Protein AF-A0A4Z2JAX6-F1 (afdb_monomer_lite)

Sequence (403 aa):
MQEQLRQREAERLARDRQQQAGMRGEESFERRRNQRQAQEELKERRMESAMLTREEADLARKMKSECERGDVEMQKLEEKRHEELVQCQRELQQQLVERERQRQEAYEEFLKEKLVVDEIVRKIYEEDQMERELKLEKVRATQQHIEAFKKQRAEWRRMEQEKMEAENKRIMEFVSHQENMEESRMAKIREKEKGKEHLHKILSEKMEGERQQREEMQQVREELYLEEQEEANRQRDIEEMEKKIQQRLMMQQTCRQQMAFKEMRRQAEKEEEEAFRRMMMAKFAEDDRLEQMNAQKRRMKQLEHKREVENLLEDRRLQREADLELEAKERAIEQEREALRRQIIEEERQRLLKRHATKLLGYLPKGLLREDDLEHFDEDFRKNFKPRQAEDVFSEDDWDGDE

Radius of gyration: 159.27 Å; chains: 1; bounding box: 256×72×446 Å

InterPro domains:
  IPR026504 Meiosis-specific nuclear structural protein 1 [PTHR19265] (54-388)
  IPR043597 Trichohyalin-plectin-homology domain [PF13868] (42-366)

pLDDT: mean 77.08, std 15.28, range [27.34, 95.88]

Structure (mmCIF, N/CA/C/O backbone):
data_AF-A0A4Z2JAX6-F1
#
_entry.id   AF-A0A4Z2JAX6-F1
#
loop_
_atom_site.group_PDB
_atom_site.id
_atom_site.type_symbol
_atom_site.label_atom_id
_atom_site.label_alt_id
_atom_site.label_comp_id
_atom_site.label_asym_id
_atom_site.label_entity_id
_atom_site.label_seq_id
_atom_site.pdbx_PDB_ins_code
_atom_site.Cartn_x
_atom_site.Cartn_y
_atom_site.Cartn_z
_atom_site.occupancy
_atom_site.B_iso_or_equiv
_atom_site.auth_seq_id
_atom_site.auth_comp_id
_atom_site.auth_asym_id
_atom_site.auth_atom_id
_atom_site.pdbx_PDB_model_num
ATOM 1 N N . MET A 1 1 ? 81.035 50.826 -234.204 1.00 47.97 1 MET A N 1
ATOM 2 C CA . MET A 1 1 ? 80.279 49.570 -234.019 1.00 47.97 1 MET A CA 1
ATOM 3 C C . MET A 1 1 ? 80.863 48.806 -232.839 1.00 47.97 1 MET A C 1
ATOM 5 O O . MET A 1 1 ? 82.035 48.470 -232.856 1.00 47.97 1 MET A O 1
ATOM 9 N N . GLN A 1 2 ? 80.029 48.622 -231.815 1.00 50.62 2 GLN A N 1
ATOM 10 C CA . GLN A 1 2 ? 79.976 47.523 -230.837 1.00 50.62 2 GLN A CA 1
ATOM 11 C C . GLN A 1 2 ? 81.143 47.192 -229.882 1.00 50.62 2 GLN A C 1
ATOM 13 O O . GLN A 1 2 ? 80.847 46.642 -228.823 1.00 50.62 2 GLN A O 1
ATOM 18 N N . GLU A 1 3 ? 82.398 47.580 -230.117 1.00 54.50 3 GLU A N 1
ATOM 19 C CA . GLU A 1 3 ? 83.488 47.218 -229.178 1.00 54.50 3 GLU A CA 1
ATOM 20 C C . GLU A 1 3 ? 83.734 48.234 -228.048 1.00 54.50 3 GLU A C 1
ATOM 22 O O . GLU A 1 3 ? 84.088 47.844 -226.938 1.00 54.50 3 GLU A O 1
ATOM 27 N N . GLN A 1 4 ? 83.435 49.522 -228.247 1.00 52.41 4 GLN A N 1
ATOM 28 C CA . GLN A 1 4 ? 83.677 50.553 -227.219 1.00 52.41 4 GLN A CA 1
ATOM 29 C C . GLN A 1 4 ? 82.582 50.652 -226.135 1.00 52.41 4 GLN A C 1
ATOM 31 O O . GLN A 1 4 ? 82.801 51.266 -225.092 1.00 52.41 4 GLN A O 1
ATOM 36 N N . LEU A 1 5 ? 81.413 50.032 -226.341 1.00 55.00 5 LEU A N 1
ATOM 37 C CA . LEU A 1 5 ? 80.316 50.033 -225.359 1.00 55.00 5 LEU A CA 1
ATOM 38 C C . LEU A 1 5 ? 80.434 48.890 -224.335 1.00 55.00 5 LEU A C 1
ATOM 40 O O . LEU A 1 5 ? 80.066 49.081 -223.181 1.00 55.00 5 LEU A O 1
ATOM 44 N N . ARG A 1 6 ? 81.044 47.751 -224.698 1.00 57.06 6 ARG A N 1
ATOM 45 C CA . ARG A 1 6 ? 81.220 46.609 -223.776 1.00 57.06 6 ARG A CA 1
ATOM 46 C C . ARG A 1 6 ? 82.331 46.824 -222.743 1.00 57.06 6 ARG A C 1
ATOM 48 O O . ARG A 1 6 ? 82.233 46.313 -221.633 1.00 57.06 6 ARG A O 1
ATOM 55 N N . GLN A 1 7 ? 83.353 47.620 -223.062 1.00 57.19 7 GLN A N 1
ATOM 56 C CA . GLN A 1 7 ? 84.436 47.924 -222.114 1.00 57.19 7 GLN A CA 1
ATOM 57 C C . GLN A 1 7 ? 84.003 48.903 -221.007 1.00 57.19 7 GLN A C 1
ATOM 59 O O . GLN A 1 7 ? 84.463 48.786 -219.876 1.00 57.19 7 GLN A O 1
ATOM 64 N N . ARG A 1 8 ? 83.049 49.807 -221.278 1.00 55.62 8 ARG A N 1
ATOM 65 C CA . ARG A 1 8 ? 82.552 50.772 -220.277 1.00 55.62 8 ARG A CA 1
ATOM 66 C C . ARG A 1 8 ? 81.543 50.182 -219.282 1.00 55.62 8 ARG A C 1
ATOM 68 O O . ARG A 1 8 ? 81.438 50.690 -218.168 1.00 55.62 8 ARG A O 1
ATOM 75 N N . GLU A 1 9 ? 80.827 49.115 -219.638 1.00 56.47 9 GLU A N 1
ATOM 76 C CA . GLU A 1 9 ? 79.912 48.426 -218.710 1.00 56.47 9 GLU A CA 1
ATOM 77 C C . GLU A 1 9 ? 80.642 47.477 -217.744 1.00 56.47 9 GLU A C 1
ATOM 79 O O . GLU A 1 9 ? 80.257 47.378 -216.577 1.00 56.47 9 GLU A O 1
ATOM 84 N N . ALA A 1 10 ? 81.750 46.860 -218.170 1.00 58.72 10 ALA A N 1
ATOM 85 C CA . ALA A 1 10 ? 82.583 46.020 -217.304 1.00 58.72 10 ALA A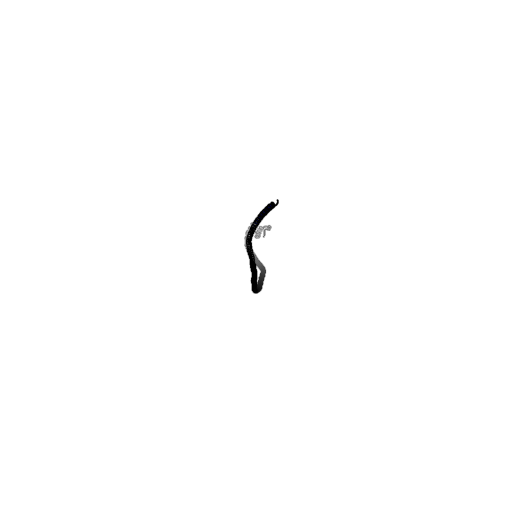 CA 1
ATOM 86 C C . ALA A 1 10 ? 83.256 46.807 -216.156 1.00 58.72 10 ALA A C 1
ATOM 88 O O . ALA A 1 10 ? 83.357 46.299 -215.039 1.00 58.72 10 ALA A O 1
ATOM 89 N N . GLU A 1 11 ? 83.653 48.065 -216.381 1.00 57.50 11 GLU A N 1
ATOM 90 C CA . GLU A 1 11 ? 84.298 48.886 -215.343 1.00 57.50 11 GLU A CA 1
ATOM 91 C C . GLU A 1 11 ? 83.326 49.432 -214.280 1.00 57.50 11 GLU A C 1
ATOM 93 O O . GLU A 1 11 ? 83.736 49.654 -213.139 1.00 57.50 11 GLU A O 1
ATOM 98 N N . ARG A 1 12 ? 82.031 49.605 -214.594 1.00 57.69 12 ARG A N 1
ATOM 99 C CA . ARG A 1 12 ? 81.024 50.021 -213.594 1.00 57.69 12 ARG A CA 1
ATOM 100 C C . ARG A 1 12 ? 80.687 48.895 -212.615 1.00 57.69 12 ARG A C 1
ATOM 102 O O . ARG A 1 12 ? 80.712 49.111 -211.408 1.00 57.69 12 ARG A O 1
ATOM 109 N N . LEU A 1 13 ? 80.478 47.677 -213.118 1.00 58.03 13 LEU A N 1
ATOM 110 C CA . LEU A 1 13 ? 80.141 46.511 -212.287 1.00 58.03 13 LEU A CA 1
ATOM 111 C C . LEU A 1 13 ? 81.291 46.064 -211.365 1.00 58.03 13 LEU A C 1
ATOM 113 O O . LEU A 1 13 ? 81.046 45.478 -210.309 1.00 58.03 13 LEU A O 1
ATOM 117 N N . ALA A 1 14 ? 82.543 46.362 -211.724 1.00 60.00 14 ALA A N 1
ATOM 118 C CA . ALA A 1 14 ? 83.698 46.103 -210.866 1.00 60.00 14 ALA A CA 1
ATOM 119 C C . ALA A 1 14 ? 83.777 47.064 -209.661 1.00 60.00 14 ALA A C 1
ATOM 121 O O . ALA A 1 14 ? 84.123 46.630 -208.561 1.00 60.00 14 ALA A O 1
ATOM 122 N N . ARG A 1 15 ? 83.407 48.343 -209.831 1.00 57.75 15 ARG A N 1
ATOM 123 C CA . ARG A 1 15 ? 83.430 49.336 -208.738 1.00 57.75 15 ARG A CA 1
ATOM 124 C C . ARG A 1 15 ? 82.331 49.090 -207.703 1.00 57.75 15 ARG A C 1
ATOM 126 O O . ARG A 1 15 ? 82.608 49.165 -206.506 1.00 57.75 15 ARG A O 1
ATOM 133 N N . ASP A 1 16 ? 81.143 48.679 -208.141 1.00 57.22 16 ASP A N 1
ATOM 134 C CA . ASP A 1 16 ? 80.025 48.399 -207.228 1.00 57.22 16 ASP A CA 1
ATOM 135 C C . ASP A 1 16 ? 80.281 47.163 -206.343 1.00 57.22 16 ASP A C 1
ATOM 137 O O . ASP A 1 16 ? 79.916 47.143 -205.164 1.00 57.22 16 ASP A O 1
ATOM 141 N N . ARG A 1 17 ? 80.999 46.149 -206.851 1.00 58.56 17 ARG A N 1
ATOM 142 C CA . ARG A 1 17 ? 81.405 44.983 -206.040 1.00 58.56 17 ARG A CA 1
ATOM 143 C C . ARG A 1 17 ? 82.447 45.321 -204.976 1.00 58.56 17 ARG A C 1
ATOM 145 O O . ARG A 1 17 ? 82.442 44.704 -203.912 1.00 58.56 17 ARG A O 1
ATOM 152 N N . GLN A 1 18 ? 83.323 46.292 -205.231 1.00 60.75 18 GLN A N 1
ATOM 153 C CA . GLN A 1 18 ? 84.368 46.665 -204.277 1.00 60.75 18 GLN A CA 1
ATOM 154 C C . GLN A 1 18 ? 83.810 47.495 -203.106 1.00 60.75 18 GLN A C 1
ATOM 156 O O . GLN A 1 18 ? 84.266 47.331 -201.977 1.00 60.75 18 GLN A O 1
ATOM 161 N N . GLN A 1 19 ? 82.765 48.300 -203.334 1.00 59.00 19 GLN A N 1
ATOM 162 C CA . GLN A 1 19 ? 82.097 49.063 -202.269 1.00 59.00 19 GLN A CA 1
ATOM 163 C C . GLN A 1 19 ? 81.204 48.188 -201.370 1.00 59.00 19 GLN A C 1
ATOM 165 O O . GLN A 1 19 ? 81.175 48.387 -200.156 1.00 59.00 19 GLN A O 1
ATOM 170 N N . GLN A 1 20 ? 80.547 47.155 -201.912 1.00 56.94 20 GLN A N 1
ATOM 171 C CA . GLN A 1 20 ? 79.730 46.238 -201.098 1.00 56.94 20 GLN A CA 1
ATOM 172 C C . GLN A 1 20 ? 80.553 45.312 -200.182 1.00 56.94 20 GLN A C 1
ATOM 174 O O . GLN A 1 20 ? 80.046 44.857 -199.154 1.00 56.94 20 GLN A O 1
ATOM 179 N N . ALA A 1 21 ? 81.821 45.042 -200.510 1.00 59.50 21 ALA A N 1
ATOM 180 C CA . ALA A 1 21 ? 82.698 44.218 -199.675 1.00 59.50 21 ALA A CA 1
ATOM 181 C C . ALA A 1 21 ? 83.205 44.954 -198.415 1.00 59.50 21 ALA A C 1
ATOM 183 O O . ALA A 1 21 ? 83.396 44.313 -197.382 1.00 59.50 21 ALA A O 1
ATOM 184 N N . GLY A 1 22 ? 83.372 46.282 -198.472 1.00 60.06 22 GLY A N 1
ATOM 185 C CA . GLY A 1 22 ? 83.824 47.095 -197.332 1.00 60.06 22 GLY A CA 1
ATOM 186 C C . GLY A 1 22 ? 82.798 47.175 -196.195 1.00 60.06 22 GLY A C 1
ATOM 187 O O . GLY A 1 22 ? 83.132 46.904 -195.044 1.00 60.06 22 GLY A O 1
ATOM 188 N N . MET A 1 23 ? 81.525 47.422 -196.524 1.00 55.03 23 MET A N 1
ATOM 189 C CA . MET A 1 23 ? 80.450 47.596 -195.529 1.00 55.03 23 MET A CA 1
ATOM 190 C C . MET A 1 23 ? 80.173 46.321 -194.712 1.00 55.03 23 MET A C 1
ATOM 192 O O . MET A 1 23 ? 79.914 46.382 -193.513 1.00 55.03 23 MET A O 1
ATOM 196 N N . ARG A 1 24 ? 80.310 45.133 -195.321 1.00 59.22 24 ARG A N 1
ATOM 197 C CA . ARG A 1 24 ? 80.188 43.856 -194.590 1.00 59.22 24 ARG A CA 1
ATOM 198 C C . ARG A 1 24 ? 81.335 43.628 -193.600 1.00 59.22 24 ARG A C 1
ATOM 200 O O . ARG A 1 24 ? 81.152 42.922 -192.608 1.00 59.22 24 ARG A O 1
ATOM 207 N N . GLY A 1 25 ? 82.512 44.198 -193.863 1.00 59.88 25 GLY A N 1
ATOM 208 C CA . GLY A 1 25 ? 83.671 44.111 -192.976 1.00 59.88 25 GLY A CA 1
ATOM 209 C C . GLY A 1 25 ? 83.481 44.901 -191.680 1.00 59.88 25 GLY A C 1
ATOM 210 O O . GLY A 1 25 ? 83.768 44.374 -190.603 1.00 59.88 25 GLY A O 1
ATOM 211 N N . GLU A 1 26 ? 82.933 46.115 -191.771 1.00 58.19 26 GLU A N 1
ATOM 212 C CA . GLU A 1 26 ? 82.693 46.994 -190.615 1.00 58.19 26 GLU A CA 1
ATOM 213 C C . GLU A 1 26 ? 81.571 46.463 -189.704 1.00 58.19 26 GLU A C 1
ATOM 215 O O . GLU A 1 26 ? 81.786 46.311 -188.498 1.00 58.19 26 GLU A O 1
ATOM 220 N N . GLU A 1 27 ? 80.443 46.008 -190.268 1.00 57.81 27 GLU A N 1
ATOM 221 C CA . GLU A 1 27 ? 79.350 45.391 -189.489 1.00 57.81 27 GLU A CA 1
ATOM 222 C C . GLU A 1 27 ? 79.801 44.131 -188.720 1.00 57.81 27 GLU A C 1
ATOM 224 O O . GLU A 1 27 ? 79.324 43.829 -187.621 1.00 57.81 27 GLU A O 1
ATOM 229 N N . SER A 1 28 ? 80.757 43.381 -189.278 1.00 57.66 28 SER A N 1
ATOM 230 C CA . SER A 1 28 ? 81.316 42.174 -188.655 1.00 57.66 28 SER A CA 1
ATOM 231 C C . SER A 1 28 ? 82.219 42.479 -187.454 1.00 57.66 28 SER A C 1
ATOM 233 O O . SER A 1 28 ? 82.391 41.630 -186.568 1.00 57.66 28 SER A O 1
ATOM 235 N N . PHE A 1 29 ? 82.846 43.656 -187.431 1.00 60.50 29 PHE A N 1
ATOM 236 C CA . PHE A 1 29 ? 83.735 44.078 -186.351 1.00 60.50 29 PHE A CA 1
ATOM 237 C C . PHE A 1 29 ? 82.934 44.660 -185.180 1.00 60.50 29 PHE A C 1
ATOM 239 O O . PHE A 1 29 ? 83.169 44.278 -184.030 1.00 60.50 29 PHE A O 1
ATOM 246 N N . GLU A 1 30 ? 81.914 45.474 -185.465 1.00 59.38 30 GLU A N 1
ATOM 247 C CA . GLU A 1 30 ? 80.996 46.003 -184.447 1.00 59.38 30 GLU A CA 1
ATOM 248 C C . GLU A 1 30 ? 80.207 44.896 -183.738 1.00 59.38 30 GLU A C 1
ATOM 250 O O . GLU A 1 30 ? 80.127 44.896 -182.509 1.00 59.38 30 GLU A O 1
ATOM 255 N N . ARG A 1 31 ? 79.730 43.868 -184.459 1.00 61.41 31 ARG A N 1
ATOM 256 C CA . ARG A 1 31 ? 79.084 42.702 -183.824 1.00 61.41 31 ARG A CA 1
ATOM 257 C C . ARG A 1 31 ? 80.003 41.987 -182.834 1.00 61.41 31 ARG A C 1
ATOM 259 O O . ARG A 1 31 ? 79.552 41.615 -181.755 1.00 61.41 31 ARG A O 1
ATOM 266 N N . ARG A 1 32 ? 81.293 41.821 -183.159 1.00 64.88 32 ARG A N 1
ATOM 267 C CA . ARG A 1 32 ? 82.274 41.203 -182.246 1.00 64.88 32 ARG A CA 1
ATOM 268 C C . ARG A 1 32 ? 82.573 42.076 -181.030 1.00 64.88 32 ARG A C 1
ATOM 270 O O . ARG A 1 32 ? 82.758 41.533 -179.944 1.00 64.88 32 ARG A O 1
ATOM 277 N N . ARG A 1 33 ? 82.602 43.402 -181.190 1.00 63.34 33 ARG A N 1
ATOM 278 C CA . ARG A 1 33 ? 82.767 44.347 -180.076 1.00 63.34 33 ARG A CA 1
ATOM 279 C C . ARG A 1 33 ? 81.569 44.294 -179.125 1.00 63.34 33 ARG A C 1
ATOM 281 O O . ARG A 1 33 ? 81.769 44.087 -177.931 1.00 63.34 33 ARG A O 1
ATOM 288 N N . ASN A 1 34 ? 80.351 44.351 -179.659 1.00 66.88 34 ASN A N 1
ATOM 289 C CA . ASN A 1 34 ? 79.120 44.273 -178.868 1.00 66.88 34 ASN A CA 1
ATOM 290 C C . ASN A 1 34 ? 78.973 42.907 -178.177 1.00 66.88 34 ASN A C 1
ATOM 292 O O . ASN A 1 34 ? 78.532 42.827 -177.035 1.00 66.88 34 ASN A O 1
ATOM 296 N N . GLN A 1 35 ? 79.406 41.822 -178.826 1.00 68.88 35 GLN A N 1
ATOM 297 C CA . GLN A 1 35 ? 79.385 40.483 -178.232 1.00 68.88 35 GLN A CA 1
ATOM 298 C C . GLN A 1 35 ? 80.378 40.333 -177.066 1.00 68.88 35 GLN A C 1
ATOM 300 O O . GLN A 1 35 ? 80.088 39.606 -176.118 1.00 68.88 35 GLN A O 1
ATOM 305 N N . ARG A 1 36 ? 81.525 41.029 -177.100 1.00 65.62 36 ARG A N 1
ATOM 306 C CA . ARG A 1 36 ? 82.466 41.083 -175.965 1.00 65.62 36 ARG A CA 1
ATOM 307 C C . ARG A 1 36 ? 81.911 41.907 -174.808 1.00 65.62 36 ARG A C 1
ATOM 309 O O . ARG A 1 36 ? 81.940 41.420 -173.686 1.00 65.62 36 ARG A O 1
ATOM 316 N N . GLN A 1 37 ? 81.339 43.078 -175.091 1.00 66.19 37 GLN A N 1
ATOM 317 C CA . GLN A 1 37 ? 80.698 43.913 -174.067 1.00 66.19 37 GLN A CA 1
ATOM 318 C C . GLN A 1 37 ? 79.551 43.166 -173.373 1.00 66.19 37 GLN A C 1
ATOM 320 O O . GLN A 1 37 ? 79.518 43.096 -172.151 1.00 66.19 37 GLN A O 1
ATOM 325 N N . ALA A 1 38 ? 78.694 42.474 -174.131 1.00 71.19 38 ALA A N 1
ATOM 326 C CA . ALA A 1 38 ? 77.637 41.641 -173.555 1.00 71.19 38 ALA A CA 1
ATOM 327 C C . ALA A 1 38 ? 78.181 40.477 -172.699 1.00 71.19 38 ALA A C 1
ATOM 329 O O . ALA A 1 38 ? 77.558 40.089 -171.712 1.00 71.19 38 ALA A O 1
ATOM 330 N N . GLN A 1 39 ? 79.339 39.901 -173.053 1.00 69.25 39 GLN A N 1
ATOM 331 C CA . GLN A 1 39 ? 79.988 38.872 -172.231 1.00 69.25 39 GLN A CA 1
ATOM 332 C C . GLN A 1 39 ? 80.593 39.433 -170.940 1.00 69.25 39 GLN A C 1
ATOM 334 O O . GLN A 1 39 ? 80.586 38.729 -169.931 1.00 69.25 39 GLN A O 1
ATOM 339 N N . GLU A 1 40 ? 81.126 40.653 -170.963 1.00 71.50 40 GLU A N 1
ATOM 340 C CA . GLU A 1 40 ? 81.653 41.333 -169.776 1.00 71.50 40 GLU A CA 1
ATOM 341 C C . GLU A 1 40 ? 80.516 41.726 -168.824 1.00 71.50 40 GLU A C 1
ATOM 343 O O . GLU A 1 40 ? 80.546 41.308 -167.669 1.00 71.50 40 GLU A O 1
ATOM 348 N N . GLU A 1 41 ? 79.439 42.341 -169.321 1.00 72.88 41 GLU A N 1
ATOM 349 C CA . GLU A 1 41 ? 78.245 42.665 -168.519 1.00 72.88 41 GLU A CA 1
ATOM 350 C C . GLU A 1 41 ? 77.592 41.413 -167.900 1.00 72.88 41 GLU A C 1
ATOM 352 O O . GLU A 1 41 ? 77.151 41.421 -166.750 1.00 72.88 41 GLU A O 1
ATOM 357 N N . LEU A 1 42 ? 77.549 40.291 -168.634 1.00 74.06 42 LEU A N 1
ATOM 358 C CA . LEU A 1 42 ? 77.058 39.015 -168.098 1.00 74.06 42 LEU A CA 1
ATOM 359 C C . LEU A 1 42 ? 77.959 38.458 -166.991 1.00 74.06 42 LEU A C 1
ATOM 361 O O . LEU A 1 42 ? 77.457 37.795 -166.082 1.00 74.06 42 LEU A O 1
ATOM 365 N N . LYS A 1 43 ? 79.276 38.677 -167.061 1.00 76.06 43 LYS A N 1
ATOM 366 C CA . LYS A 1 43 ? 80.202 38.279 -165.992 1.00 76.06 43 LYS A CA 1
ATOM 367 C C . LYS A 1 43 ? 80.038 39.176 -164.773 1.00 76.06 43 LYS A C 1
ATOM 369 O O . LYS A 1 43 ? 79.969 38.639 -163.674 1.00 76.06 43 LYS A O 1
ATOM 374 N N . GLU A 1 44 ? 79.915 40.486 -164.958 1.00 74.31 44 GLU A N 1
ATOM 375 C CA . GLU A 1 44 ? 79.687 41.440 -163.867 1.00 74.31 44 GLU A CA 1
ATOM 376 C C . GLU A 1 44 ? 78.382 41.134 -163.130 1.00 74.31 44 GLU A C 1
ATOM 378 O O . GLU A 1 44 ? 78.422 40.868 -161.933 1.00 74.31 44 GLU A O 1
ATOM 383 N N . ARG A 1 45 ? 77.257 40.975 -163.841 1.00 71.94 45 ARG A N 1
ATOM 384 C CA . ARG A 1 45 ? 75.975 40.579 -163.225 1.00 71.94 45 ARG A CA 1
ATOM 385 C C . ARG A 1 45 ? 76.034 39.229 -162.511 1.00 71.94 45 ARG A C 1
ATOM 387 O O . ARG A 1 45 ? 75.372 39.038 -161.494 1.00 71.94 45 ARG A O 1
ATOM 394 N N . ARG A 1 46 ? 76.813 38.267 -163.026 1.00 73.31 46 ARG A N 1
ATOM 395 C CA . ARG A 1 46 ? 77.036 36.975 -162.349 1.00 73.31 46 ARG A CA 1
ATOM 396 C C . ARG A 1 46 ? 77.849 37.138 -161.068 1.00 73.31 46 ARG A C 1
ATOM 398 O O . ARG A 1 46 ? 77.544 36.461 -160.092 1.00 73.31 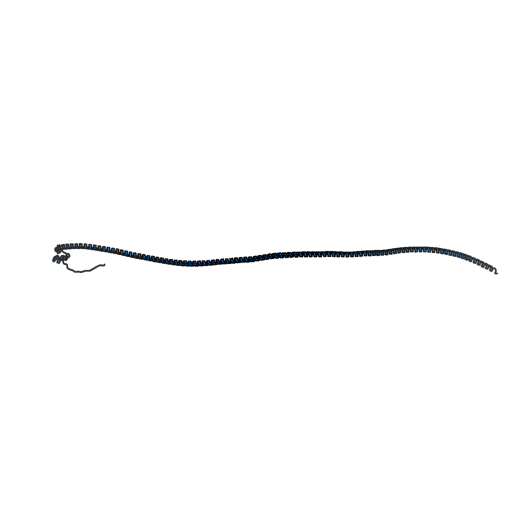46 ARG A O 1
ATOM 405 N N . MET A 1 47 ? 78.855 38.010 -161.065 1.00 67.50 47 MET A N 1
ATOM 406 C CA . MET A 1 47 ? 79.649 38.315 -159.874 1.00 67.50 47 MET A CA 1
ATOM 407 C C . MET A 1 47 ? 78.818 39.079 -158.841 1.00 67.50 47 MET A C 1
ATOM 409 O O . MET A 1 47 ? 78.820 38.689 -157.681 1.00 67.50 47 MET A O 1
ATOM 413 N N . GLU A 1 48 ? 78.052 40.089 -159.252 1.00 74.25 48 GLU A N 1
ATOM 414 C CA . GLU A 1 48 ? 77.129 40.835 -158.387 1.00 74.25 48 GLU A CA 1
ATOM 415 C C . GLU A 1 48 ? 76.059 39.921 -157.787 1.00 74.25 48 GLU A C 1
ATOM 417 O O . GLU A 1 48 ? 75.866 39.920 -156.577 1.00 74.25 48 GLU A O 1
ATOM 422 N N . SER A 1 49 ? 75.425 39.066 -158.595 1.00 73.75 49 SER A N 1
ATOM 423 C CA . SER A 1 49 ? 74.466 38.076 -158.096 1.00 73.75 49 SER A CA 1
ATOM 424 C C . SER A 1 49 ? 75.126 37.083 -157.135 1.00 73.75 49 SER A C 1
ATOM 426 O O . SER A 1 49 ? 74.570 36.800 -156.079 1.00 73.75 49 SER A O 1
ATOM 428 N N . ALA A 1 50 ? 76.339 36.602 -157.426 1.00 79.25 50 ALA A N 1
ATOM 429 C CA . ALA A 1 50 ? 77.070 35.727 -156.511 1.00 79.25 50 ALA A CA 1
ATOM 430 C C . ALA A 1 50 ? 77.431 36.427 -155.186 1.00 79.25 50 ALA A C 1
ATOM 432 O O . ALA A 1 50 ? 77.357 35.801 -154.129 1.00 79.25 50 ALA A O 1
ATOM 433 N N . MET A 1 51 ? 77.788 37.713 -155.217 1.00 69.19 51 MET A N 1
ATOM 434 C CA . MET A 1 51 ? 78.049 38.512 -154.015 1.00 69.19 51 MET A CA 1
ATOM 435 C C . MET A 1 51 ? 76.765 38.751 -153.215 1.00 69.19 51 MET A C 1
ATOM 437 O O . MET A 1 51 ? 76.759 38.484 -152.019 1.00 69.19 51 MET A O 1
ATOM 441 N N . LEU A 1 52 ? 75.659 39.114 -153.872 1.00 76.06 52 LEU A N 1
ATOM 442 C CA . LEU A 1 52 ? 74.348 39.258 -153.232 1.00 76.06 52 LEU A CA 1
ATOM 443 C C . LEU A 1 52 ? 73.883 37.943 -152.601 1.00 76.06 52 LEU A C 1
ATOM 445 O O . LEU A 1 52 ? 73.504 37.935 -151.440 1.00 76.06 52 LEU A O 1
ATOM 449 N N . THR A 1 53 ? 74.004 36.805 -153.295 1.00 76.69 53 THR A N 1
ATOM 450 C CA . THR A 1 53 ? 73.660 35.501 -152.694 1.00 76.69 53 THR A CA 1
ATOM 451 C C . THR A 1 53 ? 74.558 35.132 -151.510 1.00 76.69 53 THR A C 1
ATOM 453 O O . THR A 1 53 ? 74.102 34.452 -150.592 1.00 76.69 53 THR A O 1
ATOM 456 N N . ARG A 1 54 ? 75.825 35.577 -151.488 1.00 73.56 54 ARG A N 1
ATOM 457 C CA . ARG A 1 54 ? 76.708 35.423 -150.319 1.00 73.56 54 ARG A CA 1
ATOM 458 C C . ARG A 1 54 ? 76.249 36.295 -149.156 1.00 73.56 54 ARG A C 1
ATOM 460 O O . ARG A 1 54 ? 76.144 35.786 -148.046 1.00 73.56 54 ARG A O 1
ATOM 467 N N . GLU A 1 55 ? 75.939 37.561 -149.409 1.00 76.44 55 GLU A N 1
ATOM 468 C CA . GLU A 1 55 ? 75.439 38.492 -148.395 1.00 76.44 55 GLU A CA 1
ATOM 469 C C . GLU A 1 55 ? 74.079 38.049 -147.838 1.00 76.44 55 GLU A C 1
ATOM 471 O O . GLU A 1 55 ? 73.897 38.017 -146.624 1.00 76.44 55 GLU A O 1
ATOM 476 N N . GLU A 1 56 ? 73.155 37.613 -148.697 1.00 76.25 56 GLU A N 1
ATOM 477 C CA . GLU A 1 56 ? 71.869 37.025 -148.312 1.00 76.25 56 GLU A CA 1
ATOM 478 C C . GLU A 1 56 ? 72.055 35.736 -147.504 1.00 76.25 56 GLU A C 1
ATOM 480 O O . GLU A 1 56 ? 71.379 35.544 -146.494 1.00 76.25 56 GLU A O 1
ATOM 485 N N . ALA A 1 57 ? 72.994 34.863 -147.888 1.00 78.44 57 ALA A N 1
ATOM 486 C CA . ALA A 1 57 ? 73.306 33.659 -147.122 1.00 78.44 57 ALA A CA 1
ATOM 487 C C . ALA A 1 57 ? 73.906 33.990 -145.746 1.00 78.44 57 ALA A C 1
ATOM 489 O O . ALA A 1 57 ? 73.570 33.333 -144.759 1.00 78.44 57 ALA A O 1
ATOM 490 N N . ASP A 1 58 ? 74.760 35.009 -145.654 1.00 81.44 58 ASP A N 1
ATOM 491 C CA . ASP A 1 58 ? 75.351 35.452 -144.392 1.00 81.44 58 ASP A CA 1
ATOM 492 C C . ASP A 1 58 ? 74.330 36.173 -143.497 1.00 81.44 58 ASP A C 1
ATOM 494 O O . ASP A 1 58 ? 74.327 35.962 -142.282 1.00 81.44 58 ASP A O 1
ATOM 498 N N . LEU A 1 59 ? 73.404 36.948 -144.070 1.00 77.19 59 LEU A N 1
ATOM 499 C CA . LEU A 1 59 ? 72.253 37.509 -143.355 1.00 77.19 59 LEU A CA 1
ATOM 500 C C . LEU A 1 59 ? 71.305 36.406 -142.875 1.00 77.19 59 LEU A C 1
ATOM 502 O O . LEU A 1 59 ? 70.920 36.402 -141.708 1.00 77.19 59 LEU A O 1
ATOM 506 N N . ALA A 1 60 ? 70.988 35.419 -143.714 1.00 80.62 60 ALA A N 1
ATOM 507 C CA . ALA A 1 60 ? 70.157 34.282 -143.330 1.00 80.62 60 ALA A CA 1
ATOM 508 C C . ALA A 1 60 ? 70.810 33.442 -142.221 1.00 80.62 60 ALA A C 1
ATOM 510 O O . ALA A 1 60 ? 70.117 32.965 -141.325 1.00 80.62 60 ALA A O 1
ATOM 511 N N . ARG A 1 61 ? 72.140 33.283 -142.237 1.00 80.75 61 ARG A N 1
ATOM 512 C CA . ARG A 1 61 ? 72.892 32.649 -141.140 1.00 80.75 61 ARG A CA 1
ATOM 513 C C . ARG A 1 61 ? 72.800 33.453 -139.847 1.00 80.75 61 ARG A C 1
ATOM 515 O O . ARG A 1 61 ? 72.573 32.854 -138.803 1.00 80.75 61 ARG A O 1
ATOM 522 N N . LYS A 1 62 ? 72.937 34.783 -139.906 1.00 79.94 62 LYS A N 1
ATOM 523 C CA . LYS A 1 62 ? 72.783 35.658 -138.731 1.00 79.94 62 LYS A CA 1
ATOM 524 C C . LYS A 1 62 ? 71.371 35.577 -138.155 1.00 79.94 62 LYS A C 1
ATOM 526 O O . LYS A 1 62 ? 71.241 35.284 -136.973 1.00 79.94 62 LYS A O 1
ATOM 531 N N . MET A 1 63 ? 70.342 35.703 -138.993 1.00 77.56 63 MET A N 1
ATOM 532 C CA . MET A 1 63 ? 68.939 35.571 -138.582 1.00 77.56 63 MET A CA 1
ATOM 533 C C . MET A 1 63 ? 68.652 34.202 -137.965 1.00 77.56 63 MET A C 1
ATOM 535 O O . MET A 1 63 ? 68.056 34.138 -136.900 1.00 77.56 63 MET A O 1
ATOM 539 N N . LYS A 1 64 ? 69.135 33.106 -138.568 1.00 78.94 64 LYS A N 1
ATOM 540 C CA . LYS A 1 64 ? 69.025 31.767 -137.969 1.00 78.94 64 LYS A CA 1
ATOM 541 C C . LYS A 1 64 ? 69.730 31.691 -136.622 1.00 78.94 64 LYS A C 1
ATOM 543 O O . LYS A 1 64 ? 69.130 31.217 -135.674 1.00 78.94 64 LYS A O 1
ATOM 548 N N . SER A 1 65 ? 70.948 32.223 -136.510 1.00 78.44 65 SER A N 1
ATOM 549 C CA . SER A 1 65 ? 71.677 32.231 -135.239 1.00 78.44 65 SER A CA 1
ATOM 550 C C . SER A 1 65 ? 70.993 33.082 -134.163 1.00 78.44 65 SER A C 1
ATOM 552 O O . SER A 1 65 ? 71.099 32.769 -132.985 1.00 78.44 65 SER A O 1
ATOM 554 N N . GLU A 1 66 ? 70.288 34.151 -134.539 1.00 80.75 66 GLU A N 1
ATOM 555 C CA . GLU A 1 66 ? 69.513 34.987 -133.616 1.00 80.75 66 GLU A CA 1
ATOM 556 C C . GLU A 1 66 ? 68.184 34.335 -133.228 1.00 80.75 66 GLU A C 1
ATOM 558 O O . GLU A 1 66 ? 67.846 34.344 -132.049 1.00 80.75 66 GLU A O 1
ATOM 563 N N . CYS A 1 67 ? 67.477 33.703 -134.170 1.00 71.50 67 CYS A N 1
ATOM 564 C CA . CYS A 1 67 ? 66.301 32.884 -133.878 1.00 71.50 67 CYS A CA 1
ATOM 565 C C . CYS A 1 67 ? 66.663 31.707 -132.968 1.00 71.50 67 CYS A C 1
ATOM 567 O O . CYS A 1 67 ? 66.023 31.527 -131.946 1.00 71.50 67 CYS A O 1
ATOM 569 N N . GLU A 1 68 ? 67.743 30.980 -133.265 1.00 82.69 68 GLU A N 1
ATOM 570 C CA . GLU A 1 68 ? 68.253 29.893 -132.423 1.00 82.69 68 GLU A CA 1
ATOM 571 C C . GLU A 1 68 ? 68.639 30.400 -131.027 1.00 82.69 68 GLU A C 1
ATOM 573 O O . GLU A 1 68 ? 68.343 29.747 -130.030 1.00 82.69 68 GLU A O 1
ATOM 578 N N . ARG A 1 69 ? 69.260 31.586 -130.917 1.00 80.50 69 ARG A N 1
ATOM 579 C CA . ARG A 1 69 ? 69.525 32.218 -129.612 1.00 80.50 69 ARG A CA 1
ATOM 580 C C . ARG A 1 69 ? 68.231 32.556 -128.872 1.00 80.50 69 ARG A C 1
ATOM 582 O O . ARG A 1 69 ? 68.149 32.266 -127.684 1.00 80.50 69 ARG A O 1
ATOM 589 N N . GLY A 1 70 ? 67.238 33.123 -129.556 1.00 82.56 70 GLY A N 1
ATOM 590 C CA . GLY A 1 70 ? 65.929 33.441 -128.984 1.00 82.56 70 GLY A CA 1
ATOM 591 C C . GLY A 1 70 ? 65.165 32.197 -128.526 1.00 82.56 70 GLY A C 1
ATOM 592 O O . GLY A 1 70 ? 64.639 32.181 -127.417 1.00 82.56 70 GLY A O 1
ATOM 593 N N . ASP A 1 71 ? 65.177 31.129 -129.323 1.00 79.81 71 ASP A N 1
ATOM 594 C CA . ASP A 1 71 ? 64.564 29.841 -128.992 1.00 79.81 71 ASP A CA 1
ATOM 595 C C . ASP A 1 71 ? 65.243 29.210 -127.771 1.00 79.81 71 ASP A C 1
ATOM 597 O O . ASP A 1 71 ? 64.566 28.748 -126.855 1.00 79.81 71 ASP A O 1
ATOM 601 N N . VAL A 1 72 ? 66.578 29.257 -127.700 1.00 85.06 72 VAL A N 1
ATOM 602 C CA . VAL A 1 72 ? 67.341 28.786 -126.532 1.00 85.06 72 VAL A CA 1
ATOM 603 C C . VAL A 1 72 ? 67.047 29.633 -125.288 1.00 85.06 72 VAL A C 1
ATOM 605 O O . VAL A 1 72 ? 66.972 29.100 -124.182 1.00 85.06 72 VAL A O 1
ATOM 608 N N . GLU A 1 73 ? 66.889 30.950 -125.419 1.00 83.62 73 GLU A N 1
ATOM 609 C CA . GLU A 1 73 ? 66.521 31.822 -124.297 1.00 83.62 73 GLU A CA 1
ATOM 610 C C . GLU A 1 73 ? 65.088 31.573 -123.809 1.00 83.62 73 GLU A C 1
ATOM 612 O O . GLU A 1 73 ? 64.859 31.517 -122.598 1.00 83.62 73 GLU A O 1
ATOM 617 N N . MET A 1 74 ? 64.143 31.353 -124.725 1.00 77.69 74 MET A N 1
ATOM 618 C CA . MET A 1 74 ? 62.767 30.975 -124.399 1.00 77.69 74 MET A CA 1
ATOM 619 C C . MET A 1 74 ? 62.704 29.605 -123.725 1.00 77.69 74 MET A C 1
ATOM 621 O O . MET A 1 74 ? 62.061 29.484 -122.685 1.00 77.69 74 MET A O 1
ATOM 625 N N . GLN A 1 75 ? 63.444 28.615 -124.232 1.00 82.19 75 GLN A N 1
ATOM 626 C CA . GLN A 1 75 ? 63.574 27.301 -123.597 1.00 82.19 75 GLN A CA 1
ATOM 627 C C . GLN A 1 75 ? 64.122 27.423 -122.175 1.00 82.19 75 GLN A C 1
ATOM 629 O O . GLN A 1 75 ? 63.534 26.874 -121.255 1.00 82.19 75 GLN A O 1
ATOM 634 N N . LYS A 1 76 ? 65.167 28.229 -121.947 1.00 85.88 76 LYS A N 1
ATOM 635 C CA . LYS A 1 76 ? 65.696 28.472 -120.592 1.00 85.88 76 LYS A CA 1
ATOM 636 C C . LYS A 1 76 ? 64.682 29.140 -119.662 1.00 85.88 76 LYS A C 1
ATOM 638 O O . LYS A 1 76 ? 64.688 28.885 -118.461 1.00 85.88 76 LYS A O 1
ATOM 643 N N . LEU A 1 77 ? 63.850 30.049 -120.171 1.00 84.75 77 LEU A N 1
ATOM 644 C CA . LEU A 1 77 ? 62.793 30.686 -119.378 1.00 84.75 77 LEU A CA 1
ATOM 645 C C . LEU A 1 77 ? 61.661 29.707 -119.055 1.00 84.75 77 LEU A C 1
ATOM 647 O O . LEU A 1 77 ? 61.138 29.730 -117.943 1.00 84.75 77 LEU A O 1
ATOM 651 N N . GLU A 1 78 ? 61.290 28.849 -120.001 1.00 82.50 78 GLU A N 1
ATOM 652 C CA . GLU A 1 78 ? 60.315 27.778 -119.793 1.00 82.50 78 GLU A CA 1
ATOM 653 C C . GLU A 1 78 ? 60.838 26.721 -118.819 1.00 82.50 78 GLU A C 1
ATOM 655 O O . GLU A 1 78 ? 60.112 26.351 -117.902 1.00 82.50 78 GLU A O 1
ATOM 660 N N . GLU A 1 79 ? 62.108 26.328 -118.935 1.00 83.44 79 GLU A N 1
ATOM 661 C CA . GLU A 1 79 ? 62.808 25.459 -117.986 1.00 83.44 79 GLU A CA 1
ATOM 662 C C . GLU A 1 79 ? 62.780 26.055 -116.580 1.00 83.44 79 GLU A C 1
ATOM 664 O O . GLU A 1 79 ? 62.337 25.382 -115.657 1.00 83.44 79 GLU A O 1
ATOM 669 N N . LYS A 1 80 ? 63.122 27.340 -116.409 1.00 85.81 80 LYS A N 1
ATOM 670 C CA . LYS A 1 80 ? 63.030 28.023 -115.105 1.00 85.81 80 LYS A CA 1
ATOM 671 C C . LYS A 1 80 ? 61.609 28.035 -114.546 1.00 85.81 80 LYS A C 1
ATOM 673 O O . LYS A 1 80 ? 61.411 27.747 -113.372 1.00 85.81 80 LYS A O 1
ATOM 678 N N . ARG A 1 81 ? 60.601 28.322 -115.375 1.00 82.69 81 ARG A N 1
ATOM 679 C CA . ARG A 1 81 ? 59.190 28.275 -114.950 1.00 82.69 81 ARG A CA 1
ATOM 680 C C . ARG A 1 81 ? 58.765 26.860 -114.572 1.00 82.69 81 ARG A C 1
ATOM 682 O O . ARG A 1 81 ? 58.002 26.682 -113.630 1.00 82.69 81 ARG A O 1
ATOM 689 N N . HIS A 1 82 ? 59.224 25.850 -115.304 1.00 83.50 82 HIS A N 1
ATOM 690 C CA . HIS A 1 82 ? 58.975 24.450 -114.978 1.00 83.50 82 HIS A CA 1
ATOM 691 C C . HIS A 1 82 ? 59.677 24.052 -113.680 1.00 83.50 82 HIS A C 1
ATOM 693 O O . HIS A 1 82 ? 59.059 23.399 -112.847 1.00 83.50 82 HIS A O 1
ATOM 699 N N . GLU A 1 83 ? 60.913 24.492 -113.460 1.00 87.19 83 GLU A N 1
ATOM 700 C CA . GLU A 1 83 ? 61.647 24.296 -112.210 1.00 87.19 83 GLU A CA 1
ATOM 701 C C . GLU A 1 83 ? 60.924 24.947 -111.025 1.00 87.19 83 GLU A C 1
ATOM 703 O O . GLU A 1 83 ? 60.711 24.276 -110.018 1.00 87.19 83 GLU A O 1
ATOM 708 N N . GLU A 1 84 ? 60.478 26.200 -111.154 1.00 87.69 84 GLU A N 1
ATOM 709 C CA . GLU A 1 84 ? 59.693 26.916 -110.137 1.00 87.69 84 GLU A CA 1
ATOM 710 C C . GLU A 1 84 ? 58.355 26.214 -109.855 1.00 87.69 84 GLU A C 1
ATOM 712 O O . GLU A 1 84 ? 58.007 25.980 -108.700 1.00 87.69 84 GLU A O 1
ATOM 717 N N . LEU A 1 85 ? 57.619 25.793 -110.891 1.00 87.88 85 LEU A N 1
ATOM 718 C CA . LEU A 1 85 ? 56.373 25.036 -110.724 1.00 87.88 85 LEU A CA 1
ATOM 719 C C . LEU A 1 85 ? 56.610 23.689 -110.040 1.00 87.88 85 LEU A C 1
ATOM 721 O O . LEU A 1 85 ? 55.823 23.294 -109.181 1.00 87.88 85 LEU A O 1
ATOM 725 N N . VAL A 1 86 ? 57.688 22.987 -110.390 1.00 91.12 86 VAL A N 1
ATOM 726 C CA . VAL A 1 86 ? 58.079 21.728 -109.747 1.00 91.12 86 VAL A CA 1
ATOM 727 C C . VAL A 1 86 ? 58.472 21.971 -108.290 1.00 91.12 86 VAL A C 1
ATOM 729 O O . VAL A 1 86 ? 58.122 21.160 -107.435 1.00 91.12 86 VAL A O 1
ATOM 732 N N . GLN A 1 87 ? 59.149 23.077 -107.975 1.00 88.44 87 GLN A N 1
ATOM 733 C CA . GLN A 1 87 ? 59.458 23.471 -106.597 1.00 88.44 87 GLN A CA 1
ATOM 734 C C . GLN A 1 87 ? 58.178 23.767 -105.805 1.00 88.44 87 GLN A C 1
ATOM 736 O O . GLN A 1 87 ? 57.963 23.136 -104.773 1.00 88.44 87 GLN A O 1
ATOM 741 N N . CYS A 1 88 ? 57.266 24.595 -106.325 1.00 86.69 88 CYS A N 1
ATOM 742 C CA . CYS A 1 88 ? 55.981 24.867 -105.675 1.00 86.69 88 CYS A CA 1
ATOM 743 C C . CYS A 1 88 ? 55.125 23.600 -105.509 1.00 86.69 88 CYS A C 1
ATOM 745 O O . CYS A 1 88 ? 54.485 23.412 -104.476 1.00 86.69 88 CYS A O 1
ATOM 747 N N . GLN A 1 89 ? 55.115 22.698 -106.497 1.00 88.56 89 GLN A N 1
ATOM 748 C CA . GLN A 1 89 ? 54.434 21.406 -106.378 1.00 88.56 89 GLN A CA 1
ATOM 749 C C . GLN A 1 89 ? 55.059 20.531 -105.287 1.00 88.56 89 GLN A C 1
ATOM 751 O O . GLN A 1 89 ? 54.323 19.922 -104.513 1.00 88.56 89 GLN A O 1
ATOM 756 N N . ARG A 1 90 ? 56.394 20.483 -105.192 1.00 90.12 90 ARG A N 1
ATOM 757 C CA . ARG A 1 90 ? 57.102 19.757 -104.126 1.00 90.12 90 ARG A CA 1
ATOM 758 C C . ARG A 1 90 ? 56.782 20.336 -102.749 1.00 90.12 90 ARG A C 1
ATOM 760 O O . ARG A 1 90 ? 56.500 19.566 -101.839 1.00 90.12 90 ARG A O 1
ATOM 767 N N . GLU A 1 91 ? 56.765 21.657 -102.601 1.00 91.12 91 GLU A N 1
ATOM 768 C CA . GLU A 1 91 ? 56.408 22.333 -101.346 1.00 91.12 91 GLU A CA 1
ATOM 769 C C . GLU A 1 91 ? 54.951 22.064 -100.945 1.00 91.12 91 GLU A C 1
ATOM 771 O O . GLU A 1 91 ? 54.675 21.737 -99.793 1.00 91.12 91 GLU A O 1
ATOM 776 N N . LEU A 1 92 ? 54.006 22.120 -101.891 1.00 89.88 92 LEU A N 1
ATOM 777 C CA . LEU A 1 92 ? 52.604 21.774 -101.632 1.00 89.88 92 LEU A CA 1
ATOM 778 C C . LEU A 1 92 ? 52.445 20.304 -101.225 1.00 89.88 92 LEU A C 1
ATOM 780 O O . LEU A 1 92 ? 51.690 20.000 -100.303 1.00 89.88 92 LEU A O 1
ATOM 784 N N . GLN A 1 93 ? 53.166 19.389 -101.879 1.00 90.19 93 GLN A N 1
ATOM 785 C CA . GLN A 1 93 ? 53.187 17.977 -101.493 1.00 90.19 93 GLN A CA 1
ATOM 786 C C . GLN A 1 93 ? 53.760 17.790 -100.086 1.00 90.19 93 GLN A C 1
ATOM 788 O O . GLN A 1 93 ? 53.179 17.052 -99.294 1.00 90.19 93 GLN A O 1
ATOM 793 N N . GLN A 1 94 ? 54.841 18.496 -99.743 1.00 91.69 94 GLN A N 1
ATOM 794 C CA . GLN A 1 94 ? 55.406 18.486 -98.392 1.00 91.69 94 GLN A CA 1
ATOM 795 C C . GLN A 1 94 ? 54.394 18.995 -97.360 1.00 91.69 94 GLN A C 1
ATOM 797 O O . GLN A 1 94 ? 54.165 18.312 -96.369 1.00 91.69 94 GLN A O 1
ATOM 802 N N . GLN A 1 95 ? 53.695 20.104 -97.622 1.00 93.19 95 GLN A N 1
ATOM 803 C CA . GLN A 1 95 ? 52.658 20.625 -96.721 1.00 93.19 95 GLN A CA 1
ATOM 804 C C . GLN A 1 95 ? 51.485 19.654 -96.529 1.00 93.19 95 GLN A C 1
ATOM 806 O O . GLN A 1 95 ? 50.919 19.576 -95.437 1.00 93.19 95 GLN A O 1
ATOM 811 N N . LEU A 1 96 ? 51.083 18.923 -97.575 1.00 90.88 96 LEU A N 1
ATOM 812 C CA . LEU A 1 96 ? 50.042 17.898 -97.458 1.00 90.88 96 LEU A CA 1
ATOM 813 C C . LEU A 1 96 ? 50.514 16.730 -96.591 1.00 90.88 96 LEU A C 1
ATOM 815 O O . LEU A 1 96 ? 49.795 16.342 -95.673 1.00 90.88 96 LEU A O 1
ATOM 819 N N . VAL A 1 97 ? 51.732 16.236 -96.824 1.00 93.81 97 VAL A N 1
ATOM 820 C CA . VAL A 1 97 ? 52.333 15.161 -96.022 1.00 93.81 97 VAL A CA 1
ATOM 821 C C . VAL A 1 97 ? 52.511 15.595 -94.567 1.00 93.81 97 VAL A C 1
ATOM 823 O O . VAL A 1 97 ? 52.183 14.839 -93.659 1.00 93.81 97 VAL A O 1
ATOM 826 N N . GLU A 1 98 ? 52.968 16.820 -94.314 1.00 92.62 98 GLU A N 1
ATOM 827 C CA . GLU A 1 98 ? 53.097 17.375 -92.963 1.00 92.62 98 GLU A CA 1
ATOM 828 C C . GLU A 1 98 ? 51.741 17.495 -92.263 1.00 92.62 98 GLU A C 1
ATOM 830 O O . GLU A 1 98 ? 51.621 17.130 -91.096 1.00 92.62 98 GLU A O 1
ATOM 835 N N . ARG A 1 99 ? 50.692 17.937 -92.968 1.00 90.31 99 ARG A N 1
ATOM 836 C CA . ARG A 1 99 ? 49.325 17.982 -92.421 1.00 90.31 99 ARG A CA 1
ATOM 837 C C . ARG A 1 99 ? 48.776 16.594 -92.118 1.00 90.31 99 ARG A C 1
ATOM 839 O O . ARG A 1 99 ? 48.094 16.418 -91.110 1.00 90.31 99 ARG A O 1
ATOM 846 N N . GLU A 1 100 ? 49.032 15.615 -92.977 1.00 90.75 100 GLU A N 1
ATOM 847 C CA . GLU A 1 100 ? 48.644 14.224 -92.733 1.00 90.75 100 GLU A CA 1
ATOM 848 C C . GLU A 1 100 ? 49.402 13.637 -91.546 1.00 90.75 100 GLU A C 1
ATOM 850 O O . GLU A 1 100 ? 48.786 13.014 -90.683 1.00 90.75 100 GLU A O 1
ATOM 855 N N . ARG A 1 101 ? 50.702 13.917 -91.441 1.00 92.25 101 ARG A N 1
ATOM 856 C CA . ARG A 1 101 ? 51.528 13.521 -90.303 1.00 92.25 101 ARG A CA 1
ATOM 857 C C . ARG A 1 101 ? 51.037 14.149 -88.999 1.00 92.25 101 ARG A C 1
ATOM 859 O O . ARG A 1 101 ? 50.854 13.429 -88.030 1.00 92.25 101 ARG A O 1
ATOM 866 N N . GLN A 1 102 ? 50.731 15.445 -88.983 1.00 92.88 102 GLN A N 1
ATOM 867 C CA . GLN A 1 102 ? 50.156 16.115 -87.809 1.00 92.88 102 GLN A CA 1
ATOM 868 C C . GLN A 1 102 ? 48.802 15.516 -87.409 1.00 92.88 102 GLN A C 1
ATOM 870 O O . GLN A 1 102 ? 48.514 15.369 -86.226 1.00 92.88 102 GLN A O 1
ATOM 875 N N . ARG A 1 103 ? 47.961 15.135 -88.382 1.00 92.62 103 ARG A N 1
ATOM 876 C CA . ARG A 1 103 ? 46.701 14.426 -88.101 1.00 92.62 103 ARG A CA 1
ATOM 877 C C . ARG A 1 103 ? 46.944 13.046 -87.495 1.00 92.62 103 ARG A C 1
ATOM 879 O O . ARG A 1 103 ? 46.198 12.656 -86.604 1.00 92.62 103 ARG A O 1
ATOM 886 N N . GLN A 1 104 ? 47.951 12.318 -87.978 1.00 91.69 104 GLN A N 1
ATOM 887 C CA . GLN A 1 104 ? 48.341 11.021 -87.422 1.00 91.69 104 GLN A CA 1
ATOM 888 C C . GLN A 1 104 ? 48.881 11.175 -85.998 1.00 91.69 104 GLN A C 1
ATOM 890 O O . GLN A 1 104 ? 48.388 10.496 -85.105 1.00 91.69 104 GLN A O 1
ATOM 895 N N . GLU A 1 105 ? 49.800 12.114 -85.765 1.00 93.38 105 GLU A N 1
ATOM 896 C CA . GLU A 1 105 ? 50.362 12.411 -84.441 1.00 93.38 105 GLU A CA 1
ATOM 897 C C . GLU A 1 105 ? 49.256 12.810 -83.448 1.00 93.38 105 GLU A C 1
ATOM 899 O O . GLU A 1 105 ? 49.152 12.210 -82.380 1.00 93.38 105 GLU A O 1
ATOM 904 N N . ALA A 1 106 ? 48.342 13.710 -83.831 1.00 94.06 106 ALA A N 1
ATOM 905 C CA . ALA A 1 106 ? 47.205 14.098 -82.990 1.00 94.06 106 ALA A CA 1
ATOM 906 C C . ALA A 1 106 ? 46.239 12.931 -82.709 1.00 94.06 106 ALA A C 1
ATOM 908 O O . ALA A 1 106 ? 45.672 12.828 -81.621 1.00 94.06 106 ALA A O 1
ATOM 909 N N . TYR A 1 107 ? 46.033 12.034 -83.677 1.00 93.00 107 TYR A N 1
ATOM 910 C CA . TYR A 1 107 ? 45.208 10.844 -83.476 1.00 93.00 107 TYR A CA 1
ATOM 911 C C . TYR A 1 107 ? 45.885 9.829 -82.545 1.00 93.00 107 TYR A C 1
ATOM 913 O O . TYR A 1 107 ? 45.225 9.237 -81.692 1.00 93.00 107 TYR A O 1
ATOM 921 N N . GLU A 1 108 ? 47.200 9.646 -82.662 1.00 93.44 108 GLU A N 1
ATOM 922 C CA . GLU A 1 108 ? 47.979 8.815 -81.744 1.00 93.44 108 GLU A CA 1
ATOM 923 C C . GLU A 1 108 ? 47.973 9.377 -80.320 1.00 93.44 108 GLU A C 1
ATOM 925 O O . GLU A 1 108 ? 47.826 8.616 -79.364 1.00 93.44 108 GLU A O 1
ATOM 930 N N . GLU A 1 109 ? 48.109 10.694 -80.167 1.00 92.81 109 GLU A N 1
ATOM 931 C CA . GLU A 1 109 ? 47.974 11.385 -78.882 1.00 92.81 109 GLU A CA 1
ATOM 932 C C . GLU A 1 109 ? 46.577 11.185 -78.294 1.00 92.81 109 GLU A C 1
ATOM 934 O O . GLU A 1 109 ? 46.463 10.736 -77.156 1.00 92.81 109 GLU A O 1
ATOM 939 N N . PHE A 1 110 ? 45.520 11.374 -79.088 1.00 95.12 110 PHE A N 1
ATOM 940 C CA . PHE A 1 110 ? 44.146 11.110 -78.660 1.00 95.12 110 PHE A CA 1
ATOM 941 C C . PHE A 1 110 ? 43.942 9.661 -78.194 1.00 95.12 110 PHE A C 1
ATOM 943 O O . PHE A 1 110 ? 43.284 9.420 -77.182 1.00 95.12 110 PHE A O 1
ATOM 950 N N . LEU A 1 111 ? 44.504 8.675 -78.901 1.00 94.81 111 LEU A N 1
ATOM 951 C CA . LEU A 1 111 ? 44.415 7.275 -78.482 1.00 94.81 111 LEU A CA 1
ATOM 952 C C . LEU A 1 111 ? 45.165 7.021 -77.171 1.00 94.81 111 LEU A C 1
ATOM 954 O O . LEU A 1 111 ? 44.649 6.301 -76.316 1.00 94.81 111 LEU A O 1
ATOM 958 N N . LYS A 1 112 ? 46.347 7.620 -76.987 1.00 94.81 112 LYS A N 1
ATOM 959 C CA . LYS A 1 112 ? 47.098 7.537 -75.724 1.00 94.81 112 LYS A CA 1
ATOM 960 C C . LYS A 1 112 ? 46.306 8.166 -74.580 1.00 94.81 112 LYS A C 1
ATOM 962 O O . LYS A 1 112 ? 46.155 7.534 -73.540 1.00 94.81 112 LYS A O 1
ATOM 967 N N . GLU A 1 113 ? 45.752 9.359 -74.779 1.00 93.94 113 GLU A N 1
ATOM 968 C CA . GLU A 1 113 ? 44.913 10.039 -73.788 1.00 93.94 113 GLU A CA 1
ATOM 969 C C . GLU A 1 113 ? 43.668 9.225 -73.450 1.00 93.94 113 GLU A C 1
ATOM 971 O O . GLU A 1 113 ? 43.361 9.037 -72.276 1.00 93.94 113 GLU A O 1
ATOM 976 N N . LYS A 1 114 ? 42.984 8.671 -74.456 1.00 95.44 114 LYS A N 1
ATOM 977 C CA . LYS A 1 114 ? 41.818 7.816 -74.242 1.00 95.44 114 LYS A CA 1
ATOM 978 C C . LYS A 1 114 ? 42.167 6.590 -73.400 1.00 95.44 114 LYS A C 1
ATOM 980 O O . LYS A 1 114 ? 41.437 6.292 -72.464 1.00 95.44 114 LYS A O 1
ATOM 985 N N . LEU A 1 115 ? 43.282 5.915 -73.689 1.00 95.38 115 LEU A N 1
ATOM 986 C CA . LEU A 1 115 ? 43.738 4.776 -72.885 1.00 95.38 115 LEU A CA 1
ATOM 987 C C . LEU A 1 115 ? 44.029 5.187 -71.439 1.00 95.38 115 LEU A C 1
ATOM 989 O O . LEU A 1 115 ? 43.604 4.498 -70.517 1.00 95.38 115 LEU A O 1
ATOM 993 N N . VAL A 1 116 ? 44.693 6.327 -71.230 1.00 94.19 116 VAL A N 1
ATOM 994 C CA . VAL A 1 116 ? 44.951 6.856 -69.883 1.00 94.19 116 VAL A CA 1
ATOM 995 C C . VAL A 1 116 ? 43.640 7.167 -69.156 1.00 94.19 116 VAL A C 1
ATOM 997 O O . VAL A 1 116 ? 43.490 6.816 -67.988 1.00 94.19 116 VAL A O 1
ATOM 1000 N N . VAL A 1 117 ? 42.667 7.780 -69.833 1.00 93.75 117 VAL A N 1
ATOM 1001 C CA . VAL A 1 117 ? 41.343 8.067 -69.262 1.00 93.75 117 VAL A CA 1
ATOM 1002 C C . VAL A 1 117 ? 40.598 6.776 -68.927 1.00 93.75 117 VAL A C 1
ATOM 1004 O O . VAL A 1 117 ? 40.078 6.656 -67.820 1.00 93.75 117 VAL A O 1
ATOM 1007 N N . ASP A 1 118 ? 40.586 5.794 -69.827 1.00 94.62 118 ASP A N 1
ATOM 1008 C CA . ASP A 1 118 ? 39.946 4.495 -69.601 1.00 94.62 118 ASP A CA 1
ATOM 1009 C C . ASP A 1 118 ? 40.595 3.760 -68.409 1.00 94.62 118 ASP A C 1
ATOM 1011 O O . ASP A 1 118 ? 39.897 3.165 -67.584 1.00 94.62 118 ASP A O 1
ATOM 1015 N N . GLU A 1 119 ? 41.919 3.854 -68.247 1.00 93.75 119 GLU A N 1
ATOM 1016 C CA . GLU A 1 119 ? 42.633 3.329 -67.078 1.00 93.75 119 GLU A CA 1
ATOM 1017 C C . GLU A 1 119 ? 42.285 4.066 -65.781 1.00 93.75 119 GLU A C 1
ATOM 1019 O O . GLU A 1 119 ? 42.122 3.418 -64.745 1.00 93.75 119 GLU A O 1
ATOM 1024 N N . ILE A 1 120 ? 42.161 5.397 -65.812 1.00 93.69 120 ILE A N 1
ATOM 1025 C CA . ILE A 1 120 ? 41.735 6.194 -64.652 1.00 93.69 120 ILE A CA 1
ATOM 1026 C C . ILE A 1 120 ? 40.314 5.803 -64.249 1.00 93.69 120 ILE A C 1
ATOM 1028 O O . ILE A 1 120 ? 40.065 5.531 -63.078 1.00 93.69 120 ILE A O 1
ATOM 1032 N N . VAL A 1 121 ? 39.389 5.718 -65.207 1.00 94.75 121 VAL A N 1
ATOM 1033 C CA . VAL A 1 121 ? 38.001 5.315 -64.951 1.00 94.75 121 VAL A CA 1
ATOM 1034 C C . VAL A 1 121 ? 37.953 3.906 -64.367 1.00 94.75 121 VAL A C 1
ATOM 1036 O O . VAL A 1 121 ? 37.252 3.684 -63.380 1.00 94.75 121 VAL A O 1
ATOM 1039 N N . ARG A 1 122 ? 38.734 2.962 -64.912 1.00 95.62 122 ARG A N 1
ATOM 1040 C CA . ARG A 1 122 ? 38.835 1.605 -64.359 1.00 95.62 122 ARG A CA 1
ATOM 1041 C C . ARG A 1 122 ? 39.319 1.623 -62.905 1.00 95.62 122 ARG A C 1
ATOM 1043 O O . ARG A 1 122 ? 38.684 0.991 -62.067 1.00 95.62 122 ARG A O 1
ATOM 1050 N N . LYS A 1 123 ? 40.378 2.382 -62.596 1.00 95.88 123 LYS A N 1
ATOM 1051 C CA . LYS A 1 123 ? 40.893 2.526 -61.222 1.00 95.88 123 LYS A CA 1
ATOM 1052 C C . LYS A 1 123 ? 39.859 3.129 -60.275 1.00 95.88 123 LYS A C 1
ATOM 1054 O O . LYS A 1 123 ? 39.695 2.608 -59.183 1.00 95.88 123 LYS A O 1
ATOM 1059 N N . ILE A 1 124 ? 39.115 4.153 -60.700 1.00 94.25 124 ILE A N 1
ATOM 1060 C CA . ILE A 1 124 ? 38.038 4.741 -59.885 1.00 94.25 124 ILE A CA 1
ATOM 1061 C C . ILE A 1 124 ? 36.970 3.690 -59.570 1.00 94.25 124 ILE A C 1
ATOM 1063 O O . ILE A 1 124 ? 36.550 3.577 -58.425 1.00 94.25 124 ILE A O 1
ATOM 1067 N N . TYR A 1 125 ? 36.546 2.888 -60.553 1.00 94.25 125 TYR A N 1
ATOM 1068 C CA . TYR A 1 125 ? 35.565 1.827 -60.303 1.00 94.25 125 TYR A CA 1
ATOM 1069 C C . TYR A 1 125 ? 36.084 0.748 -59.348 1.00 94.25 125 TYR A C 1
ATOM 1071 O O . TYR A 1 125 ? 35.323 0.290 -58.494 1.00 94.25 125 TYR A O 1
ATOM 1079 N N . GLU A 1 126 ? 37.347 0.343 -59.483 1.00 94.56 126 GLU A N 1
ATOM 1080 C CA . GLU A 1 126 ? 37.998 -0.610 -58.577 1.00 94.56 126 GLU A CA 1
ATOM 1081 C C . GLU A 1 126 ? 38.095 -0.035 -57.153 1.00 94.56 126 GLU A C 1
ATOM 1083 O O . GLU A 1 126 ? 37.676 -0.686 -56.197 1.00 94.56 126 GLU A O 1
ATOM 1088 N N . GLU A 1 127 ? 38.560 1.207 -57.003 1.00 94.12 127 GLU A N 1
ATOM 1089 C CA . GLU A 1 127 ? 38.645 1.910 -55.717 1.00 94.12 127 GLU A CA 1
ATOM 1090 C C . GLU A 1 127 ? 37.266 2.065 -55.061 1.00 94.12 127 GLU A C 1
ATOM 1092 O O . GLU A 1 127 ? 37.105 1.744 -53.883 1.00 94.12 127 GLU A O 1
ATOM 1097 N N . ASP A 1 128 ? 36.246 2.459 -55.826 1.00 93.75 128 ASP A N 1
ATOM 1098 C CA . ASP A 1 128 ? 34.860 2.558 -55.368 1.00 93.75 128 ASP A CA 1
ATOM 1099 C C . ASP A 1 128 ? 34.299 1.206 -54.904 1.00 93.75 128 ASP A C 1
ATOM 1101 O O . ASP A 1 128 ? 33.548 1.137 -53.926 1.00 93.75 128 ASP A O 1
ATOM 1105 N N . GLN A 1 129 ? 34.604 0.116 -55.617 1.00 91.62 129 GLN A N 1
ATOM 1106 C CA . GLN A 1 129 ? 34.185 -1.231 -55.220 1.00 91.62 129 GLN A CA 1
ATOM 1107 C C . GLN A 1 129 ? 34.853 -1.645 -53.910 1.00 91.62 129 GLN A C 1
ATOM 1109 O O . GLN A 1 129 ? 34.150 -2.014 -52.966 1.00 91.62 129 GLN A O 1
ATOM 1114 N N . MET A 1 130 ? 36.174 -1.487 -53.813 1.00 91.62 130 MET A N 1
ATOM 1115 C CA . MET A 1 130 ? 36.928 -1.791 -52.597 1.00 91.62 130 MET A CA 1
ATOM 1116 C C . MET A 1 130 ? 36.452 -0.946 -51.409 1.00 91.62 130 MET A C 1
ATOM 1118 O O . MET A 1 130 ? 36.297 -1.453 -50.297 1.00 91.62 130 MET A O 1
ATOM 1122 N N . GLU A 1 131 ? 36.156 0.340 -51.615 1.00 93.12 131 GLU A N 1
ATOM 1123 C CA . GLU A 1 131 ? 35.654 1.208 -50.552 1.00 93.12 131 GLU A CA 1
ATOM 1124 C C . GLU A 1 131 ? 34.260 0.769 -50.069 1.00 93.12 131 GLU A C 1
ATOM 1126 O O . GLU A 1 131 ? 33.987 0.776 -48.862 1.00 93.12 131 GLU A O 1
ATOM 1131 N N . ARG A 1 132 ? 33.375 0.342 -50.982 1.00 91.12 132 ARG A N 1
ATOM 1132 C CA . ARG A 1 132 ? 32.062 -0.223 -50.624 1.00 91.12 132 ARG A CA 1
ATOM 1133 C C . ARG A 1 132 ? 32.209 -1.514 -49.825 1.00 91.12 132 ARG A C 1
ATOM 1135 O O . ARG A 1 132 ? 31.521 -1.666 -48.815 1.00 91.12 132 ARG A O 1
ATOM 1142 N N . GLU A 1 133 ? 33.100 -2.412 -50.231 1.00 91.50 133 GLU A N 1
ATOM 1143 C CA . GLU A 1 133 ? 33.367 -3.663 -49.515 1.00 91.50 133 GLU A CA 1
ATOM 1144 C C . GLU A 1 133 ? 33.895 -3.397 -48.102 1.00 91.50 133 GLU A C 1
ATOM 1146 O O . GLU A 1 133 ? 33.304 -3.869 -47.130 1.00 91.50 133 GLU A O 1
ATOM 1151 N N . LEU A 1 134 ? 34.898 -2.528 -47.957 1.00 93.19 134 LEU A N 1
ATOM 1152 C CA . LEU A 1 134 ? 35.433 -2.130 -46.651 1.00 93.19 134 LEU A CA 1
ATOM 1153 C C . LEU A 1 134 ? 34.373 -1.464 -45.761 1.00 93.19 134 LEU A C 1
ATOM 1155 O O . LEU A 1 134 ? 34.341 -1.686 -44.547 1.00 93.19 134 LEU A O 1
ATOM 1159 N N . LYS A 1 135 ? 33.484 -0.638 -46.330 1.00 93.62 135 LYS A N 1
ATOM 1160 C CA . LYS A 1 135 ? 32.350 -0.055 -45.590 1.00 93.62 135 LYS A CA 1
ATOM 1161 C C . LYS A 1 135 ? 31.400 -1.147 -45.099 1.00 93.62 135 LYS A C 1
ATOM 1163 O O . LYS A 1 135 ? 31.009 -1.120 -43.931 1.00 93.62 135 LYS A O 1
ATOM 1168 N N . LEU A 1 136 ? 31.057 -2.118 -45.946 1.00 93.31 136 LEU A N 1
ATOM 1169 C CA . LEU A 1 136 ? 30.210 -3.250 -45.565 1.00 93.31 136 LEU A CA 1
ATOM 1170 C C . LEU A 1 136 ? 30.861 -4.108 -44.477 1.00 93.31 136 LEU A C 1
ATOM 1172 O O . LEU A 1 136 ? 30.180 -4.495 -43.529 1.00 93.31 136 LEU A O 1
ATOM 1176 N N . GLU A 1 137 ? 32.163 -4.367 -44.558 1.00 93.88 137 GLU A N 1
ATOM 1177 C CA . GLU A 1 137 ? 32.908 -5.094 -43.528 1.00 93.88 137 GLU A CA 1
ATOM 1178 C C . GLU A 1 137 ? 32.906 -4.358 -42.187 1.00 93.88 137 GLU A C 1
ATOM 1180 O O . GLU A 1 137 ? 32.600 -4.962 -41.158 1.00 93.88 137 GLU A O 1
ATOM 1185 N N . LYS A 1 138 ? 33.142 -3.040 -42.182 1.00 94.38 138 LYS A N 1
ATOM 1186 C CA . LYS A 1 138 ? 33.047 -2.209 -40.968 1.00 94.38 138 LYS A CA 1
ATOM 1187 C C . LYS A 1 138 ? 31.641 -2.246 -40.365 1.00 94.38 138 LYS A C 1
ATOM 1189 O O . LYS A 1 138 ? 31.489 -2.373 -39.148 1.00 94.38 138 LYS A O 1
ATOM 1194 N N . VAL A 1 139 ? 30.602 -2.180 -41.198 1.00 94.12 139 VAL A N 1
ATOM 1195 C CA . VAL A 1 139 ? 29.210 -2.299 -40.740 1.00 94.12 139 VAL A CA 1
ATOM 1196 C C . VAL A 1 139 ? 28.950 -3.688 -40.152 1.00 94.12 139 VAL A C 1
ATOM 1198 O O . VAL A 1 139 ? 28.406 -3.786 -39.057 1.00 94.12 139 VAL A O 1
ATOM 1201 N N . ARG A 1 140 ? 29.398 -4.766 -40.803 1.00 94.00 140 ARG A N 1
ATOM 1202 C CA . ARG A 1 140 ? 29.256 -6.136 -40.279 1.00 94.00 140 ARG A CA 1
ATOM 1203 C C . ARG A 1 140 ? 29.993 -6.323 -38.952 1.00 94.00 140 ARG A C 1
ATOM 1205 O O . ARG A 1 140 ? 29.418 -6.871 -38.017 1.00 94.00 140 ARG A O 1
ATOM 1212 N N . ALA A 1 141 ? 31.224 -5.828 -38.836 1.00 94.50 141 ALA A N 1
ATOM 1213 C CA . ALA A 1 141 ? 32.007 -5.908 -37.604 1.00 94.50 141 ALA A CA 1
ATOM 1214 C C . ALA A 1 141 ? 31.324 -5.151 -36.452 1.00 94.50 141 ALA A C 1
ATOM 1216 O O . ALA A 1 141 ? 31.135 -5.691 -35.363 1.00 94.50 141 ALA A O 1
ATOM 1217 N N . THR A 1 142 ? 30.873 -3.917 -36.699 1.00 92.69 142 THR A N 1
ATOM 1218 C CA . THR A 1 142 ? 30.144 -3.134 -35.687 1.00 92.69 142 THR A CA 1
ATOM 1219 C C . THR A 1 142 ? 28.814 -3.783 -35.302 1.00 92.69 142 THR A C 1
ATOM 1221 O O . THR A 1 142 ? 28.493 -3.831 -34.116 1.00 92.69 142 THR A O 1
ATOM 1224 N N . GLN A 1 143 ? 28.073 -4.360 -36.253 1.00 93.75 143 GLN A N 1
ATOM 1225 C CA . GLN A 1 143 ? 26.862 -5.139 -35.975 1.00 93.75 143 GLN A CA 1
ATOM 1226 C C . GLN A 1 143 ? 27.149 -6.344 -35.073 1.00 93.75 143 GLN A C 1
ATOM 1228 O O . GLN A 1 143 ? 26.465 -6.509 -34.065 1.00 93.75 143 GLN A O 1
ATOM 1233 N N . GLN A 1 144 ? 28.190 -7.131 -35.359 1.00 94.75 144 GLN A N 1
ATOM 1234 C CA . GLN A 1 144 ? 28.591 -8.265 -34.517 1.00 94.75 144 GLN A CA 1
ATOM 1235 C C . GLN A 1 144 ? 28.949 -7.825 -33.092 1.00 94.75 144 GLN A C 1
ATOM 1237 O O . GLN A 1 144 ? 28.516 -8.454 -32.125 1.00 94.75 144 GLN A O 1
ATOM 1242 N N . HIS A 1 145 ? 29.680 -6.715 -32.936 1.00 94.19 145 HIS A N 1
ATOM 1243 C CA . HIS A 1 145 ? 29.980 -6.153 -31.616 1.00 94.19 145 HIS A CA 1
ATOM 1244 C C . HIS A 1 145 ? 28.715 -5.701 -30.874 1.00 94.19 145 HIS A C 1
ATOM 1246 O O . HIS A 1 145 ? 28.563 -5.985 -29.685 1.00 94.19 145 HIS A O 1
ATOM 1252 N N . ILE A 1 146 ? 27.780 -5.044 -31.567 1.00 94.81 146 ILE A N 1
ATOM 1253 C CA . ILE A 1 146 ? 26.493 -4.626 -30.993 1.00 94.81 146 ILE A CA 1
ATOM 1254 C C . ILE A 1 146 ? 25.673 -5.845 -30.563 1.00 94.81 146 ILE A C 1
ATOM 1256 O O . ILE A 1 146 ? 25.083 -5.841 -29.482 1.00 94.81 146 ILE A O 1
ATOM 1260 N N . GLU A 1 147 ? 25.618 -6.893 -31.381 1.00 95.38 147 GLU A N 1
ATOM 1261 C CA . GLU A 1 147 ? 24.906 -8.129 -31.059 1.00 95.38 147 GLU A CA 1
ATOM 1262 C C . GLU A 1 147 ? 25.525 -8.852 -29.865 1.00 95.38 147 GLU A C 1
ATOM 1264 O O . GLU A 1 147 ? 24.796 -9.252 -28.956 1.00 95.38 147 GLU A O 1
ATOM 1269 N N . ALA A 1 148 ? 26.854 -8.969 -29.819 1.00 95.56 148 ALA A N 1
ATOM 1270 C CA . ALA A 1 148 ? 27.566 -9.533 -28.677 1.00 95.56 148 ALA A CA 1
ATOM 1271 C C . ALA A 1 148 ? 27.263 -8.746 -27.392 1.00 95.56 148 ALA A C 1
ATOM 1273 O O . ALA A 1 148 ? 26.907 -9.340 -26.375 1.00 95.56 148 ALA A O 1
ATOM 1274 N N . PHE A 1 149 ? 27.292 -7.411 -27.451 1.00 94.88 149 PHE A N 1
ATOM 1275 C CA . PHE A 1 149 ? 26.955 -6.559 -26.310 1.00 94.88 149 PHE A CA 1
ATOM 1276 C C . PHE A 1 149 ? 25.486 -6.703 -25.882 1.00 94.88 149 PHE A C 1
ATOM 1278 O O . PHE A 1 149 ? 25.179 -6.761 -24.691 1.00 94.88 149 PHE A O 1
ATOM 1285 N N . LYS A 1 150 ? 24.551 -6.815 -26.836 1.00 93.69 150 LYS A N 1
ATOM 1286 C CA . LYS A 1 150 ? 23.132 -7.074 -26.542 1.00 93.69 150 LYS A CA 1
ATOM 1287 C C . LYS A 1 150 ? 22.930 -8.427 -25.859 1.00 93.69 150 LYS A C 1
ATOM 1289 O O . LYS A 1 150 ? 22.145 -8.487 -24.912 1.00 93.69 150 LYS A O 1
ATOM 1294 N N . LYS A 1 151 ? 23.630 -9.478 -26.306 1.00 95.88 151 LYS A N 1
ATOM 1295 C CA . LYS A 1 151 ? 23.603 -10.811 -25.681 1.00 95.88 151 LYS A CA 1
ATOM 1296 C C . LYS A 1 151 ? 24.144 -10.756 -24.256 1.00 95.88 151 LYS A C 1
ATOM 1298 O O . LYS A 1 151 ? 23.412 -11.104 -23.338 1.00 95.88 151 LYS A O 1
ATOM 1303 N N . GLN A 1 152 ? 25.330 -10.181 -24.057 1.00 93.12 152 GLN A N 1
ATOM 1304 C CA . GLN A 1 152 ? 25.923 -9.999 -22.726 1.00 93.12 152 GLN A CA 1
ATOM 1305 C C . GLN A 1 152 ? 25.010 -9.197 -21.791 1.00 93.12 152 GLN A C 1
ATOM 1307 O O . GLN A 1 152 ? 24.814 -9.563 -20.637 1.00 93.12 152 GLN A O 1
ATOM 1312 N N . ARG A 1 153 ? 24.375 -8.126 -22.282 1.00 91.75 153 ARG A N 1
ATOM 1313 C CA . ARG A 1 153 ? 23.415 -7.341 -21.492 1.00 91.75 153 ARG A CA 1
ATOM 1314 C C . ARG A 1 153 ? 22.131 -8.116 -21.177 1.00 91.75 153 ARG A C 1
ATOM 1316 O O . ARG A 1 153 ? 21.498 -7.859 -20.154 1.00 91.75 153 ARG A O 1
ATOM 1323 N N . ALA A 1 154 ? 21.683 -9.004 -22.061 1.00 93.19 154 ALA A N 1
ATOM 1324 C CA . ALA A 1 154 ? 20.531 -9.867 -21.807 1.00 93.19 154 ALA A CA 1
ATOM 1325 C C . ALA A 1 154 ? 20.864 -10.946 -20.770 1.00 93.19 154 ALA A C 1
ATOM 1327 O O . ALA A 1 154 ? 20.097 -11.122 -19.829 1.00 93.19 154 ALA A O 1
ATOM 1328 N N . GLU A 1 155 ? 22.023 -11.589 -20.897 1.00 94.88 155 GLU A N 1
ATOM 1329 C CA . GLU A 1 155 ? 22.550 -12.546 -19.921 1.00 94.88 155 GLU A CA 1
ATOM 1330 C C . GLU A 1 155 ? 22.732 -11.887 -18.555 1.00 94.88 155 GLU A C 1
ATOM 1332 O O . GLU A 1 155 ? 22.239 -12.406 -17.562 1.00 94.88 155 GLU A O 1
ATOM 1337 N N . TRP A 1 156 ? 23.327 -10.693 -18.502 1.00 93.94 156 TRP A N 1
ATOM 1338 C CA . TRP A 1 156 ? 23.470 -9.936 -17.260 1.00 93.94 156 TRP A CA 1
ATOM 1339 C C . TRP A 1 156 ? 22.116 -9.634 -16.606 1.00 93.94 156 TRP A C 1
ATOM 1341 O O . TRP A 1 156 ? 21.943 -9.887 -15.419 1.00 93.94 156 TRP A O 1
ATOM 1351 N N . ARG A 1 157 ? 21.122 -9.170 -17.381 1.00 93.81 157 ARG A N 1
ATOM 1352 C CA . ARG A 1 157 ? 19.761 -8.942 -16.863 1.00 93.81 157 ARG A CA 1
ATOM 1353 C C . ARG A 1 157 ? 19.113 -10.223 -16.346 1.00 93.81 157 ARG A C 1
ATOM 1355 O O . ARG A 1 157 ? 18.451 -10.174 -15.319 1.00 93.81 157 ARG A O 1
ATOM 1362 N N . ARG A 1 158 ? 19.302 -11.347 -17.040 1.00 93.50 158 ARG A N 1
ATOM 1363 C CA . ARG A 1 158 ? 18.779 -12.649 -16.617 1.00 93.50 158 ARG A CA 1
ATOM 1364 C C . ARG A 1 158 ? 19.426 -13.107 -15.310 1.00 93.50 158 ARG A C 1
ATOM 1366 O O . ARG A 1 158 ? 18.712 -13.474 -14.390 1.00 93.50 158 ARG A O 1
ATOM 1373 N N . MET A 1 159 ? 20.752 -13.022 -15.207 1.00 91.25 159 MET A N 1
ATOM 1374 C CA . MET A 1 159 ? 21.474 -13.360 -13.978 1.00 91.25 159 MET A CA 1
ATOM 1375 C C . MET A 1 159 ? 21.038 -12.475 -12.806 1.00 91.25 159 MET A C 1
ATOM 1377 O O . MET A 1 159 ? 20.919 -12.956 -11.683 1.00 91.25 159 MET A O 1
ATOM 1381 N N . GLU A 1 160 ? 20.782 -11.190 -13.054 1.00 91.38 160 GLU A N 1
ATOM 1382 C CA . GLU A 1 160 ? 20.301 -10.270 -12.024 1.00 91.38 160 GLU A CA 1
ATOM 1383 C C . GLU A 1 160 ? 18.865 -10.592 -11.588 1.00 91.38 160 GLU A C 1
ATOM 1385 O O . GLU A 1 160 ? 18.570 -10.602 -10.396 1.00 91.38 160 GLU A O 1
ATOM 1390 N N . GLN A 1 161 ? 17.986 -10.938 -12.533 1.00 89.38 161 GLN A N 1
ATOM 1391 C CA . GLN A 1 161 ? 16.635 -11.420 -12.230 1.00 89.38 161 GLN A CA 1
ATOM 1392 C C . GLN A 1 161 ? 16.665 -12.714 -11.413 1.00 89.38 161 GLN A C 1
ATOM 1394 O O . GLN A 1 161 ? 15.973 -12.801 -10.407 1.00 89.38 161 GLN A O 1
ATOM 1399 N N . GLU A 1 162 ? 17.501 -13.686 -11.782 1.00 93.50 162 GLU A N 1
ATOM 1400 C CA . GLU A 1 162 ? 17.640 -14.949 -11.047 1.00 93.50 162 GLU A CA 1
ATOM 1401 C C . GLU A 1 162 ? 18.155 -14.722 -9.612 1.00 93.50 162 GLU A C 1
ATOM 1403 O O . GLU A 1 162 ? 17.661 -15.347 -8.670 1.00 93.50 162 GLU A O 1
ATOM 1408 N N . LYS A 1 163 ? 19.097 -13.787 -9.411 1.00 93.06 163 LYS A N 1
ATOM 1409 C CA . LYS A 1 163 ? 19.542 -13.375 -8.068 1.00 93.06 163 LYS A CA 1
ATOM 1410 C C . LYS A 1 163 ? 18.420 -12.715 -7.273 1.00 93.06 163 LYS A C 1
ATOM 1412 O O . LYS A 1 163 ? 18.193 -13.105 -6.131 1.00 93.06 163 LYS A O 1
ATOM 1417 N N . MET A 1 164 ? 17.700 -11.770 -7.877 1.00 88.25 164 MET A N 1
ATOM 1418 C CA . MET A 1 164 ? 16.573 -11.090 -7.238 1.00 88.25 164 MET A CA 1
ATOM 1419 C C . MET A 1 164 ? 15.467 -12.082 -6.861 1.00 88.25 164 MET A C 1
ATOM 1421 O O . MET A 1 164 ? 14.930 -12.025 -5.763 1.00 88.25 164 MET A O 1
ATOM 1425 N N . GLU A 1 165 ? 15.140 -13.032 -7.736 1.00 91.75 165 GLU A N 1
ATOM 1426 C CA . GLU A 1 165 ? 14.172 -14.091 -7.450 1.00 91.75 165 GLU A CA 1
ATOM 1427 C C . GLU A 1 165 ? 14.636 -15.002 -6.309 1.00 91.75 165 GLU A C 1
ATOM 1429 O O . GLU A 1 165 ? 13.824 -15.391 -5.469 1.00 91.75 165 GLU A O 1
ATOM 1434 N N . ALA A 1 166 ? 15.927 -15.335 -6.244 1.00 94.75 166 ALA A N 1
ATOM 1435 C CA . ALA A 1 166 ? 16.485 -16.115 -5.144 1.00 94.75 166 ALA A CA 1
ATOM 1436 C C . ALA A 1 166 ? 16.445 -15.348 -3.811 1.00 94.75 166 ALA A C 1
ATOM 1438 O O . ALA A 1 166 ? 16.100 -15.931 -2.782 1.00 94.75 166 ALA A O 1
ATOM 1439 N N . GLU A 1 167 ? 16.753 -14.050 -3.814 1.00 93.69 167 GLU A N 1
ATOM 1440 C CA . GLU A 1 167 ? 16.615 -13.188 -2.635 1.00 93.69 167 GLU A CA 1
ATOM 1441 C C . GLU A 1 167 ? 15.152 -13.047 -2.214 1.00 93.69 167 GLU A C 1
ATOM 1443 O O . GLU A 1 167 ? 14.835 -13.249 -1.045 1.00 93.69 167 GLU A O 1
ATOM 1448 N N . ASN A 1 168 ? 14.242 -12.824 -3.161 1.00 92.56 168 ASN A N 1
ATOM 1449 C CA . ASN A 1 168 ? 12.809 -12.756 -2.894 1.00 92.56 168 ASN A CA 1
ATOM 1450 C C . ASN A 1 168 ? 12.281 -14.062 -2.292 1.00 92.56 168 ASN A C 1
ATOM 1452 O O . ASN A 1 168 ? 11.504 -14.014 -1.344 1.00 92.56 168 ASN A O 1
ATOM 1456 N N . LYS A 1 169 ? 12.727 -15.231 -2.772 1.00 95.06 169 LYS A N 1
ATOM 1457 C CA . LYS A 1 169 ? 12.376 -16.525 -2.160 1.00 95.06 169 LYS A CA 1
ATOM 1458 C C . LYS A 1 169 ? 12.843 -16.609 -0.707 1.00 95.06 169 LYS A C 1
ATOM 1460 O O . LYS A 1 169 ? 12.048 -16.972 0.151 1.00 95.06 169 LYS A O 1
ATOM 1465 N N . ARG A 1 170 ? 14.080 -16.193 -0.412 1.00 93.88 170 ARG A N 1
ATOM 1466 C CA . ARG A 1 170 ? 14.598 -16.147 0.969 1.00 93.88 170 ARG A CA 1
ATOM 1467 C C . ARG A 1 170 ? 13.800 -15.187 1.850 1.00 93.88 170 ARG A C 1
ATOM 1469 O O . ARG A 1 170 ? 13.534 -15.506 3.004 1.00 93.88 170 ARG A O 1
ATOM 1476 N N . ILE A 1 171 ? 13.404 -14.031 1.315 1.00 92.75 171 ILE A N 1
ATOM 1477 C CA . ILE A 1 171 ? 12.551 -13.069 2.023 1.00 92.75 171 ILE A CA 1
ATOM 1478 C C . ILE A 1 171 ? 11.187 -13.699 2.317 1.00 92.75 171 ILE A C 1
ATOM 1480 O O . ILE A 1 171 ? 10.729 -13.634 3.451 1.00 92.75 171 ILE A O 1
ATOM 1484 N N . MET A 1 172 ? 10.561 -14.358 1.340 1.00 89.31 172 MET A N 1
ATOM 1485 C CA . MET A 1 172 ? 9.266 -15.024 1.523 1.00 89.31 172 MET A CA 1
ATOM 1486 C C . MET A 1 172 ? 9.330 -16.153 2.556 1.00 89.31 172 MET A C 1
ATOM 1488 O O . MET A 1 172 ? 8.449 -16.256 3.405 1.00 89.31 172 MET A O 1
ATOM 1492 N N . GLU A 1 173 ? 10.379 -16.976 2.521 1.00 92.31 173 GLU A N 1
ATOM 1493 C CA . GLU A 1 173 ? 10.616 -18.019 3.526 1.00 92.31 173 GLU A CA 1
ATOM 1494 C C . GLU A 1 173 ? 10.794 -17.417 4.925 1.00 92.31 173 GLU A C 1
ATOM 1496 O O . GLU A 1 173 ? 10.216 -17.916 5.891 1.00 92.31 173 GLU A O 1
ATOM 1501 N N . PHE A 1 174 ? 11.543 -16.316 5.038 1.00 92.50 174 PHE A N 1
ATOM 1502 C CA . PHE A 1 174 ? 11.729 -15.606 6.301 1.00 92.50 174 PHE A CA 1
ATOM 1503 C C . PHE A 1 174 ? 10.418 -15.010 6.830 1.00 92.50 174 PHE A C 1
ATOM 1505 O O . PHE A 1 174 ? 10.115 -15.177 8.011 1.00 92.50 174 PHE A O 1
ATOM 1512 N N . VAL A 1 175 ? 9.625 -14.369 5.966 1.00 91.50 175 VAL A N 1
ATOM 1513 C CA . VAL A 1 175 ? 8.310 -13.810 6.317 1.00 91.50 175 VAL A CA 1
ATOM 1514 C C . VAL A 1 175 ? 7.369 -14.918 6.776 1.00 91.50 175 VAL A C 1
ATOM 1516 O O . VAL A 1 175 ? 6.833 -14.825 7.873 1.00 91.50 175 VAL A O 1
ATOM 1519 N N . SER A 1 176 ? 7.247 -16.011 6.019 1.00 89.81 176 SER A N 1
ATOM 1520 C CA . SER A 1 176 ? 6.403 -17.147 6.406 1.00 89.81 176 SER A CA 1
ATOM 1521 C C . SER A 1 176 ? 6.857 -17.774 7.729 1.00 89.81 176 SER A C 1
ATOM 1523 O O . SER A 1 176 ? 6.039 -18.102 8.588 1.00 89.81 176 SER A O 1
ATOM 1525 N N . HIS A 1 177 ? 8.168 -17.909 7.944 1.00 91.25 177 HIS A N 1
ATOM 1526 C CA . HIS A 1 177 ? 8.698 -18.376 9.220 1.00 91.25 177 HIS A CA 1
ATOM 1527 C C . HIS A 1 177 ? 8.352 -17.412 10.368 1.00 91.25 177 HIS A C 1
ATOM 1529 O O . HIS A 1 177 ? 7.997 -17.857 11.461 1.00 91.25 177 HIS A O 1
ATOM 1535 N N . GLN A 1 178 ? 8.433 -16.100 10.141 1.00 87.19 178 GLN A N 1
ATOM 1536 C CA . GLN A 1 178 ? 8.065 -15.095 11.132 1.00 87.19 178 GLN A CA 1
ATOM 1537 C C . GLN A 1 178 ? 6.562 -15.131 11.446 1.00 87.19 178 GLN A C 1
ATOM 1539 O O . GLN A 1 178 ? 6.206 -15.177 12.623 1.00 87.19 178 GLN A O 1
ATOM 1544 N N . GLU A 1 179 ? 5.705 -15.201 10.428 1.00 86.94 179 GLU A N 1
ATOM 1545 C CA . GLU A 1 179 ? 4.253 -15.353 10.568 1.00 86.94 179 GLU A CA 1
ATOM 1546 C C . GLU A 1 179 ? 3.909 -16.603 11.383 1.00 86.94 179 GLU A C 1
ATOM 1548 O O . GLU A 1 179 ? 3.211 -16.499 12.384 1.00 86.94 179 GLU A O 1
ATOM 1553 N N . ASN A 1 180 ? 4.490 -17.766 11.068 1.00 88.25 180 ASN A N 1
ATOM 1554 C CA . ASN A 1 180 ? 4.267 -19.003 11.829 1.00 88.25 180 ASN A CA 1
ATOM 1555 C C . ASN A 1 180 ? 4.686 -18.879 13.306 1.00 88.25 180 ASN A C 1
ATOM 1557 O O . ASN A 1 180 ? 4.045 -19.434 14.208 1.00 88.25 180 ASN A O 1
ATOM 1561 N N . MET A 1 181 ? 5.778 -18.159 13.581 1.00 86.38 181 MET A N 1
ATOM 1562 C CA . MET A 1 181 ? 6.244 -17.902 14.946 1.00 86.38 181 MET A CA 1
ATOM 1563 C C . MET A 1 181 ? 5.318 -16.940 15.692 1.00 86.38 181 MET A C 1
ATOM 1565 O O . MET A 1 181 ? 5.046 -17.147 16.879 1.00 86.38 181 MET A O 1
ATOM 1569 N N . GLU A 1 182 ? 4.824 -15.904 15.017 1.00 86.31 182 GLU A N 1
ATOM 1570 C CA . GLU A 1 182 ? 3.826 -14.978 15.547 1.00 86.31 182 GLU A CA 1
ATOM 1571 C C . GLU A 1 182 ? 2.495 -15.691 15.794 1.00 86.31 182 GLU A C 1
ATOM 1573 O O . GLU A 1 182 ? 1.975 -15.615 16.905 1.00 86.31 182 GLU A O 1
ATOM 1578 N N . GLU A 1 183 ? 2.001 -16.487 14.851 1.00 87.88 183 GLU A N 1
ATOM 1579 C CA . GLU A 1 183 ? 0.813 -17.326 15.010 1.00 87.88 183 GLU A CA 1
ATOM 1580 C C . GLU A 1 183 ? 0.959 -18.295 16.182 1.00 87.88 183 GLU A C 1
ATOM 1582 O O . GLU A 1 183 ? 0.065 -18.387 17.021 1.00 87.88 183 GLU A O 1
ATOM 1587 N N . SER A 1 184 ? 2.110 -18.957 16.319 1.00 91.56 184 SER A N 1
ATOM 1588 C CA . SER A 1 184 ? 2.393 -19.844 17.453 1.00 91.56 184 SER A CA 1
ATOM 1589 C C . SER A 1 184 ? 2.400 -19.095 18.791 1.00 91.56 184 SER A C 1
ATOM 1591 O O . SER A 1 184 ? 1.947 -19.622 19.813 1.00 91.56 184 SER A O 1
ATOM 1593 N N . ARG A 1 185 ? 2.911 -17.855 18.821 1.00 89.56 185 ARG A N 1
ATOM 1594 C CA . ARG A 1 185 ? 2.847 -16.984 20.007 1.00 89.56 185 ARG A CA 1
ATOM 1595 C C . ARG A 1 185 ? 1.406 -16.576 20.305 1.00 89.56 185 ARG A C 1
ATOM 1597 O O . ARG A 1 185 ? 0.976 -16.716 21.449 1.00 89.56 185 ARG A O 1
ATOM 1604 N N . MET A 1 186 ? 0.656 -16.141 19.296 1.00 82.62 186 MET A N 1
ATOM 1605 C CA . MET A 1 186 ? -0.747 -15.749 19.420 1.00 82.62 186 MET A CA 1
ATOM 1606 C C . MET A 1 186 ? -1.626 -16.922 19.853 1.00 82.62 186 MET A C 1
ATOM 1608 O O . MET A 1 186 ? -2.481 -16.752 20.716 1.00 82.62 186 MET A O 1
ATOM 1612 N N . ALA A 1 187 ? -1.377 -18.130 19.351 1.00 92.00 187 ALA A N 1
ATOM 1613 C CA . ALA A 1 187 ? -2.055 -19.345 19.786 1.00 92.00 187 ALA A CA 1
ATOM 1614 C C . ALA A 1 187 ? -1.803 -19.623 21.276 1.00 92.00 187 ALA A C 1
ATOM 1616 O O . ALA A 1 187 ? -2.748 -19.851 22.025 1.00 92.00 187 ALA A O 1
ATOM 1617 N N . LYS A 1 188 ? -0.553 -19.508 21.748 1.00 91.81 188 LYS A N 1
ATOM 1618 C CA . LYS A 1 188 ? -0.230 -19.646 23.181 1.00 91.81 188 LYS A CA 1
ATOM 1619 C C . LYS A 1 188 ? -0.896 -18.572 24.045 1.00 91.81 188 LYS A C 1
ATOM 1621 O O . LYS A 1 188 ? -1.268 -18.864 25.179 1.00 91.81 188 LYS A O 1
ATOM 1626 N N . ILE A 1 189 ? -1.025 -17.340 23.546 1.00 91.31 189 ILE A N 1
ATOM 1627 C CA . ILE A 1 189 ? -1.746 -16.265 24.244 1.00 91.31 189 ILE A CA 1
ATOM 1628 C C . ILE A 1 189 ? -3.235 -16.606 24.325 1.00 91.31 189 ILE A C 1
ATOM 1630 O O . ILE A 1 189 ? -3.778 -16.601 25.424 1.00 91.31 189 ILE A O 1
ATOM 1634 N N . ARG A 1 190 ? -3.855 -17.011 23.212 1.00 87.50 190 ARG A N 1
ATOM 1635 C CA . ARG A 1 190 ? -5.265 -17.428 23.166 1.00 87.50 190 ARG A CA 1
ATOM 1636 C C . ARG A 1 190 ? -5.556 -18.593 24.106 1.00 87.50 190 ARG A C 1
ATOM 1638 O O . ARG A 1 190 ? -6.553 -18.564 24.810 1.00 87.50 190 ARG A O 1
ATOM 1645 N N . GLU A 1 191 ? -4.689 -19.601 24.170 1.00 91.00 191 GLU A N 1
ATOM 1646 C CA . GLU A 1 191 ? -4.853 -20.716 25.116 1.00 91.00 191 GLU A CA 1
ATOM 1647 C C . GLU A 1 191 ? -4.768 -20.246 26.579 1.00 91.00 191 GLU A C 1
ATOM 1649 O O . GLU A 1 191 ? -5.560 -20.670 27.421 1.00 91.00 191 GLU A O 1
ATOM 1654 N N . LYS A 1 192 ? -3.867 -19.305 26.891 1.00 87.69 192 LYS A N 1
ATOM 1655 C CA . LYS A 1 192 ? -3.809 -18.682 28.223 1.00 87.69 192 LYS A CA 1
ATOM 1656 C C . LYS A 1 192 ? -5.050 -17.844 28.526 1.00 87.69 192 LYS A C 1
ATOM 1658 O O . LYS A 1 192 ? -5.511 -17.862 29.663 1.00 87.69 192 LYS A O 1
ATOM 1663 N N . GLU A 1 193 ? -5.571 -17.106 27.552 1.00 86.88 193 GLU A N 1
ATOM 1664 C CA . GLU A 1 193 ? -6.796 -16.312 27.691 1.00 86.88 193 GLU A CA 1
ATOM 1665 C C . GLU A 1 193 ? -8.010 -17.204 27.920 1.00 86.88 193 GLU A C 1
ATOM 1667 O O . GLU A 1 193 ? -8.690 -17.014 28.921 1.00 86.88 193 GLU A O 1
ATOM 1672 N N . LYS A 1 194 ? -8.198 -18.259 27.120 1.00 91.00 194 LYS A N 1
ATOM 1673 C CA . LYS A 1 194 ? -9.235 -19.277 27.357 1.00 91.00 194 LYS A CA 1
ATOM 1674 C C . LYS A 1 194 ? -9.122 -19.900 28.749 1.00 91.00 194 LYS A C 1
ATOM 1676 O O . LYS A 1 194 ? -10.127 -20.099 29.425 1.00 91.00 194 LYS A O 1
ATOM 1681 N N . GLY A 1 195 ? -7.899 -20.184 29.207 1.00 91.81 195 GLY A N 1
ATOM 1682 C CA . GLY A 1 195 ? -7.657 -20.669 30.568 1.00 91.81 195 GLY A CA 1
ATOM 1683 C C . GLY A 1 195 ? -8.100 -19.668 31.642 1.00 91.81 195 GLY A C 1
ATOM 1684 O O . GLY A 1 195 ? -8.740 -20.055 32.620 1.00 91.81 195 GLY A O 1
ATOM 1685 N N . LYS A 1 196 ? -7.815 -18.373 31.450 1.00 90.44 196 LYS A N 1
ATOM 1686 C CA . LYS A 1 196 ? -8.292 -17.299 32.337 1.00 90.44 196 LYS A CA 1
ATOM 1687 C C . LYS A 1 196 ? -9.809 -17.151 32.284 1.00 90.44 196 LYS A C 1
ATOM 1689 O O . LYS A 1 196 ? -10.419 -17.040 33.336 1.00 90.44 196 LYS A O 1
ATOM 1694 N N . GLU A 1 197 ? -10.419 -17.169 31.104 1.00 90.19 197 GLU A N 1
ATOM 1695 C CA . GLU A 1 197 ? -11.874 -17.100 30.926 1.00 90.19 197 GLU A CA 1
ATOM 1696 C C . GLU A 1 197 ? -12.576 -18.263 31.626 1.00 90.19 197 GLU A C 1
ATOM 1698 O O . GLU A 1 197 ? -13.568 -18.055 32.320 1.00 90.19 197 GLU A O 1
ATOM 1703 N N . HIS A 1 198 ? -12.029 -19.476 31.520 1.00 92.81 198 HIS A N 1
ATOM 1704 C CA . HIS A 1 198 ? -12.552 -20.637 32.232 1.00 92.81 198 HIS A CA 1
ATOM 1705 C C . HIS A 1 198 ? -12.477 -20.454 33.755 1.00 92.81 198 HIS A C 1
ATOM 1707 O O . HIS A 1 198 ? -13.460 -20.697 34.454 1.00 92.81 198 HIS A O 1
ATOM 1713 N N . LEU A 1 199 ? -11.347 -19.957 34.272 1.00 93.06 199 LEU A N 1
ATOM 1714 C CA . LEU A 1 199 ? -11.203 -19.622 35.693 1.00 93.06 199 LEU A CA 1
ATOM 1715 C C . LEU A 1 199 ? -12.168 -18.512 36.124 1.00 93.06 199 LEU A C 1
ATOM 1717 O O . LEU A 1 199 ? -12.795 -18.632 37.173 1.00 93.06 199 LEU A O 1
ATOM 1721 N N . HIS A 1 200 ? -12.319 -17.457 35.321 1.00 91.06 200 HIS A N 1
ATOM 1722 C CA . HIS A 1 200 ? -13.271 -16.380 35.576 1.00 91.06 200 HIS A CA 1
ATOM 1723 C C . HIS A 1 200 ? -14.698 -16.909 35.636 1.00 91.06 200 HIS A C 1
ATOM 1725 O O . HIS A 1 200 ? -15.409 -16.570 36.572 1.00 91.06 200 HIS A O 1
ATOM 1731 N N . LYS A 1 201 ? -15.092 -17.790 34.712 1.00 94.81 201 LYS A N 1
ATOM 1732 C CA . LYS A 1 201 ? -16.415 -18.415 34.719 1.00 94.81 201 LYS A CA 1
ATOM 1733 C C . LYS A 1 201 ? -16.662 -19.208 36.006 1.00 94.81 201 LYS A C 1
ATOM 1735 O O . LYS A 1 201 ? -17.675 -18.988 36.658 1.00 94.81 201 LYS A O 1
ATOM 1740 N N . ILE A 1 202 ? -15.707 -20.046 36.421 1.00 95.31 202 ILE A N 1
ATOM 1741 C CA . ILE A 1 202 ? -15.804 -20.805 37.682 1.00 95.31 202 ILE A CA 1
ATOM 1742 C C . ILE A 1 202 ? -15.906 -19.862 38.890 1.00 95.31 202 ILE A C 1
ATOM 1744 O O . ILE A 1 202 ? -16.664 -20.120 39.822 1.00 95.31 202 ILE A O 1
ATOM 1748 N N . LEU A 1 203 ? -15.124 -18.779 38.910 1.00 91.62 203 LEU A N 1
ATOM 1749 C CA . LEU A 1 203 ? -15.173 -17.796 39.992 1.00 91.62 203 LEU A CA 1
ATOM 1750 C C . LEU A 1 203 ? -16.506 -17.045 40.014 1.00 91.62 203 LEU A C 1
ATOM 1752 O O . LEU A 1 203 ? -17.059 -16.860 41.091 1.00 91.62 203 LEU A O 1
ATOM 1756 N N . SER A 1 204 ? -17.036 -16.651 38.857 1.00 89.25 204 SER A N 1
ATOM 1757 C CA . SER A 1 204 ? -18.349 -16.016 38.742 1.00 89.25 204 SER A CA 1
ATOM 1758 C C . SER A 1 204 ? -19.458 -16.928 39.258 1.00 89.25 204 SER A C 1
ATOM 1760 O O . SER A 1 204 ? -20.231 -16.490 40.100 1.00 89.25 204 SER A O 1
ATOM 1762 N N . GLU A 1 205 ? -19.477 -18.201 38.854 1.00 93.62 205 GLU A N 1
ATOM 1763 C CA . GLU A 1 205 ? -20.450 -19.190 39.342 1.00 93.62 205 GLU A CA 1
ATOM 1764 C C . GLU A 1 205 ? -20.358 -19.376 40.868 1.00 93.62 205 GLU A C 1
ATOM 1766 O O . GLU A 1 205 ? -21.376 -19.416 41.555 1.00 93.62 205 GLU A O 1
ATOM 1771 N N . LYS A 1 206 ? -19.141 -19.419 41.434 1.00 93.62 206 LYS A N 1
ATOM 1772 C CA . LYS A 1 206 ? -18.946 -19.470 42.895 1.00 93.62 206 LYS A CA 1
ATOM 1773 C C . LYS A 1 206 ? -19.444 -18.208 43.597 1.00 93.62 206 LYS A C 1
ATOM 1775 O O . LYS A 1 206 ? -20.115 -18.309 44.617 1.00 93.62 206 LYS A O 1
ATOM 1780 N N . MET A 1 207 ? -19.128 -17.030 43.059 1.00 88.81 207 MET A N 1
ATOM 1781 C CA . MET A 1 207 ? -19.560 -15.747 43.620 1.00 88.81 207 MET A CA 1
ATOM 1782 C C . MET A 1 207 ? -21.080 -15.578 43.548 1.00 88.81 207 MET A C 1
ATOM 1784 O O . MET A 1 207 ? -21.673 -15.038 44.478 1.00 88.81 207 MET A O 1
ATOM 1788 N N . GLU A 1 208 ? -21.713 -16.030 42.466 1.00 89.00 208 GLU A N 1
ATOM 1789 C CA . GLU A 1 208 ? -23.171 -16.066 42.333 1.00 89.00 208 GLU A CA 1
ATOM 1790 C C . GLU A 1 208 ? -23.792 -17.043 43.330 1.00 89.00 208 GLU A C 1
ATOM 1792 O O . GLU A 1 208 ? -24.723 -16.658 44.031 1.00 89.00 208 GLU A O 1
ATOM 1797 N N . GLY A 1 209 ? -23.229 -18.245 43.484 1.00 92.44 209 GLY A N 1
ATOM 1798 C CA . GLY A 1 209 ? -23.672 -19.200 44.501 1.00 92.44 209 GLY A CA 1
ATOM 1799 C C . GLY A 1 209 ? -23.562 -18.646 45.927 1.00 92.44 209 GLY A C 1
ATOM 1800 O O . GLY A 1 209 ? -24.503 -18.750 46.707 1.00 92.44 209 GLY A O 1
ATOM 1801 N N . GLU A 1 210 ? -22.452 -17.985 46.273 1.00 91.19 210 GLU A N 1
ATOM 1802 C CA . GLU A 1 210 ? -22.301 -17.319 47.574 1.00 91.19 210 GLU A CA 1
ATOM 1803 C C . GLU A 1 210 ? -23.288 -16.159 47.766 1.00 91.19 210 GLU A C 1
ATOM 1805 O O . GLU A 1 210 ? -23.753 -15.929 48.882 1.00 91.19 210 GLU A O 1
ATOM 1810 N N . ARG A 1 211 ? -23.606 -15.403 46.707 1.00 88.06 211 ARG A N 1
ATOM 1811 C CA . ARG A 1 211 ? -24.629 -14.347 46.767 1.00 88.06 211 ARG A CA 1
ATOM 1812 C C . ARG A 1 211 ? -26.013 -14.931 47.000 1.00 88.06 211 ARG A C 1
ATOM 1814 O O . ARG A 1 211 ? -26.684 -14.463 47.909 1.00 88.06 211 ARG A O 1
ATOM 1821 N N . GLN A 1 212 ? -26.385 -15.972 46.259 1.00 88.62 212 GLN A N 1
ATOM 1822 C CA . GLN A 1 212 ? -27.659 -16.669 46.434 1.00 88.62 212 GLN A CA 1
ATOM 1823 C C . GLN A 1 212 ? -27.801 -17.196 47.864 1.00 88.62 212 GLN A C 1
ATOM 1825 O O . GLN A 1 212 ? -28.788 -16.900 48.520 1.00 88.62 212 GLN A O 1
ATOM 1830 N N . GLN A 1 213 ? -26.767 -17.839 48.415 1.00 90.25 213 GLN A N 1
ATOM 1831 C CA . GLN A 1 213 ? -26.778 -18.285 49.815 1.00 90.25 213 GLN A CA 1
ATOM 1832 C C . GLN A 1 213 ? -26.952 -17.131 50.816 1.00 90.25 213 GLN A C 1
ATOM 1834 O O . GLN A 1 213 ? -27.608 -17.288 51.846 1.00 90.25 213 GLN A O 1
ATOM 1839 N N . ARG A 1 214 ? -26.357 -15.958 50.552 1.00 90.06 214 ARG A N 1
ATOM 1840 C CA . ARG A 1 214 ? -26.543 -14.767 51.400 1.00 90.06 214 ARG A CA 1
ATOM 1841 C C . ARG A 1 214 ? -27.954 -14.203 51.288 1.00 90.06 214 ARG A C 1
ATOM 1843 O O . ARG A 1 214 ? -28.491 -13.787 52.308 1.00 90.06 214 ARG A O 1
ATOM 1850 N N . GLU A 1 215 ? -28.520 -14.170 50.086 1.00 90.81 215 GLU A N 1
ATOM 1851 C CA . GLU A 1 215 ? -29.890 -13.720 49.830 1.00 90.81 215 GLU A CA 1
ATOM 1852 C C . GLU A 1 215 ? -30.903 -14.663 50.489 1.00 90.81 215 GLU A C 1
ATOM 1854 O O . GLU A 1 215 ? -31.763 -14.194 51.224 1.00 90.81 215 GLU A O 1
ATOM 1859 N N . GLU A 1 216 ? -30.739 -15.980 50.349 1.00 92.38 216 GLU A N 1
ATOM 1860 C CA . GLU A 1 216 ? -31.544 -16.993 51.048 1.00 92.38 216 GLU A CA 1
ATOM 1861 C C . GLU A 1 216 ? -31.458 -16.820 52.573 1.00 92.38 216 GLU A C 1
ATOM 1863 O O . GLU A 1 216 ? -32.471 -16.792 53.267 1.00 92.38 216 GLU A O 1
ATOM 1868 N N . MET A 1 217 ? -30.254 -16.614 53.120 1.00 88.94 217 MET A N 1
ATOM 1869 C CA . MET A 1 217 ? -30.080 -16.330 54.550 1.00 88.94 217 MET A CA 1
ATOM 1870 C C . MET A 1 217 ? -30.735 -15.015 54.993 1.00 88.94 217 MET A C 1
ATOM 1872 O O . MET A 1 217 ? -31.173 -14.912 56.139 1.00 88.94 217 MET A O 1
ATOM 1876 N N . GLN A 1 218 ? -30.759 -13.990 54.138 1.00 89.44 218 GLN A N 1
ATOM 1877 C CA . GLN A 1 218 ? -31.446 -12.728 54.425 1.00 89.44 218 GLN A CA 1
ATOM 1878 C C . GLN A 1 218 ? -32.960 -12.915 54.410 1.00 89.44 218 GLN A C 1
ATOM 1880 O O . GLN A 1 218 ? -33.606 -12.484 55.358 1.00 89.44 218 GLN A O 1
ATOM 1885 N N . GLN A 1 219 ? -33.497 -13.631 53.421 1.00 92.62 219 GLN A N 1
ATOM 1886 C CA . GLN A 1 219 ? -34.919 -13.971 53.345 1.00 92.62 219 GLN A CA 1
ATOM 1887 C C . GLN A 1 219 ? -35.375 -14.714 54.602 1.00 92.62 219 GLN A C 1
ATOM 1889 O O . GLN A 1 219 ? -36.311 -14.274 55.258 1.00 92.62 219 GLN A O 1
ATOM 1894 N N . VAL A 1 220 ? -34.642 -15.748 55.029 1.00 94.00 220 VAL A N 1
ATOM 1895 C CA . VAL A 1 220 ? -34.961 -16.483 56.266 1.00 94.00 220 VAL A CA 1
ATOM 1896 C C . VAL A 1 220 ? -34.933 -15.568 57.499 1.00 94.00 220 VAL A C 1
ATOM 1898 O O . VAL A 1 220 ? -35.755 -15.711 58.399 1.00 94.00 220 VAL A O 1
ATOM 1901 N N . ARG A 1 221 ? -34.005 -14.603 57.571 1.00 89.88 221 ARG A N 1
ATOM 1902 C CA . ARG A 1 221 ? -33.973 -13.626 58.677 1.00 89.88 221 ARG A CA 1
ATOM 1903 C C . ARG A 1 221 ? -35.157 -12.665 58.645 1.00 89.88 221 ARG A C 1
ATOM 1905 O O . ARG A 1 221 ? -35.663 -12.316 59.706 1.00 89.88 221 ARG A O 1
ATOM 1912 N N . GLU A 1 222 ? -35.556 -12.210 57.463 1.00 91.38 222 GLU A N 1
ATOM 1913 C CA . GLU A 1 222 ? -36.717 -11.336 57.282 1.00 91.38 222 GLU A CA 1
ATOM 1914 C C . GLU A 1 222 ? -38.013 -12.064 57.650 1.00 91.38 222 GLU A C 1
ATOM 1916 O O . GLU A 1 222 ? -38.829 -11.512 58.385 1.00 91.38 222 GLU A O 1
ATOM 1921 N N . GLU A 1 223 ? -38.164 -13.318 57.222 1.00 92.69 223 GLU A N 1
ATOM 1922 C CA . GLU A 1 223 ? -39.281 -14.190 57.597 1.00 92.69 223 GLU A CA 1
ATOM 1923 C C . GLU A 1 223 ? -39.353 -14.384 59.116 1.00 92.69 223 GLU A C 1
ATOM 1925 O O . GLU A 1 223 ? -40.4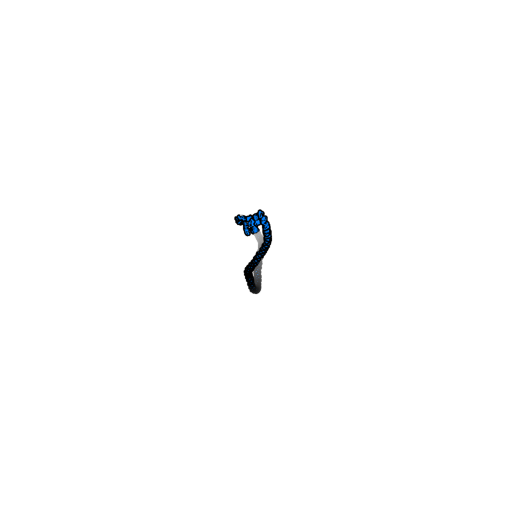01 -14.136 59.711 1.00 92.69 223 GLU A O 1
ATOM 1930 N N . LEU A 1 224 ? -38.229 -14.723 59.760 1.00 92.00 224 LEU A N 1
ATOM 1931 C CA . LEU A 1 224 ? -38.152 -14.851 61.219 1.00 92.00 224 LEU A CA 1
ATOM 1932 C C . LEU A 1 224 ? -38.531 -13.551 61.938 1.00 92.00 224 LEU A C 1
ATOM 1934 O O . LEU A 1 224 ? -39.286 -13.584 62.904 1.00 92.00 224 LEU A O 1
ATOM 1938 N N . TYR A 1 225 ? -38.042 -12.400 61.468 1.00 89.88 225 TYR A N 1
ATOM 1939 C CA . TYR A 1 225 ? -38.379 -11.103 62.061 1.00 89.88 225 TYR A CA 1
ATOM 1940 C C . TYR A 1 225 ? -39.881 -10.793 61.967 1.00 89.88 225 TYR A C 1
ATOM 1942 O O . TYR A 1 225 ? -40.476 -10.289 62.923 1.00 89.88 225 TYR A O 1
ATOM 1950 N N . LEU A 1 226 ? -40.503 -11.096 60.824 1.00 91.56 226 LEU A N 1
ATOM 1951 C CA . LEU A 1 226 ? -41.943 -10.923 60.636 1.00 91.56 226 LEU A CA 1
ATOM 1952 C C . LEU A 1 226 ? -42.740 -11.869 61.539 1.00 91.56 226 LEU A C 1
ATOM 1954 O O . LEU A 1 226 ? -43.710 -11.437 62.158 1.00 91.56 226 LEU A O 1
ATOM 1958 N N . GLU A 1 227 ? -42.312 -13.124 61.667 1.00 86.88 227 GLU A N 1
ATOM 1959 C CA . GLU A 1 227 ? -42.966 -14.107 62.529 1.00 86.88 227 GLU A CA 1
ATOM 1960 C C . GLU A 1 227 ? -42.851 -13.727 64.015 1.00 86.88 227 GLU A C 1
ATOM 1962 O O . GLU A 1 227 ? -43.858 -13.725 64.721 1.00 86.88 227 GLU A O 1
ATOM 1967 N N . GLU A 1 228 ? -41.681 -13.267 64.476 1.00 89.88 228 GLU A N 1
ATOM 1968 C CA . GLU A 1 228 ? -41.503 -12.707 65.825 1.00 89.88 228 GLU A CA 1
ATOM 1969 C C . GLU A 1 228 ? -42.429 -11.501 66.072 1.00 89.88 228 GLU A C 1
ATOM 1971 O O . GLU A 1 228 ? -43.024 -11.362 67.147 1.00 89.88 228 GLU A O 1
ATOM 1976 N N . GLN A 1 229 ? -42.585 -10.617 65.080 1.00 84.44 229 GLN A N 1
ATOM 1977 C CA . GLN A 1 229 ? -43.486 -9.469 65.178 1.00 84.44 229 GLN A CA 1
ATOM 1978 C C . GLN A 1 229 ? -44.958 -9.901 65.245 1.00 84.44 229 GLN A C 1
ATOM 1980 O O . GLN A 1 229 ? -45.734 -9.332 66.023 1.00 84.44 229 GLN A O 1
ATOM 1985 N N . GLU A 1 230 ? -45.356 -10.899 64.456 1.00 87.12 230 GLU A N 1
ATOM 1986 C CA . GLU A 1 230 ? -46.691 -11.489 64.518 1.00 87.12 230 GLU A CA 1
ATOM 1987 C C . GLU A 1 230 ? -46.957 -12.155 65.866 1.00 87.12 230 GLU A C 1
ATOM 1989 O O . GLU A 1 230 ? -48.014 -11.927 66.454 1.00 87.12 230 GLU A O 1
ATOM 1994 N N . GLU A 1 231 ? -46.014 -12.935 66.391 1.00 85.81 231 GLU A N 1
ATOM 1995 C CA . GLU A 1 231 ? -46.130 -13.549 67.713 1.00 85.81 231 GLU A CA 1
ATOM 1996 C C . GLU A 1 231 ? -46.255 -12.497 68.816 1.00 85.81 231 GLU A C 1
ATOM 1998 O O . GLU A 1 231 ? -47.122 -12.619 69.683 1.00 85.81 231 GLU A O 1
ATOM 2003 N N . ALA A 1 232 ? -45.469 -11.420 68.753 1.00 91.88 232 ALA A N 1
ATOM 2004 C CA . ALA A 1 232 ? -45.586 -10.306 69.688 1.00 91.88 232 ALA A CA 1
ATOM 2005 C C . ALA A 1 232 ? -46.965 -9.630 69.607 1.00 91.88 232 ALA A C 1
ATOM 2007 O O . ALA A 1 232 ? -47.537 -9.268 70.635 1.00 91.88 232 ALA A O 1
ATOM 2008 N N . ASN A 1 233 ? -47.533 -9.475 68.407 1.00 90.00 233 ASN A N 1
ATOM 2009 C CA . ASN A 1 233 ? -48.894 -8.961 68.248 1.00 90.00 233 ASN A CA 1
ATOM 2010 C C . ASN A 1 233 ? -49.935 -9.932 68.822 1.00 90.00 233 ASN A C 1
ATOM 2012 O O . ASN A 1 233 ? -50.800 -9.499 69.578 1.00 90.00 233 ASN A O 1
ATOM 2016 N N . ARG A 1 234 ? -49.803 -11.241 68.566 1.00 91.00 234 ARG A N 1
ATOM 2017 C CA . ARG A 1 234 ? -50.672 -12.270 69.165 1.00 91.00 234 ARG A CA 1
ATOM 2018 C C . ARG A 1 234 ? -50.612 -12.226 70.695 1.00 91.00 234 ARG A C 1
ATOM 2020 O O . ARG A 1 234 ? -51.647 -12.313 71.347 1.00 91.00 234 ARG A O 1
ATOM 2027 N N . GLN A 1 235 ? -49.425 -12.052 71.279 1.00 85.56 235 GLN A N 1
ATOM 2028 C CA . GLN A 1 235 ? -49.257 -11.891 72.728 1.00 85.56 235 GLN A CA 1
ATOM 2029 C C . GLN A 1 235 ? -49.935 -10.618 73.247 1.00 85.56 235 GLN A C 1
ATOM 2031 O O . GLN A 1 235 ? -50.658 -10.683 74.239 1.00 85.56 235 GLN A O 1
ATOM 2036 N N . ARG A 1 236 ? -49.783 -9.477 72.559 1.00 88.56 236 ARG A N 1
ATOM 2037 C CA . ARG A 1 236 ? -50.490 -8.232 72.913 1.00 88.56 236 ARG A CA 1
ATOM 2038 C C . ARG A 1 236 ? -52.006 -8.406 72.869 1.00 88.56 236 ARG A C 1
ATOM 2040 O O . ARG A 1 236 ? -52.684 -7.967 73.794 1.00 88.56 236 ARG A O 1
ATOM 2047 N N . ASP A 1 237 ? -52.530 -9.080 71.848 1.00 87.88 237 ASP A N 1
ATOM 2048 C CA . ASP A 1 237 ? -53.961 -9.370 71.735 1.00 87.88 237 ASP A CA 1
ATOM 2049 C C . ASP A 1 237 ? -54.446 -10.232 72.912 1.00 87.88 237 ASP A C 1
ATOM 2051 O O . ASP A 1 237 ? -55.499 -9.956 73.495 1.00 87.88 237 ASP A O 1
ATOM 2055 N N . ILE A 1 238 ? -53.662 -11.241 73.314 1.00 89.31 238 ILE A N 1
ATOM 2056 C CA . ILE A 1 238 ? -53.941 -12.064 74.501 1.00 89.31 238 ILE A CA 1
ATOM 2057 C C . ILE A 1 238 ? -53.942 -11.197 75.766 1.00 89.31 238 ILE A C 1
ATOM 2059 O O . ILE A 1 238 ? -54.913 -11.241 76.521 1.00 89.31 238 ILE A O 1
ATOM 2063 N N . GLU A 1 239 ? -52.928 -10.357 75.981 1.00 89.69 239 GLU A N 1
ATOM 2064 C CA . GLU A 1 239 ? -52.853 -9.458 77.141 1.00 89.69 239 GLU A CA 1
ATOM 2065 C C . GLU A 1 239 ? -54.016 -8.455 77.192 1.00 89.69 239 GLU A C 1
ATOM 2067 O O . GLU A 1 239 ? -54.554 -8.159 78.263 1.00 89.69 239 GLU A O 1
ATOM 2072 N N . GLU A 1 240 ? -54.433 -7.901 76.052 1.00 90.50 240 GLU A N 1
ATOM 2073 C CA . GLU A 1 240 ? -55.601 -7.023 75.979 1.00 90.50 240 GLU A CA 1
ATOM 2074 C C . GLU A 1 240 ? -56.887 -7.763 76.344 1.00 90.50 240 GLU A C 1
ATOM 2076 O O . GLU A 1 240 ? -57.747 -7.222 77.051 1.00 90.50 240 GLU A O 1
ATOM 2081 N N . MET A 1 241 ? -57.028 -9.004 75.878 1.00 85.00 241 MET A N 1
ATOM 2082 C CA . MET A 1 241 ? -58.151 -9.864 76.232 1.00 85.00 241 MET A CA 1
ATOM 2083 C C . MET A 1 241 ? -58.134 -10.214 77.723 1.00 85.00 241 MET A C 1
ATOM 2085 O O . MET A 1 241 ? -59.176 -10.110 78.374 1.00 85.00 241 MET A O 1
ATOM 2089 N N . GLU A 1 242 ? -56.973 -10.522 78.298 1.00 87.38 242 GLU A N 1
ATOM 2090 C CA . GLU A 1 242 ? -56.803 -10.738 79.736 1.00 87.38 242 GLU A CA 1
ATOM 2091 C C . GLU A 1 242 ? -57.174 -9.494 80.546 1.00 87.38 242 GLU A C 1
ATOM 2093 O O . GLU A 1 242 ? -57.964 -9.596 81.485 1.00 87.38 242 GLU A O 1
ATOM 2098 N N . LYS A 1 243 ? -56.708 -8.301 80.155 1.00 89.75 243 LYS A N 1
ATOM 2099 C CA . LYS A 1 243 ? -57.085 -7.031 80.804 1.00 89.75 243 LYS A CA 1
ATOM 2100 C C . LYS A 1 243 ? -58.593 -6.793 80.740 1.00 89.75 243 LYS A C 1
ATOM 2102 O O . LYS A 1 243 ? -59.192 -6.423 81.750 1.00 89.75 243 LYS A O 1
ATOM 2107 N N . LYS A 1 244 ? -59.242 -7.046 79.596 1.00 90.81 244 LYS A N 1
ATOM 2108 C CA . LYS A 1 244 ? -60.711 -6.949 79.457 1.00 90.81 244 LYS A CA 1
ATOM 2109 C C . LYS A 1 244 ? -61.429 -7.939 80.380 1.00 90.81 244 LYS A C 1
ATOM 2111 O O . LYS A 1 244 ? -62.433 -7.578 80.998 1.00 90.81 244 LYS A O 1
ATOM 2116 N N . ILE A 1 245 ? -60.930 -9.169 80.503 1.00 89.81 245 ILE A N 1
ATOM 2117 C CA . ILE A 1 245 ? -61.477 -10.187 81.415 1.00 89.81 245 ILE A CA 1
ATOM 2118 C C . ILE A 1 245 ? -61.289 -9.762 82.877 1.00 89.81 245 ILE A C 1
ATOM 2120 O O . ILE A 1 245 ? -62.250 -9.801 83.646 1.00 89.81 245 ILE A O 1
ATOM 2124 N N . GLN A 1 246 ? -60.100 -9.291 83.254 1.00 87.44 246 GLN A N 1
ATOM 2125 C CA . GLN A 1 246 ? -59.802 -8.788 84.596 1.00 87.44 246 GLN A CA 1
ATOM 2126 C C . GLN A 1 246 ? -60.688 -7.595 84.960 1.00 87.44 246 GLN A C 1
ATOM 2128 O O . GLN A 1 246 ? -61.259 -7.575 86.045 1.00 87.44 246 GLN A O 1
ATOM 2133 N N . GLN A 1 247 ? -60.885 -6.637 84.050 1.00 85.38 247 GLN A N 1
ATOM 2134 C CA . GLN A 1 247 ? -61.793 -5.505 84.260 1.00 85.38 247 GLN A CA 1
ATOM 2135 C C . GLN A 1 247 ? -63.244 -5.961 84.461 1.00 85.38 247 GLN A C 1
ATOM 2137 O O . GLN A 1 247 ? -63.923 -5.461 85.358 1.00 85.38 247 GLN A O 1
ATOM 2142 N N . ARG A 1 248 ? -63.724 -6.937 83.676 1.00 87.50 248 ARG A N 1
ATOM 2143 C CA . ARG A 1 248 ? -65.066 -7.524 83.852 1.00 87.50 248 ARG A CA 1
ATOM 2144 C C . ARG A 1 248 ? -65.207 -8.233 85.199 1.00 87.50 248 ARG A C 1
ATOM 2146 O O . ARG A 1 248 ? -66.208 -8.028 85.882 1.00 87.50 248 ARG A O 1
ATOM 2153 N N . LEU A 1 249 ? -64.213 -9.027 85.597 1.00 87.44 249 LEU A N 1
ATOM 2154 C CA . LEU A 1 249 ? -64.185 -9.703 86.897 1.00 87.44 249 LEU A CA 1
ATOM 2155 C C . LEU A 1 249 ? -64.133 -8.700 88.049 1.00 87.44 249 LEU A C 1
ATOM 2157 O O . LEU A 1 249 ? -64.893 -8.844 89.002 1.00 87.44 249 LEU A O 1
ATOM 2161 N N . MET A 1 250 ? -63.304 -7.662 87.941 1.00 83.75 250 MET A N 1
ATOM 2162 C CA . MET A 1 250 ? -63.214 -6.588 88.927 1.00 83.75 250 MET A CA 1
ATOM 2163 C C . MET A 1 250 ? -64.557 -5.870 89.061 1.00 83.75 250 MET A C 1
ATOM 2165 O O . MET A 1 250 ? -65.048 -5.718 90.171 1.00 83.75 250 MET A O 1
ATOM 2169 N N . MET A 1 251 ? -65.212 -5.518 87.949 1.00 84.88 251 MET A N 1
ATOM 2170 C CA . MET A 1 251 ? -66.548 -4.909 87.961 1.00 84.88 251 MET A CA 1
ATOM 2171 C C . MET A 1 251 ? -67.606 -5.830 88.594 1.00 84.88 251 MET A C 1
ATOM 2173 O O . MET A 1 251 ? -68.486 -5.385 89.329 1.00 84.88 251 MET A O 1
ATOM 2177 N N . GLN A 1 252 ? -67.522 -7.138 88.339 1.00 86.50 252 GLN A N 1
ATOM 2178 C CA . GLN A 1 252 ? -68.411 -8.117 88.961 1.00 86.50 252 GLN A CA 1
ATOM 2179 C C . GLN A 1 252 ? -68.155 -8.235 90.472 1.00 86.50 252 GLN A C 1
ATOM 2181 O O . GLN A 1 252 ? -69.105 -8.308 91.253 1.00 86.50 252 GLN A O 1
ATOM 2186 N N . GLN A 1 253 ? -66.889 -8.243 90.895 1.00 84.38 253 GLN A N 1
ATOM 2187 C CA . GLN A 1 253 ? -66.496 -8.281 92.302 1.00 84.38 253 GLN A CA 1
ATOM 2188 C C . GLN A 1 253 ? -66.904 -7.002 93.039 1.00 84.38 253 GLN A C 1
ATOM 2190 O O . GLN A 1 253 ? -67.493 -7.104 94.112 1.00 84.38 253 GLN A O 1
ATOM 2195 N N . THR A 1 254 ? -66.681 -5.817 92.464 1.00 86.25 254 THR A N 1
ATOM 2196 C CA . THR A 1 254 ? -67.098 -4.540 93.067 1.00 86.25 254 THR A CA 1
ATOM 2197 C C . THR A 1 254 ? -68.615 -4.441 93.172 1.00 86.25 254 THR A C 1
ATOM 2199 O O . THR A 1 254 ? -69.120 -4.016 94.207 1.00 86.25 254 THR A O 1
ATOM 2202 N N . CYS A 1 255 ? -69.363 -4.906 92.165 1.00 83.38 255 CYS A N 1
ATOM 2203 C CA . CYS A 1 255 ? -70.823 -4.986 92.236 1.00 83.38 255 CYS A CA 1
ATOM 2204 C C . CYS A 1 255 ? -71.282 -5.922 93.368 1.00 83.38 255 CYS A C 1
ATOM 2206 O O . CYS A 1 255 ? -72.114 -5.533 94.188 1.00 83.38 255 CYS A O 1
ATOM 2208 N N . ARG A 1 256 ? -70.687 -7.119 93.493 1.00 83.69 256 ARG A N 1
ATOM 2209 C CA . ARG A 1 256 ? -70.968 -8.043 94.611 1.00 83.69 256 ARG A CA 1
ATOM 2210 C C . ARG A 1 256 ? -70.655 -7.414 95.970 1.00 83.69 256 ARG A C 1
ATOM 2212 O O . ARG A 1 256 ? -71.477 -7.505 96.876 1.00 83.69 256 ARG A O 1
ATOM 2219 N N . GLN A 1 257 ? -69.509 -6.750 96.104 1.00 85.44 257 GLN A N 1
ATOM 2220 C CA . GLN A 1 257 ? -69.116 -6.051 97.331 1.00 85.44 257 GLN A CA 1
ATOM 2221 C C . GLN A 1 257 ? -70.064 -4.891 97.658 1.00 85.44 257 GLN A C 1
ATOM 2223 O O . GLN A 1 257 ? -70.450 -4.731 98.811 1.00 85.44 257 GLN A O 1
ATOM 2228 N N . GLN A 1 258 ? -70.494 -4.113 96.662 1.00 81.25 258 GLN A N 1
ATOM 2229 C CA . GLN A 1 258 ? -71.452 -3.024 96.853 1.00 81.25 258 GLN A CA 1
ATOM 2230 C C . GLN A 1 258 ? -72.823 -3.552 97.294 1.00 81.25 258 GLN A C 1
ATOM 2232 O O . GLN A 1 258 ? -73.456 -2.949 98.159 1.00 81.25 258 GLN A O 1
ATOM 2237 N N . MET A 1 259 ? -73.283 -4.670 96.725 1.00 79.75 259 MET A N 1
ATOM 2238 C CA . MET A 1 259 ? -74.528 -5.322 97.141 1.00 79.75 259 MET A CA 1
ATOM 2239 C C . MET A 1 259 ? -74.427 -5.857 98.572 1.00 79.75 259 MET A C 1
ATOM 2241 O O . MET A 1 259 ? -75.296 -5.547 99.380 1.00 79.75 259 MET A O 1
ATOM 2245 N N . ALA A 1 260 ? -73.331 -6.540 98.918 1.00 85.75 260 ALA A N 1
ATOM 2246 C CA . ALA A 1 260 ? -73.074 -6.993 100.285 1.00 85.75 260 ALA A CA 1
ATOM 2247 C C . ALA A 1 260 ? -73.003 -5.817 101.278 1.00 85.75 260 ALA A C 1
ATOM 2249 O O . ALA A 1 260 ? -73.609 -5.864 102.342 1.00 85.75 260 ALA A O 1
ATOM 2250 N N . PHE A 1 261 ? -72.337 -4.714 100.921 1.00 81.12 261 PHE A N 1
ATOM 2251 C CA . PHE A 1 261 ? -72.271 -3.516 101.763 1.00 81.12 261 PHE A CA 1
ATOM 2252 C C . PHE A 1 261 ? -73.647 -2.859 101.952 1.00 81.12 261 PHE A C 1
ATOM 2254 O O . PHE A 1 261 ? -73.983 -2.437 103.056 1.00 81.12 261 PHE A O 1
ATOM 2261 N N . LYS A 1 262 ? -74.473 -2.798 100.898 1.00 82.88 262 LYS A N 1
ATOM 2262 C CA . LYS A 1 262 ? -75.864 -2.321 100.994 1.00 82.88 262 LYS A CA 1
ATOM 2263 C C . LYS A 1 262 ? -76.715 -3.224 101.889 1.00 82.88 262 LYS A C 1
ATOM 2265 O O . LYS A 1 262 ? -77.516 -2.710 102.663 1.00 82.88 262 LYS A O 1
ATOM 2270 N N . GLU A 1 263 ? -76.542 -4.542 101.807 1.00 80.44 263 GLU A N 1
ATOM 2271 C CA . GLU A 1 263 ? -77.228 -5.496 102.684 1.00 80.44 263 GLU A CA 1
ATOM 2272 C C . GLU A 1 263 ? -76.801 -5.338 104.145 1.00 80.44 263 GLU A C 1
ATOM 2274 O O . GLU A 1 263 ? -77.671 -5.242 105.009 1.00 80.44 263 GLU A O 1
ATOM 2279 N N . MET A 1 264 ? -75.498 -5.208 104.413 1.00 77.75 264 MET A N 1
ATOM 2280 C CA . MET A 1 264 ? -74.977 -4.937 105.758 1.00 77.75 264 MET A CA 1
ATOM 2281 C C . MET A 1 264 ? -75.505 -3.608 106.311 1.00 77.75 264 MET A C 1
ATOM 2283 O O . MET A 1 264 ? -75.946 -3.559 107.455 1.00 77.75 264 MET A O 1
ATOM 2287 N N . ARG A 1 265 ? -75.549 -2.538 105.498 1.00 78.00 265 ARG A N 1
ATOM 2288 C CA . ARG A 1 265 ? -76.170 -1.263 105.906 1.00 78.00 265 ARG A CA 1
ATOM 2289 C C . ARG A 1 265 ? -77.646 -1.426 106.246 1.00 78.00 265 ARG A C 1
ATOM 2291 O O . ARG A 1 265 ? -78.089 -0.898 107.254 1.00 78.00 265 ARG A O 1
ATOM 2298 N N . ARG A 1 266 ? -78.398 -2.183 105.445 1.00 78.12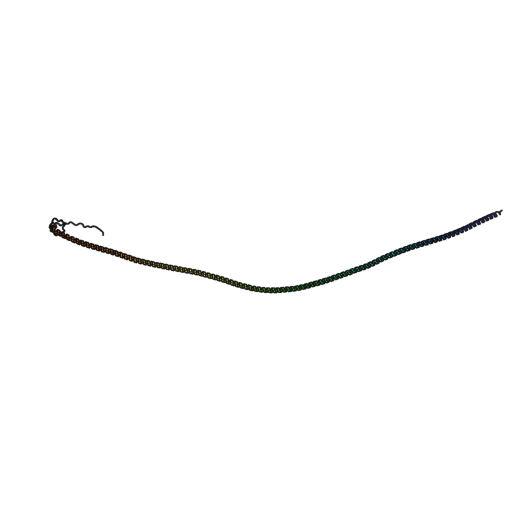 266 ARG A N 1
ATOM 2299 C CA . ARG A 1 266 ? -79.822 -2.432 105.697 1.00 78.12 266 ARG A CA 1
ATOM 2300 C C . ARG A 1 266 ? -80.050 -3.258 106.965 1.00 78.12 266 ARG A C 1
ATOM 2302 O O . ARG A 1 266 ? -81.072 -3.084 107.619 1.00 78.12 266 ARG A O 1
ATOM 2309 N N . GLN A 1 267 ? -79.149 -4.183 107.290 1.00 76.25 267 GLN A N 1
ATOM 2310 C CA . GLN A 1 267 ? -79.194 -4.937 108.546 1.00 76.25 267 GLN A CA 1
ATOM 2311 C C . GLN A 1 267 ? -78.882 -4.031 109.740 1.00 76.25 267 GLN A C 1
ATOM 2313 O O . GLN A 1 267 ? -79.666 -4.020 110.680 1.00 76.25 267 GLN A O 1
ATOM 2318 N N . ALA A 1 268 ? -77.839 -3.202 109.655 1.00 80.31 268 ALA A N 1
ATOM 2319 C CA . ALA A 1 268 ? -77.516 -2.220 110.689 1.00 80.31 268 ALA A CA 1
ATOM 2320 C C . ALA A 1 268 ? -78.661 -1.214 110.912 1.00 80.31 268 ALA A C 1
ATOM 2322 O O . ALA A 1 268 ? -79.046 -0.980 112.047 1.00 80.31 268 ALA A O 1
ATOM 2323 N N . GLU A 1 269 ? -79.284 -0.695 109.847 1.00 75.88 269 GLU A N 1
ATOM 2324 C CA . GLU A 1 269 ? -80.462 0.183 109.951 1.00 75.88 269 GLU A CA 1
ATOM 2325 C C . GLU A 1 269 ? -81.645 -0.522 110.636 1.00 75.88 269 GLU A C 1
ATOM 2327 O O . GLU A 1 269 ? -82.328 0.083 111.457 1.00 75.88 269 GLU A O 1
ATOM 2332 N N . LYS A 1 270 ? -81.874 -1.817 110.369 1.00 77.12 270 LYS A N 1
ATOM 2333 C CA . LYS A 1 270 ? -82.892 -2.600 111.092 1.00 77.12 270 LYS A CA 1
ATOM 2334 C C . LYS A 1 270 ? -82.537 -2.796 112.563 1.00 77.12 270 LYS A C 1
ATOM 2336 O O . LYS A 1 270 ? -83.424 -2.707 113.402 1.00 77.12 270 LYS A O 1
ATOM 2341 N N . GLU A 1 271 ? -81.276 -3.075 112.879 1.00 81.50 271 GLU A N 1
ATOM 2342 C CA . GLU A 1 271 ? -80.804 -3.211 114.260 1.00 81.50 271 GLU A CA 1
ATOM 2343 C C . GLU A 1 271 ? -80.913 -1.884 115.021 1.00 81.50 271 GLU A C 1
ATOM 2345 O O . GLU A 1 271 ? -81.347 -1.879 116.170 1.00 81.50 271 GLU A O 1
ATOM 2350 N N . GLU A 1 272 ? -80.602 -0.758 114.374 1.00 74.50 272 GLU A N 1
ATOM 2351 C CA . GLU A 1 272 ? -80.802 0.591 114.907 1.00 74.50 272 GLU A CA 1
ATOM 2352 C C . GLU A 1 272 ? -82.289 0.912 115.089 1.00 74.50 272 GLU A C 1
ATOM 2354 O O . GLU A 1 272 ? -82.674 1.409 116.145 1.00 74.50 272 GLU A O 1
ATOM 2359 N N . GLU A 1 273 ? -83.153 0.580 114.123 1.00 76.12 273 GLU A N 1
ATOM 2360 C CA . GLU A 1 273 ? -84.607 0.707 114.269 1.00 76.12 273 GLU A CA 1
ATOM 2361 C C . GLU A 1 273 ? -85.141 -0.160 115.416 1.00 76.12 273 GLU A C 1
ATOM 2363 O O . GLU A 1 273 ? -86.005 0.280 116.173 1.00 76.12 273 GLU A O 1
ATOM 2368 N N . GLU A 1 274 ? -84.654 -1.391 115.568 1.00 78.38 274 GLU A N 1
ATOM 2369 C CA . GLU A 1 274 ? -85.028 -2.273 116.670 1.00 78.38 274 GLU A CA 1
ATOM 2370 C C . GLU A 1 274 ? -84.512 -1.756 118.011 1.00 78.38 274 GLU A C 1
ATOM 2372 O O . GLU A 1 274 ? -85.253 -1.783 118.992 1.00 78.38 274 GLU A O 1
ATOM 2377 N N . ALA A 1 275 ? -83.278 -1.257 118.071 1.00 80.69 275 ALA A N 1
ATOM 2378 C CA . ALA A 1 275 ? -82.716 -0.627 119.258 1.00 80.69 275 ALA A CA 1
ATOM 2379 C C . ALA A 1 275 ? -83.499 0.639 119.626 1.00 80.69 275 ALA A C 1
ATOM 2381 O O . ALA A 1 275 ? -83.842 0.826 120.792 1.00 80.69 275 ALA A O 1
ATOM 2382 N N . PHE A 1 276 ? -83.872 1.454 118.637 1.00 75.81 276 PHE A N 1
ATOM 2383 C CA . PHE A 1 276 ? -84.728 2.622 118.814 1.00 75.81 276 PHE A CA 1
ATOM 2384 C C . PHE A 1 276 ? -86.126 2.224 119.296 1.00 75.81 276 PHE A C 1
ATOM 2386 O O . PHE A 1 276 ? -86.626 2.809 120.255 1.00 75.81 276 PHE A O 1
ATOM 2393 N N . ARG A 1 277 ? -86.743 1.180 118.722 1.00 78.62 277 ARG A N 1
ATOM 2394 C CA . ARG A 1 277 ? -88.018 0.625 119.211 1.00 78.62 277 ARG A CA 1
ATOM 2395 C C . ARG A 1 277 ? -87.892 0.114 120.644 1.00 78.62 277 ARG A C 1
ATOM 2397 O O . ARG A 1 277 ? -88.762 0.417 121.450 1.00 78.62 277 ARG A O 1
ATOM 2404 N N . ARG A 1 278 ? -86.825 -0.615 120.993 1.00 78.31 278 ARG A N 1
ATOM 2405 C CA . ARG A 1 278 ? -86.573 -1.103 122.364 1.00 78.31 278 ARG A CA 1
ATOM 2406 C C . ARG A 1 278 ? -86.376 0.053 123.342 1.00 78.31 278 ARG A C 1
ATOM 2408 O O . ARG A 1 278 ? -86.976 0.034 124.408 1.00 78.31 278 ARG A O 1
ATOM 2415 N N . MET A 1 279 ? -85.597 1.069 122.972 1.00 73.38 279 MET A N 1
ATOM 2416 C CA . MET A 1 279 ? -85.391 2.279 123.773 1.00 73.38 279 MET A CA 1
ATOM 2417 C C . MET A 1 279 ? -86.702 3.045 123.971 1.00 73.38 279 MET A C 1
ATOM 2419 O O . MET A 1 279 ? -87.001 3.476 125.078 1.00 73.38 279 MET A O 1
ATOM 2423 N N . MET A 1 280 ? -87.511 3.182 122.922 1.00 74.44 280 MET A N 1
ATOM 2424 C CA . MET A 1 280 ? -88.792 3.878 122.995 1.00 74.44 280 MET A CA 1
ATOM 2425 C C . MET A 1 280 ? -89.819 3.097 123.824 1.00 74.44 280 MET A C 1
ATOM 2427 O O . MET A 1 280 ? -90.514 3.693 124.637 1.00 74.44 280 MET A O 1
ATOM 2431 N N . MET A 1 281 ? -89.849 1.766 123.707 1.00 73.69 281 MET A N 1
ATOM 2432 C CA . MET A 1 281 ? -90.645 0.890 124.577 1.00 73.69 281 MET A CA 1
ATOM 2433 C C . MET A 1 281 ? -90.182 0.945 126.040 1.00 73.69 281 MET A C 1
ATOM 2435 O O . MET A 1 281 ? -91.017 0.973 126.937 1.00 73.69 281 MET A O 1
ATOM 2439 N N . ALA A 1 282 ? -88.871 1.002 126.297 1.00 80.38 282 ALA A N 1
ATOM 2440 C CA . ALA A 1 282 ? -88.330 1.168 127.645 1.00 80.38 282 ALA A CA 1
ATOM 2441 C C . ALA A 1 282 ? -88.700 2.534 128.237 1.00 80.38 282 ALA A C 1
ATOM 2443 O O . ALA A 1 282 ? -89.137 2.595 129.381 1.00 80.38 282 ALA A O 1
ATOM 2444 N N . LYS A 1 283 ? -88.613 3.608 127.442 1.00 77.00 283 LYS A N 1
ATOM 2445 C CA . LYS A 1 283 ? -89.056 4.945 127.848 1.00 77.00 283 LYS A CA 1
ATOM 2446 C C . LYS A 1 283 ? -90.548 4.964 128.184 1.00 77.00 283 LYS A C 1
ATOM 2448 O O . LYS A 1 283 ? -90.910 5.469 129.237 1.00 77.00 283 LYS A O 1
ATOM 2453 N N . PHE A 1 284 ? -91.400 4.363 127.348 1.00 73.31 284 PHE A N 1
ATOM 2454 C CA . PHE A 1 284 ? -92.827 4.238 127.659 1.00 73.31 284 PHE A CA 1
ATOM 2455 C C . PHE A 1 284 ? -93.073 3.434 128.942 1.00 73.31 284 PHE A C 1
ATOM 2457 O O . PHE A 1 284 ? -93.904 3.831 129.747 1.00 73.31 284 PHE A O 1
ATOM 2464 N N . ALA A 1 285 ? -92.316 2.362 129.193 1.00 76.75 285 ALA A N 1
ATOM 2465 C CA . ALA A 1 285 ? -92.422 1.607 130.443 1.00 76.75 285 ALA A CA 1
ATOM 2466 C C . ALA A 1 285 ? -91.949 2.407 131.676 1.00 76.75 285 ALA A C 1
ATOM 2468 O O . ALA A 1 285 ? -92.509 2.257 132.765 1.00 76.75 285 ALA A O 1
ATOM 2469 N N . GLU A 1 286 ? -90.923 3.251 131.534 1.00 70.75 286 GLU A N 1
ATOM 2470 C CA . GLU A 1 286 ? -90.481 4.172 132.588 1.00 70.75 286 GLU A CA 1
ATOM 2471 C C . GLU A 1 286 ? -91.516 5.269 132.859 1.00 70.75 286 GLU A C 1
ATOM 2473 O O . GLU A 1 286 ? -91.814 5.542 134.025 1.00 70.75 286 GLU A O 1
ATOM 2478 N N . ASP A 1 287 ? -92.105 5.839 131.806 1.00 70.25 287 ASP A N 1
ATOM 2479 C CA . ASP A 1 287 ? -93.171 6.838 131.897 1.00 70.25 287 ASP A CA 1
ATOM 2480 C C . ASP A 1 287 ? -94.438 6.233 132.540 1.00 70.25 287 ASP A C 1
ATOM 2482 O O . ASP A 1 287 ? -94.962 6.808 133.495 1.00 70.25 287 ASP A O 1
ATOM 2486 N N . ASP A 1 288 ? -94.857 5.024 132.147 1.00 72.75 288 ASP A N 1
ATOM 2487 C CA . ASP A 1 288 ? -95.970 4.289 132.774 1.00 72.75 288 ASP A CA 1
ATOM 2488 C C . ASP A 1 288 ? -95.698 4.001 134.263 1.00 72.75 288 ASP A C 1
ATOM 2490 O O . ASP A 1 288 ? -96.580 4.136 135.119 1.00 72.75 288 ASP A O 1
ATOM 2494 N N . ARG A 1 289 ? -94.458 3.634 134.620 1.00 73.56 289 ARG A N 1
ATOM 2495 C CA . ARG A 1 289 ? -94.052 3.412 136.018 1.00 73.56 289 ARG A CA 1
ATOM 2496 C C . ARG A 1 289 ? -94.087 4.710 136.829 1.00 73.56 289 ARG A C 1
ATOM 2498 O O . ARG A 1 289 ? -94.514 4.699 137.988 1.00 73.56 289 ARG A O 1
ATOM 2505 N N . LEU A 1 290 ? -93.649 5.826 136.248 1.00 70.31 290 LEU A N 1
ATOM 2506 C CA . LEU A 1 290 ? -93.718 7.151 136.867 1.00 70.31 290 LEU A CA 1
ATOM 2507 C C . LEU A 1 290 ? -95.166 7.626 137.025 1.00 70.31 290 LEU A C 1
ATOM 2509 O O . LEU A 1 290 ? -95.512 8.162 138.082 1.00 70.31 290 LEU A O 1
ATOM 2513 N N . GLU A 1 291 ? -96.031 7.391 136.039 1.00 74.75 291 GLU A N 1
ATOM 2514 C CA . GLU A 1 291 ? -97.462 7.686 136.130 1.00 74.75 291 GLU A CA 1
ATOM 2515 C C . GLU A 1 291 ? -98.144 6.882 137.238 1.00 74.75 291 GLU A C 1
ATOM 2517 O O . GLU A 1 291 ? -98.862 7.472 138.049 1.00 74.75 291 GLU A O 1
ATOM 2522 N N . GLN A 1 292 ? -97.871 5.579 137.359 1.00 70.69 292 GLN A N 1
ATOM 2523 C CA . GLN A 1 292 ? -98.409 4.754 138.449 1.00 70.69 292 GLN A CA 1
ATOM 2524 C C . GLN A 1 292 ? -97.981 5.276 139.830 1.00 70.69 292 GLN A C 1
ATOM 2526 O O . GLN A 1 292 ? -98.817 5.429 140.727 1.00 70.69 292 GLN A O 1
ATOM 2531 N N . MET A 1 293 ? -96.702 5.628 139.998 1.00 66.62 293 MET A N 1
ATOM 2532 C CA . MET A 1 293 ? -96.179 6.185 141.253 1.00 66.62 293 MET A CA 1
ATOM 2533 C C . MET A 1 293 ? -96.766 7.569 141.566 1.00 66.62 293 MET A C 1
ATOM 2535 O O . MET A 1 293 ? -97.071 7.879 142.722 1.00 66.62 293 MET A O 1
ATOM 2539 N N . ASN A 1 294 ? -96.975 8.407 140.549 1.00 71.88 294 ASN A N 1
ATOM 2540 C CA . ASN A 1 294 ? -97.603 9.717 140.705 1.00 71.88 294 ASN A CA 1
ATOM 2541 C C . ASN A 1 294 ? -99.104 9.603 141.004 1.00 71.88 294 ASN A C 1
ATOM 2543 O O . ASN A 1 294 ? -99.614 10.351 141.840 1.00 71.88 294 ASN A O 1
ATOM 2547 N N . ALA A 1 295 ? -99.809 8.649 140.396 1.00 74.06 295 ALA A N 1
ATOM 2548 C CA . ALA A 1 295 ? -101.205 8.345 140.695 1.00 74.06 295 ALA A CA 1
ATOM 2549 C C . ALA A 1 295 ? -101.373 7.832 142.135 1.00 74.06 295 ALA A C 1
ATOM 2551 O O . ALA A 1 295 ? -102.274 8.285 142.845 1.00 74.06 295 ALA A O 1
ATOM 2552 N N . GLN A 1 296 ? -100.472 6.964 142.607 1.00 69.31 296 GLN A N 1
ATOM 2553 C CA . GLN A 1 296 ? -100.453 6.512 143.999 1.00 69.31 296 GLN A CA 1
ATOM 2554 C C . GLN A 1 296 ? -100.172 7.674 144.967 1.00 69.31 296 GLN A C 1
ATOM 2556 O O . GLN A 1 296 ? -100.901 7.837 145.944 1.00 69.31 296 GLN A O 1
ATOM 2561 N N . LYS A 1 297 ? -99.195 8.545 144.669 1.00 70.06 297 LYS A N 1
ATOM 2562 C CA . LYS A 1 297 ? -98.932 9.762 145.463 1.00 70.06 297 LYS A CA 1
ATOM 2563 C C . LYS A 1 297 ? -100.124 10.725 145.486 1.00 70.06 297 LYS A C 1
ATOM 2565 O O . LYS A 1 297 ? -100.431 11.270 146.543 1.00 70.06 297 LYS A O 1
ATOM 2570 N N . ARG A 1 298 ? -100.822 10.925 144.358 1.00 67.88 298 ARG A N 1
ATOM 2571 C CA . ARG A 1 298 ? -102.056 11.733 144.306 1.00 67.88 298 ARG A CA 1
ATOM 2572 C C . ARG A 1 298 ? -103.162 11.124 145.175 1.00 67.88 298 ARG A C 1
ATOM 2574 O O . ARG A 1 298 ? -103.794 11.864 145.921 1.00 67.88 298 ARG A O 1
ATOM 2581 N N . ARG A 1 299 ? -103.355 9.797 145.142 1.00 67.94 299 ARG A N 1
ATOM 2582 C CA . ARG A 1 299 ? -104.320 9.091 146.011 1.00 67.94 299 ARG A CA 1
ATOM 2583 C C . ARG A 1 299 ? -103.977 9.223 147.497 1.00 67.94 299 ARG A C 1
ATOM 2585 O O . ARG A 1 299 ? -104.874 9.488 148.289 1.00 67.94 299 ARG A O 1
ATOM 2592 N N . MET A 1 300 ? -102.702 9.090 147.870 1.00 66.88 300 MET A N 1
ATOM 2593 C CA . MET A 1 300 ? -102.261 9.245 149.264 1.00 66.88 300 MET A CA 1
ATOM 2594 C C . MET A 1 300 ? -102.502 10.665 149.785 1.00 66.88 300 MET A C 1
ATOM 2596 O O . MET A 1 300 ? -103.129 10.815 150.826 1.00 66.88 300 MET A O 1
ATOM 2600 N N . LYS A 1 301 ? -102.135 11.703 149.018 1.00 71.88 301 LYS A N 1
ATOM 2601 C CA . LYS A 1 301 ? -102.403 13.101 149.403 1.00 71.88 301 LYS A CA 1
ATOM 2602 C C . LYS A 1 301 ? -103.898 13.409 149.529 1.00 71.88 301 LYS A C 1
ATOM 2604 O O . LYS A 1 301 ? -104.305 14.130 150.428 1.00 71.88 301 LYS A O 1
ATOM 2609 N N . GLN A 1 302 ? -104.739 12.850 148.655 1.00 68.25 302 GLN A N 1
ATOM 2610 C CA . GLN A 1 302 ? -106.195 13.003 148.770 1.00 68.25 302 GLN A CA 1
ATOM 2611 C C . GLN A 1 302 ? -106.760 12.328 150.028 1.00 68.25 302 GLN A C 1
ATOM 2613 O O . GLN A 1 302 ? -107.693 12.857 150.624 1.00 68.25 302 GLN A O 1
ATOM 2618 N N . LEU A 1 303 ? -106.218 11.175 150.435 1.00 72.00 303 LEU A N 1
ATOM 2619 C CA . LEU A 1 303 ? -106.602 10.509 151.684 1.00 72.00 303 LEU A CA 1
ATOM 2620 C C . LEU A 1 303 ? -106.126 11.282 152.918 1.00 72.00 303 LEU A C 1
ATOM 2622 O O . LEU A 1 303 ? -106.875 11.375 153.883 1.00 72.00 303 LEU A O 1
ATOM 2626 N N . GLU A 1 304 ? -104.924 11.856 152.880 1.00 68.62 304 GLU A N 1
ATOM 2627 C CA . GLU A 1 304 ? -104.410 12.729 153.943 1.00 68.62 304 GLU A CA 1
ATOM 2628 C C . GLU A 1 304 ? -105.296 13.968 154.109 1.00 68.62 304 GLU A C 1
ATOM 2630 O O . GLU A 1 304 ? -105.806 14.197 155.201 1.00 68.62 304 GLU A O 1
ATOM 2635 N N . HIS A 1 305 ? -105.612 14.675 153.018 1.00 74.06 305 HIS A N 1
ATOM 2636 C CA . HIS A 1 305 ? -106.531 15.815 153.071 1.00 74.06 305 HIS A CA 1
ATOM 2637 C C . HIS A 1 305 ? -107.937 15.434 153.558 1.00 74.06 305 HIS A C 1
ATOM 2639 O O . HIS A 1 305 ? -108.560 16.206 154.279 1.00 74.06 305 HIS A O 1
ATOM 2645 N N . 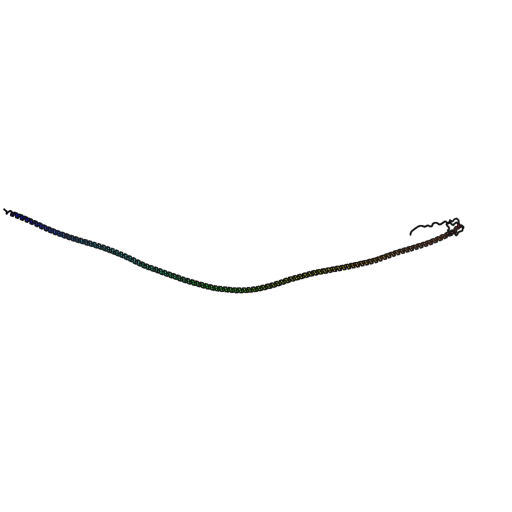LYS A 1 306 ? -108.453 14.245 153.207 1.00 69.88 306 LYS A N 1
ATOM 2646 C CA . LYS A 1 306 ? -109.736 13.758 153.745 1.00 69.88 306 LYS A CA 1
ATOM 2647 C C . LYS A 1 306 ? -109.679 13.523 155.256 1.00 69.88 306 LYS A C 1
ATOM 2649 O O . LYS A 1 306 ? -110.582 13.970 155.951 1.00 69.88 306 LYS A O 1
ATOM 2654 N N . ARG A 1 307 ? -108.615 12.885 155.758 1.00 72.31 307 ARG A N 1
ATOM 2655 C CA . ARG A 1 307 ? -108.412 12.649 157.200 1.00 72.31 307 ARG A CA 1
ATOM 2656 C C . ARG A 1 307 ? -108.261 13.955 157.981 1.00 72.31 307 ARG A C 1
ATOM 2658 O O . ARG A 1 307 ? -108.821 14.089 159.059 1.00 72.31 307 ARG A O 1
ATOM 2665 N N . GLU A 1 308 ? -107.540 14.930 157.431 1.00 69.44 308 GLU A N 1
ATOM 2666 C CA . GLU A 1 308 ? -107.386 16.254 158.051 1.00 69.44 308 GLU A CA 1
ATOM 2667 C C . GLU A 1 308 ? -108.725 17.005 158.144 1.00 69.44 308 GLU A C 1
ATOM 2669 O O . GLU A 1 308 ? -109.008 17.633 159.162 1.00 69.44 308 GLU A O 1
ATOM 2674 N N . VAL A 1 309 ? -109.579 16.907 157.118 1.00 70.94 309 VAL A N 1
ATOM 2675 C CA . VAL A 1 309 ? -110.924 17.507 157.131 1.00 70.94 309 VAL A CA 1
ATOM 2676 C C . VAL A 1 309 ? -111.862 16.792 158.112 1.00 70.94 309 VAL A C 1
ATOM 2678 O O . VAL A 1 309 ? -112.631 17.466 158.796 1.00 70.94 309 VAL A O 1
ATOM 2681 N N . GLU A 1 310 ? -111.800 15.461 158.213 1.00 67.56 310 GLU A N 1
ATOM 2682 C CA . GLU A 1 310 ? -112.578 14.686 159.195 1.00 67.56 310 GLU A CA 1
ATOM 2683 C C . GLU A 1 310 ? -112.194 15.052 160.637 1.00 67.56 310 GLU A C 1
ATOM 2685 O O . GLU A 1 310 ? -113.080 15.373 161.426 1.00 67.56 310 GLU A O 1
ATOM 2690 N N . ASN A 1 311 ? -110.897 15.144 160.951 1.00 71.81 311 ASN A N 1
ATOM 2691 C CA . ASN A 1 311 ? -110.430 15.567 162.277 1.00 71.81 311 ASN A CA 1
ATOM 2692 C C . ASN A 1 311 ? -110.909 16.988 162.637 1.00 71.81 311 ASN A C 1
ATOM 2694 O O . ASN A 1 311 ? -111.382 17.220 163.746 1.00 71.81 311 ASN A O 1
ATOM 2698 N N . LEU A 1 312 ? -110.869 17.937 161.689 1.00 70.69 312 LEU A N 1
ATOM 2699 C CA . LEU A 1 312 ? -111.384 19.300 161.906 1.00 70.69 312 LEU A CA 1
ATOM 2700 C C . LEU A 1 312 ? -112.904 19.337 162.149 1.00 70.69 312 LEU A C 1
ATOM 2702 O O . LEU A 1 312 ? -113.401 20.228 162.840 1.00 70.69 312 LEU A O 1
ATOM 2706 N N . LEU A 1 313 ? -113.660 18.402 161.567 1.00 68.94 313 LEU A N 1
ATOM 2707 C CA . LEU A 1 313 ? -115.102 18.274 161.789 1.00 68.94 313 LEU A CA 1
ATOM 2708 C C . LEU A 1 313 ? -115.420 17.627 163.143 1.00 68.94 313 LEU A C 1
ATOM 2710 O O . LEU A 1 313 ? -116.369 18.063 163.798 1.00 68.94 313 LEU A O 1
ATOM 2714 N N . GLU A 1 314 ? -114.642 16.630 163.567 1.00 69.00 314 GLU A N 1
ATOM 2715 C CA . GLU A 1 314 ? -114.766 15.986 164.881 1.00 69.00 314 GLU A CA 1
ATOM 2716 C C . GLU A 1 314 ? -114.403 16.948 166.020 1.00 69.00 314 GLU A C 1
ATOM 2718 O O . GLU A 1 314 ? -115.194 17.097 166.953 1.00 69.00 314 GLU A O 1
ATOM 2723 N N . ASP A 1 315 ? -113.316 17.714 165.891 1.00 67.06 315 ASP A N 1
ATOM 2724 C CA . ASP A 1 315 ? -112.947 18.759 166.858 1.00 67.06 315 ASP A CA 1
ATOM 2725 C C . ASP A 1 315 ? -114.052 19.822 166.996 1.00 67.06 315 ASP A C 1
ATOM 2727 O O . ASP A 1 315 ? -114.380 20.266 168.099 1.00 67.06 315 ASP A O 1
ATOM 2731 N N . ARG A 1 316 ? -114.701 20.193 165.882 1.00 64.06 316 ARG A N 1
ATOM 2732 C CA . ARG A 1 316 ? -115.820 21.149 165.883 1.00 64.06 316 ARG A CA 1
ATOM 2733 C C . ARG A 1 316 ? -117.096 20.576 166.509 1.00 64.06 316 ARG A C 1
ATOM 2735 O O . ARG A 1 316 ? -117.911 21.347 167.014 1.00 64.06 316 ARG A O 1
ATOM 2742 N N . ARG A 1 317 ? -117.303 19.255 166.463 1.00 62.88 317 ARG A N 1
ATOM 2743 C CA . ARG A 1 317 ? -118.420 18.578 167.149 1.00 62.88 317 ARG A CA 1
ATOM 2744 C C . ARG A 1 317 ? -118.176 18.495 168.652 1.00 62.88 317 ARG A C 1
ATOM 2746 O O . ARG A 1 317 ? -119.063 18.883 169.403 1.00 62.88 317 ARG A O 1
ATOM 2753 N N . LEU A 1 318 ? -116.968 18.114 169.069 1.00 68.62 318 LEU A N 1
ATOM 2754 C CA . LEU A 1 318 ? -116.573 18.052 170.480 1.00 68.62 318 LEU A CA 1
ATOM 2755 C C . LEU A 1 318 ? -116.655 19.425 171.167 1.00 68.62 318 LEU A C 1
ATOM 2757 O O . LEU A 1 318 ? -117.120 19.516 172.300 1.00 68.62 318 LEU A O 1
ATOM 2761 N N . GLN A 1 319 ? -116.277 20.504 170.470 1.00 58.91 319 GLN A N 1
ATOM 2762 C CA . GLN A 1 319 ? -116.445 21.876 170.971 1.00 58.91 319 GLN A CA 1
ATOM 2763 C C . GLN A 1 319 ? -117.923 22.248 171.168 1.00 58.91 319 GLN A C 1
ATOM 2765 O O . GLN A 1 319 ? -118.282 22.783 172.211 1.00 58.91 319 GLN A O 1
ATOM 2770 N N . ARG A 1 320 ? -118.803 21.902 170.216 1.00 57.34 320 ARG A N 1
ATOM 2771 C CA . ARG A 1 320 ? -120.249 22.170 170.337 1.00 57.34 320 ARG A CA 1
ATOM 2772 C C . ARG A 1 320 ? -120.916 21.366 171.450 1.00 57.34 320 ARG A C 1
ATOM 2774 O O . ARG A 1 320 ? -121.804 21.889 172.113 1.00 57.34 320 ARG A O 1
ATOM 2781 N N . GLU A 1 321 ? -120.521 20.109 171.638 1.00 64.19 321 GLU A N 1
ATOM 2782 C CA . GLU A 1 321 ? -121.033 19.266 172.726 1.00 64.19 321 GLU A CA 1
ATOM 2783 C C . GLU A 1 321 ? -120.611 19.814 174.098 1.00 64.19 321 GLU A C 1
ATOM 2785 O O . GLU A 1 321 ? -121.441 19.899 175.003 1.00 64.19 321 GLU A O 1
ATOM 2790 N N . ALA A 1 322 ? -119.366 20.284 174.231 1.00 68.56 322 ALA A N 1
ATOM 2791 C CA . ALA A 1 322 ? -118.882 20.929 175.451 1.00 68.56 322 ALA A CA 1
ATOM 2792 C C . ALA A 1 322 ? -119.616 22.249 175.766 1.00 68.56 322 ALA A C 1
ATOM 2794 O O . ALA A 1 322 ? -119.975 22.484 176.921 1.00 68.56 322 ALA A O 1
ATOM 2795 N N . ASP A 1 323 ? -119.885 23.080 174.753 1.00 65.25 323 ASP A N 1
ATOM 2796 C CA . ASP A 1 323 ? -120.614 24.347 174.917 1.00 65.25 323 ASP A CA 1
ATOM 2797 C C . ASP A 1 323 ? -122.082 24.115 175.335 1.00 65.25 323 ASP A C 1
ATOM 2799 O O . ASP A 1 323 ? -122.592 24.786 176.236 1.00 65.25 323 ASP A O 1
ATOM 2803 N N . LEU A 1 324 ? -122.750 23.108 174.754 1.00 65.62 324 LEU A N 1
ATOM 2804 C CA . LEU A 1 324 ? -124.118 22.712 175.123 1.00 65.62 324 LEU A CA 1
ATOM 2805 C C . LEU A 1 324 ? -124.214 22.190 176.567 1.00 65.62 324 LEU A C 1
ATOM 2807 O O . LEU A 1 324 ? -125.172 22.502 177.279 1.00 65.62 324 LEU A O 1
ATOM 2811 N N . GLU A 1 325 ? -123.232 21.406 177.022 1.00 67.31 325 GLU A N 1
ATOM 2812 C CA . GLU A 1 325 ? -123.197 20.911 178.403 1.00 67.31 325 GLU A CA 1
ATOM 2813 C C . GLU A 1 325 ? -122.973 22.024 179.435 1.00 67.31 325 GLU A C 1
ATOM 2815 O O . GLU A 1 325 ? -123.488 21.933 180.556 1.00 67.31 325 GLU A O 1
ATOM 2820 N N . LEU A 1 326 ? -122.201 23.057 179.088 1.00 64.75 326 LEU A N 1
ATOM 2821 C CA . LEU A 1 326 ? -121.973 24.214 179.954 1.00 64.75 326 LEU A CA 1
ATOM 2822 C C . LEU A 1 326 ? -123.251 25.051 180.103 1.00 64.75 326 LEU A C 1
ATOM 2824 O O . LEU A 1 326 ? -123.656 25.327 181.234 1.00 64.75 326 LEU A O 1
ATOM 2828 N N . GLU A 1 327 ? -123.953 25.347 179.003 1.00 66.38 327 GLU A N 1
ATOM 2829 C CA . GLU A 1 327 ? -125.231 26.076 179.050 1.00 66.38 327 GLU A CA 1
ATOM 2830 C C . GLU A 1 327 ? -126.313 25.334 179.855 1.00 66.38 327 GLU A C 1
ATOM 2832 O O . GLU A 1 327 ? -127.081 25.949 180.599 1.00 66.38 327 GLU A O 1
ATOM 2837 N N . ALA A 1 328 ? -126.393 24.004 179.738 1.00 67.31 328 ALA A N 1
ATOM 2838 C CA . ALA A 1 328 ? -127.375 23.207 180.475 1.00 67.31 328 ALA A CA 1
ATOM 2839 C C . ALA A 1 328 ? -127.146 23.252 181.998 1.00 67.31 328 ALA A C 1
ATOM 2841 O O . ALA A 1 328 ? -128.106 23.321 182.771 1.00 67.31 328 ALA A O 1
ATOM 2842 N N . LYS A 1 329 ? -125.878 23.252 182.435 1.00 67.81 329 LYS A N 1
ATOM 2843 C CA . LYS A 1 329 ? -125.505 23.352 183.856 1.00 67.81 329 LYS A CA 1
ATOM 2844 C C . LYS A 1 329 ? -125.832 24.731 184.431 1.00 67.81 329 LYS A C 1
ATOM 2846 O O . LYS A 1 329 ? -126.306 24.812 185.563 1.00 67.81 329 LYS A O 1
ATOM 2851 N N . GLU A 1 330 ? -125.640 25.800 183.660 1.00 63.97 330 GLU A N 1
ATOM 2852 C CA . GLU A 1 330 ? -125.973 27.165 184.090 1.00 63.97 330 GLU A CA 1
ATOM 2853 C C . GLU A 1 330 ? -127.486 27.365 184.267 1.00 63.97 330 GLU A C 1
ATOM 2855 O O . GLU A 1 330 ? -127.920 27.866 185.309 1.00 63.97 330 GLU A O 1
ATOM 2860 N N . ARG A 1 331 ? -128.305 26.871 183.325 1.00 58.78 331 ARG A N 1
ATOM 2861 C CA . ARG A 1 331 ? -129.777 26.950 183.416 1.00 58.78 331 ARG A CA 1
ATOM 2862 C C . ARG A 1 331 ? -130.345 26.195 184.624 1.00 58.78 331 ARG A C 1
ATOM 2864 O O . ARG A 1 331 ? -131.307 26.660 185.232 1.00 58.78 331 ARG A O 1
ATOM 2871 N N . ALA A 1 332 ? -129.755 25.058 185.000 1.00 69.31 332 ALA A N 1
ATOM 2872 C CA . ALA A 1 332 ? -130.199 24.279 186.161 1.00 69.31 332 ALA A CA 1
ATOM 2873 C C . ALA A 1 332 ? -129.986 25.035 187.489 1.00 69.31 332 ALA A C 1
ATOM 2875 O O . ALA A 1 332 ? -130.881 25.082 188.333 1.00 69.31 332 ALA A O 1
ATOM 2876 N N . ILE A 1 333 ? -128.833 25.694 187.647 1.00 69.31 333 ILE A N 1
ATOM 2877 C CA . ILE A 1 333 ? -128.492 26.462 188.857 1.00 69.31 333 ILE A CA 1
ATOM 2878 C C . ILE A 1 333 ? -129.418 27.677 189.023 1.00 69.31 333 ILE A C 1
ATOM 2880 O O . ILE A 1 333 ? -129.757 28.069 190.144 1.00 69.31 333 ILE A O 1
ATOM 2884 N N . GLU A 1 334 ? -129.832 28.291 187.917 1.00 62.41 334 GLU A N 1
ATOM 2885 C CA . GLU A 1 334 ? -130.709 29.460 187.936 1.00 62.41 334 GLU A CA 1
ATOM 2886 C C . GLU A 1 334 ? -132.148 29.097 188.347 1.00 62.41 334 GLU A C 1
ATOM 2888 O O . GLU A 1 334 ? -132.745 29.782 189.183 1.00 62.41 334 GLU A O 1
ATOM 2893 N N . GLN A 1 335 ? -132.660 27.951 187.884 1.00 65.75 335 GLN A N 1
ATOM 2894 C CA . GLN A 1 335 ? -133.984 27.436 188.262 1.00 65.75 335 GLN A CA 1
ATOM 2895 C C . GLN A 1 335 ? -134.096 27.100 189.759 1.00 65.75 335 GLN A C 1
ATOM 2897 O O . GLN A 1 335 ? -135.108 27.417 190.393 1.00 65.75 335 GLN A O 1
ATOM 2902 N N . GLU A 1 336 ? -133.055 26.516 190.359 1.00 68.56 336 GLU A N 1
ATOM 2903 C CA . GLU A 1 336 ? -133.040 26.200 191.797 1.00 68.56 336 GLU A CA 1
ATOM 2904 C C . GLU A 1 336 ? -133.103 27.464 192.671 1.00 68.56 336 GLU A C 1
ATOM 2906 O O . GLU A 1 336 ? -133.789 27.501 193.698 1.00 68.56 336 GLU A O 1
ATOM 2911 N N . ARG A 1 337 ? -132.436 28.543 192.240 1.00 65.69 337 ARG A N 1
ATOM 2912 C CA . ARG A 1 337 ? -132.437 29.834 192.949 1.00 65.69 337 ARG A CA 1
ATOM 2913 C C . ARG A 1 337 ? -133.796 30.527 192.896 1.00 65.69 337 ARG A C 1
ATOM 2915 O O . ARG A 1 337 ? -134.207 31.141 193.885 1.00 65.69 337 ARG A O 1
ATOM 2922 N N . GLU A 1 338 ? -134.504 30.431 191.774 1.00 63.22 338 GLU A N 1
ATOM 2923 C CA . GLU A 1 338 ? -135.852 30.989 191.651 1.00 63.22 338 GLU A CA 1
ATOM 2924 C C . GLU A 1 338 ? -136.884 30.231 192.493 1.00 63.22 338 GLU A C 1
ATOM 2926 O O . GLU A 1 338 ? -137.744 30.859 193.119 1.00 63.22 338 GLU A O 1
ATOM 2931 N N . ALA A 1 339 ? -136.784 28.900 192.560 1.00 69.25 339 ALA A N 1
ATOM 2932 C CA . ALA A 1 339 ? -137.702 28.068 193.337 1.00 69.25 339 ALA A CA 1
ATOM 2933 C C . ALA A 1 339 ? -137.671 28.414 194.838 1.00 69.25 339 ALA A C 1
ATOM 2935 O O . ALA A 1 339 ? -138.723 28.575 195.462 1.00 69.25 339 ALA A O 1
ATOM 2936 N N . LEU A 1 340 ? -136.475 28.625 195.399 1.00 68.25 340 LEU A N 1
ATOM 2937 C CA . LEU A 1 340 ? -136.297 29.007 196.805 1.00 68.25 340 LEU A CA 1
ATOM 2938 C C . LEU A 1 340 ? -136.901 30.383 197.126 1.00 68.25 340 LEU A C 1
ATOM 2940 O O . LEU A 1 340 ? -137.491 30.572 198.190 1.00 68.25 340 LEU A O 1
ATOM 2944 N N . ARG A 1 341 ? -136.822 31.348 196.200 1.00 67.12 341 ARG A N 1
ATOM 2945 C CA . ARG A 1 341 ? -137.454 32.667 196.381 1.00 67.12 341 ARG A CA 1
ATOM 2946 C C . ARG A 1 341 ? -138.978 32.592 196.409 1.00 67.12 341 ARG A C 1
ATOM 2948 O O . ARG A 1 341 ? -139.594 33.315 197.189 1.00 67.12 341 ARG A O 1
ATOM 2955 N N . ARG A 1 342 ? -139.585 31.733 195.583 1.00 67.19 342 ARG A N 1
ATOM 2956 C CA . ARG A 1 342 ? -141.050 31.582 195.518 1.00 67.19 342 ARG A CA 1
ATOM 2957 C C . ARG A 1 342 ? -141.624 31.011 196.819 1.00 67.19 342 ARG A C 1
ATOM 2959 O O . ARG A 1 342 ? -142.654 31.493 197.275 1.00 67.19 342 ARG A O 1
ATOM 2966 N N . GLN A 1 343 ? -140.926 30.072 197.461 1.00 68.81 343 GLN A N 1
ATOM 2967 C CA . GLN A 1 343 ? -141.366 29.482 198.735 1.00 68.81 343 GLN A CA 1
ATOM 2968 C C . GLN A 1 343 ? -141.438 30.514 199.874 1.00 68.81 343 GLN A C 1
ATOM 2970 O O . GLN A 1 343 ? -142.439 30.581 200.582 1.00 68.81 343 GLN A O 1
ATOM 2975 N N . ILE A 1 344 ? -140.429 31.382 199.994 1.00 70.31 344 ILE A N 1
ATOM 2976 C CA . ILE A 1 344 ? -140.360 32.401 201.059 1.00 70.31 344 ILE A CA 1
ATOM 2977 C C . ILE A 1 344 ? -141.514 33.418 200.956 1.00 70.31 344 ILE A C 1
ATOM 2979 O O . ILE A 1 344 ? -142.037 33.886 201.968 1.00 70.31 344 ILE A O 1
ATOM 2983 N N . ILE A 1 345 ? -141.932 33.763 199.735 1.00 69.75 345 ILE A N 1
ATOM 2984 C CA . ILE A 1 345 ? -143.004 34.743 199.498 1.00 69.75 345 ILE A CA 1
ATOM 2985 C C . ILE A 1 345 ? -144.376 34.162 199.867 1.00 69.75 345 ILE A C 1
ATOM 2987 O O . ILE A 1 345 ? -145.207 34.860 200.455 1.00 69.75 345 ILE A O 1
ATOM 2991 N N . GLU A 1 346 ? -144.618 32.890 199.549 1.00 68.81 346 GLU A N 1
ATOM 2992 C CA . GLU A 1 346 ? -145.900 32.235 199.824 1.00 68.81 346 GLU A CA 1
ATOM 2993 C C . GLU A 1 346 ? -146.132 32.049 201.339 1.00 68.81 346 GLU A C 1
ATOM 2995 O O . GLU A 1 346 ? -147.253 32.219 201.826 1.00 68.81 346 GLU A O 1
ATOM 3000 N N . GLU A 1 347 ? -145.069 31.792 202.109 1.00 75.12 347 GLU A N 1
ATOM 3001 C CA . GLU A 1 347 ? -145.142 31.659 203.571 1.00 75.12 347 GLU A CA 1
ATOM 3002 C C . GLU A 1 347 ? -145.528 32.972 204.274 1.00 75.12 347 GLU A C 1
ATOM 3004 O O . GLU A 1 347 ? -146.408 32.991 205.145 1.00 75.12 347 GLU A O 1
ATOM 3009 N N . GLU A 1 348 ? -144.922 34.098 203.885 1.00 68.06 348 GLU A N 1
ATOM 3010 C CA . GLU A 1 348 ? -145.252 35.405 204.475 1.00 68.06 348 GLU A CA 1
ATOM 3011 C C . GLU A 1 348 ? -146.670 35.865 204.096 1.00 68.06 348 GLU A C 1
ATOM 3013 O O . GLU A 1 348 ? -147.388 36.450 204.918 1.00 68.06 348 GLU A O 1
ATOM 3018 N N . ARG A 1 349 ? -147.143 35.502 202.896 1.00 77.12 349 ARG A N 1
ATOM 3019 C CA . ARG A 1 349 ? -148.522 35.763 202.466 1.00 77.12 349 ARG A CA 1
ATOM 3020 C C . ARG A 1 349 ? -149.548 35.110 203.404 1.00 77.12 349 ARG A C 1
ATOM 3022 O O . ARG A 1 349 ? -150.504 35.771 203.821 1.00 77.12 349 ARG A O 1
ATOM 3029 N N . GLN A 1 350 ? -149.359 33.842 203.775 1.00 64.88 350 GLN A N 1
ATOM 3030 C CA . GLN A 1 350 ? -150.306 33.126 204.644 1.00 64.88 350 GLN A CA 1
ATOM 3031 C C . GLN A 1 350 ? -150.342 33.679 206.077 1.00 64.88 350 GLN A C 1
ATOM 3033 O O . GLN A 1 350 ? -151.400 33.715 206.718 1.00 64.88 350 GLN A O 1
ATOM 3038 N N . ARG A 1 351 ? -149.203 34.159 206.590 1.00 70.00 351 ARG A N 1
ATOM 3039 C CA . ARG A 1 351 ? -149.118 34.792 207.917 1.00 70.00 351 ARG A CA 1
ATOM 3040 C C . ARG A 1 351 ? -149.966 36.055 208.023 1.00 70.00 351 ARG A C 1
ATOM 3042 O O . ARG A 1 351 ? -150.646 36.254 209.035 1.00 70.00 351 ARG A O 1
ATOM 3049 N N . LEU A 1 352 ? -149.932 36.896 206.991 1.00 63.75 352 LEU A N 1
ATOM 3050 C CA . LEU A 1 352 ? -150.701 38.141 206.932 1.00 63.75 352 LEU A CA 1
ATOM 3051 C C . LEU A 1 352 ? -152.209 37.878 206.884 1.00 63.75 352 LEU A C 1
ATOM 3053 O O . LEU A 1 352 ? -152.977 38.548 207.580 1.00 63.75 352 LEU A O 1
ATOM 3057 N N . LEU A 1 353 ? -152.622 36.853 206.137 1.00 65.94 353 LEU A N 1
ATOM 3058 C CA . LEU A 1 353 ? -154.025 36.473 205.993 1.00 65.94 353 LEU A CA 1
ATOM 3059 C C . LEU A 1 353 ? -154.665 36.071 207.331 1.00 65.94 353 LEU A C 1
ATOM 3061 O O . LEU A 1 353 ? -155.703 36.618 207.695 1.00 65.94 353 LEU A O 1
ATOM 3065 N N . LYS A 1 354 ? -154.031 35.212 208.138 1.00 65.00 354 LYS A N 1
ATOM 3066 C CA . LYS A 1 354 ? -154.636 34.728 209.400 1.00 65.00 354 LYS A CA 1
ATOM 3067 C C . LYS A 1 354 ? -154.857 35.812 210.461 1.00 65.00 354 LYS A C 1
ATOM 3069 O O . LYS A 1 354 ? -155.807 35.728 211.234 1.00 65.00 354 LYS A O 1
ATOM 3074 N N . ARG A 1 355 ? -153.992 36.829 210.532 1.00 61.09 355 ARG A N 1
ATOM 3075 C CA . ARG A 1 355 ? -154.083 37.877 211.570 1.00 61.09 355 ARG A CA 1
ATOM 3076 C C . ARG A 1 355 ? -155.113 38.949 211.260 1.00 61.09 355 ARG A C 1
ATOM 3078 O O . ARG A 1 355 ? -155.727 39.493 212.178 1.00 61.09 355 ARG A O 1
ATOM 3085 N N . HIS A 1 356 ? -155.240 39.293 209.985 1.00 61.78 356 HIS A N 1
ATOM 3086 C CA . HIS A 1 356 ? -155.967 40.488 209.579 1.00 61.78 356 HIS A CA 1
ATOM 3087 C C . HIS A 1 356 ? -157.304 40.170 208.903 1.00 61.78 356 HIS A C 1
ATOM 3089 O O . HIS A 1 356 ? -158.166 41.044 208.870 1.00 61.78 356 HIS A O 1
ATOM 3095 N N . ALA A 1 357 ? -157.537 38.925 208.469 1.00 58.81 357 ALA A N 1
ATOM 3096 C CA . ALA A 1 357 ? -158.753 38.573 207.739 1.00 58.81 357 ALA A CA 1
ATOM 3097 C C . ALA A 1 357 ? -160.055 38.694 208.560 1.00 58.81 357 ALA A C 1
ATOM 3099 O O . ALA A 1 357 ? -161.022 39.250 208.048 1.00 58.81 357 ALA A O 1
ATOM 3100 N N . THR A 1 358 ? -160.116 38.269 209.832 1.00 59.25 358 THR A N 1
ATOM 3101 C CA . THR A 1 358 ? -161.386 38.280 210.602 1.00 59.25 358 THR A CA 1
ATOM 3102 C C . THR A 1 358 ? -161.833 39.669 211.084 1.00 59.25 358 THR A C 1
ATOM 3104 O O . THR A 1 358 ? -163.023 39.883 211.292 1.00 59.25 358 THR A O 1
ATOM 3107 N N . LYS A 1 359 ? -160.926 40.653 211.209 1.00 60.81 359 LYS A N 1
ATOM 3108 C CA . LYS A 1 359 ? -161.262 42.043 211.604 1.00 60.81 359 LYS A CA 1
ATOM 3109 C C . LYS A 1 359 ? -161.742 42.926 210.442 1.00 60.81 359 LYS A C 1
ATOM 3111 O O . LYS A 1 359 ? -162.250 44.014 210.688 1.00 60.81 359 LYS A O 1
ATOM 3116 N N . LEU A 1 360 ? -161.569 42.479 209.195 1.00 61.88 360 LEU A N 1
ATOM 3117 C CA . LEU A 1 360 ? -161.842 43.247 207.969 1.00 61.88 360 LEU A CA 1
ATOM 3118 C C . LEU A 1 360 ? -163.089 42.750 207.212 1.00 61.88 360 LEU A C 1
ATOM 3120 O O . LEU A 1 360 ? -163.241 43.012 206.015 1.00 61.88 360 LEU A O 1
ATOM 3124 N N . LEU A 1 361 ? -164.000 42.055 207.908 1.00 49.84 361 LEU A N 1
ATOM 3125 C CA . LEU A 1 361 ? -165.306 41.649 207.380 1.00 49.84 361 LEU A CA 1
ATOM 3126 C C . LEU A 1 361 ? -166.084 42.897 206.919 1.00 49.84 361 LEU A C 1
ATOM 3128 O O . LEU A 1 361 ? -166.550 43.685 207.737 1.00 49.84 361 LEU A O 1
ATOM 3132 N N . GLY A 1 362 ? -166.182 43.086 205.600 1.00 54.47 362 GLY A N 1
ATOM 3133 C CA . GLY A 1 362 ? -166.872 44.217 204.966 1.00 54.47 362 GLY A CA 1
ATOM 3134 C C . GLY A 1 362 ? -166.006 45.106 204.063 1.00 54.47 362 GLY A C 1
ATOM 3135 O O . GLY A 1 362 ? -166.571 45.836 203.257 1.00 54.47 362 GLY A O 1
ATOM 3136 N N . TYR A 1 363 ? -164.668 45.013 204.120 1.00 56.81 363 TYR A N 1
ATOM 3137 C CA . TYR A 1 363 ? -163.760 45.877 203.337 1.00 56.81 363 TYR A CA 1
ATOM 3138 C C . TYR A 1 363 ? -162.832 45.130 202.349 1.00 56.81 363 TYR A C 1
ATOM 3140 O O . TYR A 1 363 ? -161.955 45.755 201.756 1.00 56.81 363 TYR A O 1
ATOM 3148 N N . LEU A 1 364 ? -162.999 43.814 202.135 1.00 58.16 364 LEU A N 1
ATOM 3149 C CA . LEU A 1 364 ? -162.151 43.028 201.218 1.00 58.16 364 LEU A CA 1
ATOM 3150 C C . LEU A 1 364 ? -162.751 42.899 199.796 1.00 58.16 364 LEU A C 1
ATOM 3152 O O . LEU A 1 364 ? -163.918 42.515 199.675 1.00 58.16 364 LEU A O 1
ATOM 3156 N N . PRO A 1 365 ? -161.976 43.123 198.713 1.00 57.31 365 PRO A N 1
ATOM 3157 C CA . PRO A 1 365 ? -162.443 42.913 197.342 1.00 57.31 365 PRO A CA 1
ATOM 3158 C C . PRO A 1 365 ? -162.575 41.420 197.004 1.00 57.31 365 PRO A C 1
ATOM 3160 O O . PRO A 1 365 ? -161.750 40.597 197.408 1.00 57.31 365 PRO A O 1
ATOM 3163 N N . LYS A 1 366 ? -163.588 41.060 196.210 1.00 51.12 366 LYS A N 1
ATOM 3164 C CA . LYS A 1 366 ? -163.789 39.690 195.709 1.00 51.12 366 LYS A CA 1
ATOM 3165 C C . LYS A 1 366 ? -162.744 39.376 194.627 1.00 51.12 366 LYS A C 1
ATOM 3167 O O . LYS A 1 366 ? -162.811 39.954 193.550 1.00 51.12 366 LYS A O 1
ATOM 3172 N N . GLY A 1 367 ? -161.781 38.497 194.930 1.00 57.91 367 GLY A N 1
ATOM 3173 C CA . GLY A 1 367 ? -160.743 38.033 193.986 1.00 57.91 367 GLY A CA 1
ATOM 3174 C C . GLY A 1 367 ? -159.342 37.804 194.577 1.00 57.91 367 GLY A C 1
ATOM 3175 O O . GLY A 1 367 ? -158.464 37.296 193.892 1.00 57.91 367 GLY A O 1
ATOM 3176 N N . LEU A 1 368 ? -159.120 38.159 195.845 1.00 65.44 368 LEU A N 1
ATOM 3177 C CA . LEU A 1 368 ? -157.807 38.072 196.509 1.00 65.44 368 LEU A CA 1
ATOM 3178 C C . LEU A 1 368 ? -157.557 36.773 197.299 1.00 65.44 368 LEU A C 1
ATOM 3180 O O . LEU A 1 368 ? -156.432 36.530 197.729 1.00 65.44 368 LEU A O 1
ATOM 3184 N N . LEU A 1 369 ? -158.581 35.943 197.506 1.00 60.25 369 LEU A N 1
ATOM 3185 C CA . LEU A 1 369 ? -158.505 34.698 198.281 1.00 60.25 369 LEU A CA 1
ATOM 3186 C C . LEU A 1 369 ? -158.554 33.490 197.340 1.00 60.25 369 LEU A C 1
ATOM 3188 O O . LEU A 1 369 ? -159.413 33.450 196.458 1.00 60.25 369 LEU A O 1
ATOM 3192 N N . ARG A 1 370 ? -157.630 32.533 197.524 1.00 65.81 370 ARG A N 1
ATOM 3193 C CA . ARG A 1 370 ? -157.604 31.260 196.780 1.00 65.81 370 ARG A CA 1
ATOM 3194 C C . ARG A 1 370 ? -158.516 30.231 197.450 1.00 65.81 370 ARG A C 1
ATOM 3196 O O . ARG A 1 370 ? -158.881 30.384 198.612 1.00 65.81 370 ARG A O 1
ATOM 3203 N N . GLU A 1 371 ? -158.894 29.194 196.712 1.00 60.75 371 GLU A N 1
ATOM 3204 C CA . GLU A 1 371 ? -159.899 28.216 197.153 1.00 60.75 371 GLU A CA 1
ATOM 3205 C C . GLU A 1 371 ? -159.487 27.462 198.429 1.00 60.75 371 GLU A C 1
ATOM 3207 O O . GLU A 1 371 ? -160.312 27.312 199.330 1.00 60.75 371 GLU A O 1
ATOM 3212 N N . ASP A 1 372 ? -158.200 27.149 198.584 1.00 59.72 372 ASP A N 1
ATOM 3213 C CA . ASP A 1 372 ? -157.645 26.513 199.791 1.00 59.72 372 ASP A CA 1
ATOM 3214 C C . ASP A 1 372 ? -157.696 27.43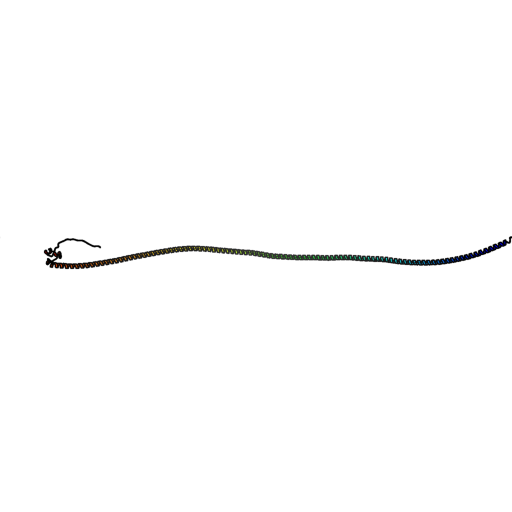1 201.038 1.00 59.72 372 ASP A C 1
ATOM 3216 O O . ASP A 1 372 ? -157.800 26.977 202.183 1.00 59.72 372 ASP A O 1
ATOM 3220 N N . ASP A 1 373 ? -157.683 28.757 200.843 1.00 63.38 373 ASP A N 1
ATOM 3221 C CA . ASP A 1 373 ? -157.714 29.743 201.934 1.00 63.38 373 ASP A CA 1
ATOM 3222 C C . ASP A 1 373 ? -159.116 29.858 202.563 1.00 63.38 373 ASP A C 1
ATOM 3224 O O . ASP A 1 373 ? -159.262 30.248 203.723 1.00 63.38 373 ASP A O 1
ATOM 3228 N N . LEU A 1 374 ? -160.166 29.490 201.822 1.00 60.56 374 LEU A N 1
ATOM 3229 C CA . LEU A 1 374 ? -161.560 29.523 202.279 1.00 60.56 374 LEU A CA 1
ATOM 3230 C C . LEU A 1 374 ? -161.913 28.358 203.208 1.00 60.56 374 LEU A C 1
ATOM 3232 O O . LEU A 1 374 ? -162.991 28.367 203.805 1.00 60.56 374 LEU A O 1
ATOM 3236 N N . GLU A 1 375 ? -161.047 27.352 203.334 1.00 63.03 375 GLU A N 1
ATOM 3237 C CA . GLU A 1 375 ? -161.253 26.214 204.238 1.00 63.03 375 GLU A CA 1
ATOM 3238 C C . GLU A 1 375 ? -161.003 26.535 205.707 1.00 63.03 375 GLU A C 1
ATOM 3240 O O . GLU A 1 375 ? -161.518 25.850 206.585 1.00 63.03 375 GLU A O 1
ATOM 3245 N N . HIS A 1 376 ? -160.287 27.623 205.978 1.00 60.06 376 HIS A N 1
ATOM 3246 C CA . HIS A 1 376 ? -159.793 27.954 207.307 1.00 60.06 376 HIS A CA 1
ATOM 3247 C C . HIS A 1 376 ? -160.651 29.012 208.054 1.00 60.06 376 HIS A C 1
ATOM 3249 O O . HIS A 1 376 ? -160.194 29.536 209.069 1.00 60.06 376 HIS A O 1
ATOM 3255 N N . PHE A 1 377 ? -161.874 29.332 207.588 1.00 62.81 377 PHE A N 1
ATOM 3256 C CA . PHE A 1 377 ? -162.775 30.368 208.153 1.00 62.81 377 PHE A CA 1
ATOM 3257 C C . PHE A 1 377 ? -164.255 29.903 208.308 1.00 62.81 377 PHE A C 1
ATOM 3259 O O . PHE A 1 377 ? -164.673 28.950 207.653 1.00 62.81 377 PHE A O 1
ATOM 3266 N N . ASP A 1 378 ? -165.053 30.594 209.147 1.00 55.47 378 ASP A N 1
ATOM 3267 C CA . ASP A 1 378 ? -166.438 30.236 209.562 1.00 55.47 378 ASP A CA 1
ATOM 3268 C C . ASP A 1 378 ? -167.523 30.294 208.447 1.00 55.47 378 ASP A C 1
ATOM 3270 O O . ASP A 1 378 ? -167.377 31.003 207.444 1.00 55.47 378 ASP A O 1
ATOM 3274 N N . GLU A 1 379 ? -168.657 29.583 208.635 1.00 60.69 379 GLU A N 1
ATOM 3275 C CA . GLU A 1 379 ? -169.737 29.401 207.629 1.00 60.69 379 GLU A CA 1
ATOM 3276 C C . GLU A 1 379 ? -170.351 30.710 207.084 1.00 60.69 379 GLU A C 1
ATOM 3278 O O . GLU A 1 379 ? -170.726 30.769 205.907 1.00 60.69 379 GLU A O 1
ATOM 3283 N N . ASP A 1 380 ? -170.392 31.781 207.882 1.00 55.22 380 ASP A N 1
ATOM 3284 C CA . ASP A 1 380 ? -170.902 33.095 207.459 1.00 55.22 380 ASP A CA 1
ATOM 3285 C C . ASP A 1 380 ? -169.917 33.861 206.547 1.00 55.22 380 ASP A C 1
ATOM 3287 O O . ASP A 1 380 ? -170.331 34.686 205.727 1.00 55.22 380 ASP A O 1
ATOM 3291 N N . PHE A 1 381 ? -168.616 33.549 206.603 1.00 63.03 381 PHE A N 1
ATOM 3292 C CA . PHE A 1 381 ? -167.578 34.159 205.760 1.00 63.03 381 PHE A CA 1
ATOM 3293 C C . PHE A 1 381 ? -167.536 33.534 204.354 1.00 63.03 381 PHE A C 1
ATOM 3295 O O . PHE A 1 381 ? -167.378 34.238 203.352 1.00 63.03 381 PHE A O 1
ATOM 3302 N N . ARG A 1 382 ? -167.772 32.216 204.252 1.00 61.09 382 ARG A N 1
ATOM 3303 C CA . ARG A 1 382 ? -167.797 31.467 202.978 1.00 61.09 382 ARG A CA 1
ATOM 3304 C C . ARG A 1 382 ? -168.917 31.908 202.027 1.00 61.09 382 ARG A C 1
ATOM 3306 O O . ARG A 1 382 ? -168.733 31.868 200.810 1.00 61.09 382 ARG A O 1
ATOM 3313 N N . LYS A 1 383 ? -170.069 32.350 202.545 1.00 59.12 383 LYS A N 1
ATOM 3314 C CA . LYS A 1 383 ? -171.243 32.706 201.719 1.00 59.12 383 LYS A CA 1
ATOM 3315 C C . LYS A 1 383 ? -171.059 33.966 200.864 1.00 59.12 383 LYS A C 1
ATOM 3317 O O . LYS A 1 383 ? -171.685 34.063 199.813 1.00 59.12 383 LYS A O 1
ATOM 3322 N N . ASN A 1 384 ? -170.182 34.898 201.245 1.00 57.72 384 ASN A N 1
ATOM 3323 C CA . ASN A 1 384 ? -169.973 36.134 200.479 1.00 57.72 384 ASN A CA 1
ATOM 3324 C C . ASN A 1 384 ? -169.036 35.974 199.269 1.00 57.72 384 ASN A C 1
ATOM 3326 O O . ASN A 1 384 ? -169.089 36.806 198.360 1.00 57.72 384 ASN A O 1
ATOM 3330 N N . PHE A 1 385 ? -168.197 34.934 199.232 1.00 57.53 385 PHE A N 1
ATOM 3331 C CA . PHE A 1 385 ? -167.047 34.865 198.319 1.00 57.53 385 PHE A CA 1
ATOM 3332 C C . PHE A 1 385 ? -167.070 33.712 197.305 1.00 57.53 385 PHE A C 1
ATOM 3334 O O . PHE A 1 385 ? -166.099 33.560 196.574 1.00 57.53 385 PHE A O 1
ATOM 3341 N N . LYS A 1 386 ? -168.170 32.954 197.170 1.00 52.44 386 LYS A N 1
ATOM 3342 C CA . LYS A 1 386 ? -168.318 32.000 196.053 1.00 52.44 386 LYS A CA 1
ATOM 3343 C C . LYS A 1 386 ? -168.779 32.701 194.755 1.00 52.44 386 LYS A C 1
ATOM 3345 O O . LYS A 1 386 ? -169.846 33.322 194.776 1.00 52.44 386 LYS A O 1
ATOM 3350 N N . PRO A 1 387 ? -168.029 32.611 193.635 1.00 49.50 387 PRO A N 1
ATOM 3351 C CA . PRO A 1 387 ? -168.444 33.118 192.325 1.00 49.50 387 PRO A CA 1
ATOM 3352 C C . PRO A 1 387 ? -169.271 32.095 191.515 1.00 49.50 387 PRO A C 1
ATOM 3354 O O . PRO A 1 387 ? -169.143 30.884 191.677 1.00 49.50 387 PRO A O 1
ATOM 3357 N N . ARG A 1 388 ? -170.167 32.621 190.667 1.00 37.69 388 ARG A N 1
ATOM 3358 C CA . ARG A 1 388 ? -171.171 31.927 189.836 1.00 37.69 388 ARG A CA 1
ATOM 3359 C C . ARG A 1 388 ? -170.544 31.514 188.493 1.00 37.69 388 ARG A C 1
ATOM 3361 O O . ARG A 1 388 ? -169.863 32.333 187.889 1.00 37.69 388 ARG A O 1
ATOM 3368 N N . GLN A 1 389 ? -170.780 30.281 188.040 1.00 41.34 389 GLN A N 1
ATOM 3369 C CA . GLN A 1 389 ? -170.249 29.740 186.778 1.00 41.34 389 GLN A CA 1
ATOM 3370 C C . GLN A 1 389 ? -170.854 30.413 185.532 1.00 41.34 389 GLN A C 1
ATOM 3372 O O . GLN A 1 389 ? -172.066 30.636 185.492 1.00 41.34 389 GLN A O 1
ATOM 3377 N N . ALA A 1 390 ? -170.012 30.653 184.519 1.00 31.25 390 ALA A N 1
ATOM 3378 C CA . ALA A 1 390 ? -170.390 30.799 183.113 1.00 31.25 390 ALA A CA 1
ATOM 3379 C C . ALA A 1 390 ? -169.229 30.340 182.193 1.00 31.25 390 ALA A C 1
ATOM 3381 O O . ALA A 1 390 ? -168.168 30.953 182.186 1.00 31.25 390 ALA A O 1
ATOM 3382 N N . GLU A 1 391 ? -169.494 29.205 181.541 1.00 31.12 391 GLU A N 1
ATOM 3383 C CA . GLU A 1 391 ? -169.117 28.629 180.231 1.00 31.12 391 GLU A CA 1
ATOM 3384 C C . GLU A 1 391 ? -167.796 28.929 179.481 1.00 31.12 391 GLU A C 1
ATOM 3386 O O . GLU A 1 391 ? -167.407 30.069 179.237 1.00 31.12 391 GLU A O 1
ATOM 3391 N N . ASP A 1 392 ? -167.217 27.801 179.031 1.00 48.09 392 ASP A N 1
ATOM 3392 C CA . ASP A 1 392 ? -166.275 27.551 177.930 1.00 48.09 392 ASP A CA 1
ATOM 3393 C C . ASP A 1 392 ? -166.623 28.275 176.621 1.00 48.09 392 ASP A C 1
ATOM 3395 O O . ASP A 1 392 ? -167.801 28.345 176.279 1.00 48.09 392 ASP A O 1
ATOM 3399 N N . VAL A 1 393 ? -165.597 28.690 175.852 1.00 31.95 393 VAL A N 1
ATOM 3400 C CA . VAL A 1 393 ? -165.552 28.731 174.369 1.00 31.95 393 VAL A CA 1
ATOM 3401 C C . VAL A 1 393 ? -164.165 29.232 173.874 1.00 31.95 393 VAL A C 1
ATOM 3403 O O . VAL A 1 393 ? -163.664 30.252 174.339 1.00 31.95 393 VAL A O 1
ATOM 3406 N N . PHE A 1 394 ? -163.620 28.511 172.880 1.00 27.34 394 PHE A N 1
ATOM 3407 C CA . PHE A 1 394 ? -162.438 28.734 172.011 1.00 27.34 394 PHE A CA 1
ATOM 3408 C C . PHE A 1 394 ? -161.053 28.162 172.388 1.00 27.34 394 PHE A C 1
ATOM 3410 O O . PHE A 1 394 ? -160.191 28.804 172.982 1.00 27.34 394 PHE A O 1
ATOM 3417 N N . SER A 1 395 ? -160.860 26.937 171.885 1.00 48.03 395 SER A N 1
ATOM 3418 C CA . SER A 1 395 ? -159.660 26.419 171.216 1.00 48.03 395 SER A CA 1
ATOM 3419 C C . SER A 1 395 ? -159.616 26.934 169.766 1.00 48.03 395 SER A C 1
ATOM 3421 O O . SER A 1 395 ? -160.629 26.769 169.090 1.00 48.03 395 SER A O 1
ATOM 3423 N N . GLU A 1 396 ? -158.478 27.440 169.275 1.00 30.08 396 GLU A N 1
ATOM 3424 C CA . GLU A 1 396 ? -158.056 27.379 167.855 1.00 30.08 396 GLU A CA 1
ATOM 3425 C C . GLU A 1 396 ? -156.568 27.764 167.687 1.00 30.08 396 GLU A C 1
ATOM 3427 O O . GLU A 1 396 ? -156.014 28.465 168.535 1.00 30.08 396 GLU A O 1
ATOM 3432 N N . ASP A 1 397 ? -155.972 27.231 166.612 1.00 40.53 397 ASP A N 1
ATOM 3433 C CA . ASP A 1 397 ? -154.590 27.328 166.097 1.00 40.53 397 ASP A CA 1
ATOM 3434 C C . ASP A 1 397 ? -154.073 28.786 165.910 1.00 40.53 397 ASP A C 1
ATOM 3436 O O . ASP A 1 397 ? -154.811 29.741 166.138 1.00 40.53 397 ASP A O 1
ATOM 3440 N N . ASP A 1 398 ? -152.808 29.081 165.553 1.00 35.78 398 ASP A N 1
ATOM 3441 C CA . ASP A 1 398 ? -152.358 29.138 164.143 1.00 35.78 398 ASP A CA 1
ATOM 3442 C C . ASP A 1 398 ? -150.913 29.710 163.980 1.00 35.78 398 ASP A C 1
ATOM 3444 O O . ASP A 1 398 ? -150.506 30.564 164.774 1.00 35.78 398 ASP A O 1
ATOM 3448 N N . TRP A 1 399 ? -150.234 29.291 162.891 1.00 38.53 399 TRP A N 1
ATOM 3449 C CA . TRP A 1 399 ? -148.992 29.776 162.214 1.00 38.53 399 TRP A CA 1
ATOM 3450 C C . TRP A 1 399 ? -147.625 29.710 162.937 1.00 38.53 399 TRP A C 1
ATOM 3452 O O . TRP A 1 399 ? -147.503 30.069 164.102 1.00 38.53 399 TRP A O 1
ATOM 3462 N N . ASP A 1 400 ? -146.476 29.364 162.335 1.00 37.16 400 ASP A N 1
ATOM 3463 C CA . ASP A 1 400 ? -145.987 29.048 160.969 1.00 37.16 400 ASP A CA 1
ATOM 3464 C C . ASP A 1 400 ? -144.576 28.421 161.194 1.00 37.16 400 ASP A C 1
ATOM 3466 O O . ASP A 1 400 ? -143.890 28.835 162.129 1.00 37.16 400 ASP A O 1
ATOM 3470 N N . GLY A 1 401 ? -144.100 27.372 160.515 1.00 34.84 401 GLY A N 1
ATOM 3471 C CA . GLY A 1 401 ? -143.556 27.411 159.151 1.00 34.84 401 GLY A CA 1
ATOM 3472 C C . GLY A 1 401 ? -142.066 26.982 159.131 1.00 34.84 401 GLY A C 1
ATOM 3473 O O . GLY A 1 401 ? -141.248 27.619 159.787 1.00 34.84 401 GLY A O 1
ATOM 3474 N N . ASP A 1 402 ? -141.780 25.884 158.415 1.00 39.88 402 ASP A N 1
ATOM 3475 C CA . ASP A 1 402 ? -140.540 25.409 157.750 1.00 39.88 402 ASP A CA 1
ATOM 3476 C C . ASP A 1 402 ? -139.148 25.843 158.276 1.00 39.88 402 ASP A C 1
ATOM 3478 O O . ASP A 1 402 ? -138.794 27.021 158.270 1.00 39.88 402 ASP A O 1
ATOM 3482 N N . GLU A 1 403 ? -138.217 24.946 158.611 1.00 47.44 403 GLU A N 1
ATOM 3483 C CA . GLU A 1 403 ? -138.172 23.469 158.606 1.00 47.44 403 GLU A CA 1
ATOM 3484 C C . GLU A 1 403 ? -137.184 23.005 159.693 1.00 47.44 403 GLU A C 1
ATOM 3486 O O . GLU A 1 403 ? -136.099 23.634 159.810 1.00 47.44 403 GLU A O 1
#

Foldseek 3Di:
DPDVVVVVVVVVVVVVVVVVVVVVVVVVVVVVVVVVVVVVVVVVVVVVVVVVVVVVVVVVVVVVVVVVVVVVVVVVVVVVVVVVVVVVVVVVVVVVVVVVVVVVVVVVVVVVVVVVVVVVVVVVVVVVVVVVVVVVVVVVVVVVVVVVVVVVVVVVVVVVVVVVVVVVVVVVVVVVVVVVVVVVVVVVVVVVVVVVVVVVVVVVVVVVVVVVVVVVVVVVVVVVVVVVVVVVVVVVVVVVVVVVVVVVVVVVVVVVVVVVVVVVVVVVVVVVVVVVVVVVVVVVVVVVVVVVVVVVVVVVVVVVVVVVVVVVVVVVVVVVVVVVVVVVVVVVVVVVVVVVVVVVVVVVVVVVCVPCVVVCVPPDDAPPDDPVRLVVDDPVVNVVHDDDDDDDDDDDDDDDDDD

Secondary structure (DSSP, 8-state):
--HHHHHHHHHHHHHHHHHHHHHHHHHHHHHHHHHHHHHHHHHHHHHHHHHHHHHHHHHHHHHHHHHHHHHHHHHHHHHHHHHHHHHHHHHHHHHHHHHHHHHHHHHHHHHHHHHHHHHHHHHHHHHHHHHHHHHHHHHHHHHHHHHHHHHHHHHHHHHHHHHHHHHHHHHHHHHHHHHHHHHHHHHHHHHHHHHHHHHHHHHHHHHHHHHHHHHHHHHHHHHHHHHHHHHHHHHHHHHHHHHHHHHHHHHHHHHHHHHHHHHHHHHHHHHHHHHHHHHHHHHHHHHHHHHHHHHHHHHHHHHHHHHHHHHHHHHHHHHHHHHHHHHHHHHHHHHHHHHHHHHHHHHHHHHHHHHHTGGGTTS--TTS--GGGGGGS-HHHHTTSPPPP--------------

Organism: NCBI:txid230148